Protein AF-A0A2G6M138-F1 (afdb_monomer)

Radius of gyration: 35.24 Å; Cα contacts (8 Å, |Δi|>4): 786; chains: 1; bounding box: 90×74×106 Å

Foldseek 3Di:
DPDLPLVVCLVVLPLVSLLVQLQPPDPLVSLVSSLVSCLVRPDLVSLVSLLVQLLDPPGDLSSNLSSLQSNLSNLQVVVVVVVVVVVPDDDDPPVVVSSLVSNVVSLVSLVVQLVPHDPSSVVSSVVSNVSRDPDDSDPPDPDDDDDDDDDDDDDDDDDDDDDDDDDDDDDDDDDDDDDDDDDDDDDDDDDDDDDDDDQDADPVGDTPDPPVPPPVPPPPPDDDDDDDDDDDDDDDDDDDDDDDDDDDDDDDDDPPPPPDPDDPQLAWDAPFVQKTWQAHFDVFQWGFTKIWHWQDAPPDIAIEIEQCFAPVRLVSSQVNCCVSPVGLQRHAEYEFQAQDRGRQLCVLVSCVVHVNYAYEFAPQRCVRSVVSVRDPVRYDHQVPDVQQKDQDPSRWIKGWFALDCLPHRGGIWIATPVGLEIARESQQAFTPPDREQADDPVRLVRSLVSQQVRRAFLVSLLSSLVSQVPPPDRRQWYRYRTDYIYHDPRSVVSSVVSNVRGHRPSVVVVVLLQVLLQVLLQLLLVLLVVQDPPVLLVQLQVVLVDDPPDPRQFDDDPSGTPGGPDPSLVSVVVSVVSSCVSGDPVCNVVSVVSNVLSCVVSVHDDDPVCVPPPDPPVVNPD

Structure (mmCIF, N/CA/C/O backbone):
data_AF-A0A2G6M138-F1
#
_entry.id   AF-A0A2G6M138-F1
#
loop_
_atom_site.group_PDB
_at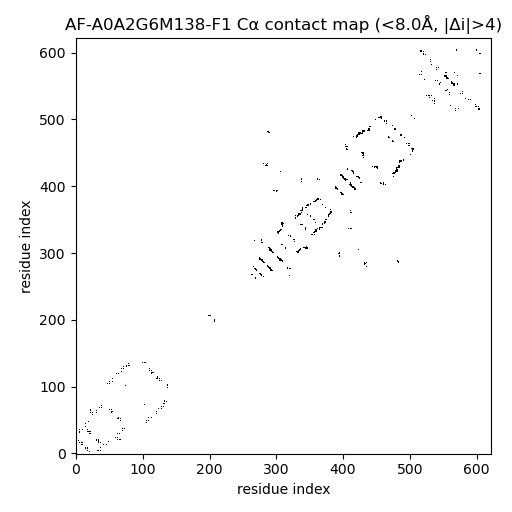om_site.id
_atom_site.type_symbol
_atom_site.label_atom_id
_atom_site.label_alt_id
_atom_site.label_comp_id
_atom_site.label_asym_id
_atom_site.label_entity_id
_atom_site.label_seq_id
_atom_site.pdbx_PDB_ins_code
_atom_site.Cartn_x
_atom_site.Cartn_y
_atom_site.Cartn_z
_atom_site.occupancy
_atom_site.B_iso_or_equiv
_atom_site.auth_seq_id
_atom_site.auth_comp_id
_atom_site.auth_asym_id
_atom_site.auth_atom_id
_atom_site.pdbx_PDB_model_num
ATOM 1 N N . MET A 1 1 ? -23.607 -34.258 -42.020 1.00 46.22 1 MET A N 1
ATOM 2 C CA . MET A 1 1 ? -24.470 -33.844 -40.894 1.00 46.22 1 MET A CA 1
ATOM 3 C C . MET A 1 1 ? -25.542 -32.933 -41.462 1.00 46.22 1 MET A C 1
ATOM 5 O O . MET A 1 1 ? -25.218 -32.177 -42.368 1.00 46.22 1 MET A O 1
ATOM 9 N N . ALA A 1 2 ? -26.799 -33.067 -41.037 1.00 49.06 2 ALA A N 1
ATOM 10 C CA . ALA A 1 2 ? -27.848 -32.142 -41.462 1.00 49.06 2 ALA A CA 1
ATOM 11 C C . ALA A 1 2 ? -27.489 -30.727 -40.980 1.00 49.06 2 ALA A C 1
ATOM 13 O O . ALA A 1 2 ? -27.057 -30.570 -39.841 1.00 49.06 2 ALA A O 1
ATOM 14 N N . GLU A 1 3 ? -27.614 -29.731 -41.853 1.00 61.59 3 GLU A N 1
ATOM 15 C CA . GLU A 1 3 ? -27.318 -28.334 -41.538 1.00 61.59 3 GLU A CA 1
ATOM 16 C C . GLU A 1 3 ? -28.250 -27.874 -40.406 1.00 61.59 3 GLU A C 1
ATOM 18 O O . GLU A 1 3 ? -29.478 -27.884 -40.545 1.00 61.59 3 GLU A O 1
ATOM 23 N N . VAL A 1 4 ? -27.677 -27.569 -39.240 1.00 71.75 4 VAL A N 1
ATOM 24 C CA . VAL A 1 4 ? -28.447 -27.171 -38.060 1.00 71.75 4 VAL A CA 1
ATOM 25 C C . VAL A 1 4 ? -29.080 -25.810 -38.337 1.00 71.75 4 VAL A C 1
ATOM 27 O O . VAL A 1 4 ? -28.392 -24.801 -38.463 1.00 71.75 4 VAL A O 1
ATOM 30 N N . ASN A 1 5 ? -30.410 -25.758 -38.422 1.00 84.69 5 ASN A N 1
ATOM 31 C CA . ASN A 1 5 ? -31.125 -24.502 -38.634 1.00 84.69 5 ASN A CA 1
ATOM 32 C C . ASN A 1 5 ? -31.285 -23.746 -37.303 1.00 84.69 5 ASN A C 1
ATOM 34 O O . ASN A 1 5 ? -32.307 -23.866 -36.624 1.00 84.69 5 ASN A O 1
ATOM 38 N N . ILE A 1 6 ? -30.268 -22.959 -36.943 1.00 83.44 6 ILE A N 1
ATOM 39 C CA . ILE A 1 6 ? -30.202 -22.182 -35.691 1.00 83.44 6 ILE A CA 1
ATOM 40 C C . ILE A 1 6 ? -31.406 -21.238 -35.549 1.00 83.44 6 ILE A C 1
ATOM 42 O O . ILE A 1 6 ? -31.966 -21.119 -34.465 1.00 83.44 6 ILE A O 1
ATOM 46 N N . GLN A 1 7 ? -31.872 -20.622 -36.641 1.00 82.88 7 GLN A N 1
ATOM 47 C CA . GLN A 1 7 ? -33.038 -19.726 -36.622 1.00 82.88 7 GLN A CA 1
ATOM 48 C C . GLN A 1 7 ? -34.335 -20.465 -36.265 1.00 82.88 7 GLN A C 1
ATOM 50 O O . GLN A 1 7 ? -35.182 -19.944 -35.534 1.00 82.88 7 GLN A O 1
ATOM 55 N N . LYS A 1 8 ? -34.491 -21.709 -36.732 1.00 86.88 8 LYS A N 1
ATOM 56 C CA . LYS A 1 8 ? -35.619 -22.566 -36.350 1.00 86.88 8 LYS A CA 1
ATOM 57 C C . LYS A 1 8 ? -35.548 -22.967 -34.873 1.00 86.88 8 LYS A C 1
ATOM 59 O O . LYS A 1 8 ? -36.571 -22.936 -34.199 1.00 86.88 8 LYS A O 1
ATOM 64 N N . LEU A 1 9 ? -34.359 -23.304 -34.370 1.00 86.25 9 LEU A N 1
ATOM 65 C CA . LEU A 1 9 ? -34.164 -23.637 -32.954 1.00 86.25 9 LEU A CA 1
ATOM 66 C C . LEU A 1 9 ? -34.431 -22.427 -32.049 1.00 86.25 9 LEU A C 1
ATOM 68 O O . LEU A 1 9 ? -35.163 -22.540 -31.072 1.00 86.25 9 LEU A O 1
ATOM 72 N N . LEU A 1 10 ? -33.927 -21.250 -32.425 1.00 84.12 10 LEU A N 1
ATOM 73 C CA . LEU A 1 10 ? -34.142 -20.002 -31.697 1.00 84.12 10 LEU A CA 1
ATOM 74 C C . LEU A 1 10 ? -35.623 -19.591 -31.678 1.00 84.12 10 LEU A C 1
ATOM 76 O O . LEU A 1 10 ? -36.163 -19.282 -30.618 1.00 84.12 10 LEU A O 1
ATOM 80 N N . SER A 1 11 ? -36.304 -19.627 -32.829 1.00 81.81 11 SER A N 1
ATOM 81 C CA . SER A 1 11 ? -37.743 -19.312 -32.908 1.00 81.81 11 SER A CA 1
ATOM 82 C C . SER A 1 11 ? -38.615 -20.311 -32.143 1.00 81.81 11 SER A C 1
ATOM 84 O O . SER A 1 11 ? -39.642 -19.920 -31.591 1.00 81.81 11 SER A O 1
ATOM 86 N N . GLY A 1 12 ? -38.189 -21.574 -32.059 1.00 83.56 12 GLY A N 1
ATOM 87 C CA . GLY A 1 12 ? -38.818 -22.603 -31.232 1.00 83.56 12 GLY A CA 1
ATOM 88 C C . GLY A 1 12 ? -38.420 -22.579 -29.753 1.00 83.56 12 GLY A C 1
ATOM 89 O O . GLY A 1 12 ? -38.974 -23.366 -28.992 1.00 83.56 12 GLY A O 1
ATOM 90 N N . ARG A 1 13 ? -37.483 -21.707 -29.345 1.00 85.38 13 ARG A N 1
ATOM 91 C CA . ARG A 1 13 ? -36.841 -21.705 -28.017 1.00 85.38 13 ARG A CA 1
ATOM 92 C C . ARG A 1 13 ? -36.288 -23.078 -27.594 1.00 85.38 13 ARG A C 1
ATOM 94 O O . ARG A 1 13 ? -36.400 -23.478 -26.441 1.00 85.38 13 ARG A O 1
ATOM 101 N N . ASP A 1 14 ? -35.702 -23.814 -28.535 1.00 86.31 14 ASP A N 1
ATOM 102 C CA . ASP A 1 14 ? -35.151 -25.152 -28.299 1.00 86.31 14 ASP A CA 1
ATOM 103 C C . ASP A 1 14 ? -33.711 -25.081 -27.757 1.00 86.31 14 ASP A C 1
ATOM 105 O O . ASP A 1 14 ? -32.731 -25.181 -28.500 1.00 86.31 14 ASP A O 1
ATOM 109 N N . GLU A 1 15 ? -33.584 -24.893 -26.441 1.00 86.31 15 GLU A N 1
ATOM 110 C CA . GLU A 1 15 ? -32.292 -24.840 -25.739 1.00 86.31 15 GLU A CA 1
ATOM 111 C C . GLU A 1 15 ? -31.478 -26.129 -25.912 1.00 86.31 15 GLU A C 1
ATOM 113 O O . GLU A 1 15 ? -30.269 -26.073 -26.130 1.00 86.31 15 GLU A O 1
ATOM 118 N N . LYS A 1 16 ? -32.131 -27.298 -25.879 1.00 84.75 16 LYS A N 1
ATOM 119 C CA . LYS A 1 16 ? -31.455 -28.598 -26.013 1.00 84.75 16 LYS A CA 1
ATOM 120 C C . LYS A 1 16 ? -30.848 -28.765 -27.400 1.00 84.75 16 LYS A C 1
ATOM 122 O O . LYS A 1 16 ? -29.701 -29.195 -27.511 1.00 84.75 16 LYS A O 1
ATOM 127 N N . GLY A 1 17 ? -31.589 -28.387 -28.441 1.00 84.56 17 GLY A N 1
ATOM 128 C CA . GLY A 1 17 ? -31.092 -28.400 -29.813 1.00 84.56 17 GLY A CA 1
ATOM 129 C C . GLY A 1 17 ? -29.901 -27.460 -30.017 1.00 84.56 17 GLY A C 1
ATOM 130 O O . GLY A 1 17 ? -28.949 -27.820 -30.708 1.00 84.56 17 GLY A O 1
ATOM 131 N N . LEU A 1 18 ? -29.910 -26.281 -29.384 1.00 85.56 18 LEU A N 1
ATOM 132 C CA . LEU A 1 18 ? -28.786 -25.339 -29.445 1.00 85.56 18 LEU A CA 1
ATOM 133 C C . LEU A 1 18 ? -27.556 -25.839 -28.678 1.00 85.56 18 LEU A C 1
ATOM 135 O O . LEU A 1 18 ? -26.448 -25.749 -29.197 1.00 85.56 18 LEU A O 1
ATOM 139 N N . ILE A 1 19 ? -27.728 -26.412 -27.485 1.00 85.19 19 ILE A N 1
ATOM 140 C CA . ILE A 1 19 ? -26.626 -27.027 -26.729 1.00 85.19 19 ILE A CA 1
ATOM 141 C C . ILE A 1 19 ? -26.000 -28.166 -27.539 1.00 85.19 19 ILE A C 1
ATOM 143 O O . ILE A 1 19 ? -24.782 -28.236 -27.671 1.00 85.19 19 ILE A O 1
ATOM 147 N N . GLN A 1 20 ? -26.824 -29.029 -28.140 1.00 84.38 20 GLN A N 1
ATOM 148 C CA . GLN A 1 20 ? -26.332 -30.117 -28.980 1.00 84.38 20 GLN A CA 1
ATOM 149 C C . GLN A 1 20 ? -25.543 -29.588 -30.187 1.00 84.38 20 GLN A C 1
ATOM 151 O O . GLN A 1 20 ? -24.526 -30.170 -30.559 1.00 84.38 20 GLN A O 1
ATOM 156 N N . ALA A 1 21 ? -25.980 -28.474 -30.778 1.00 83.44 21 ALA A N 1
ATOM 157 C CA . ALA A 1 21 ? -25.262 -27.811 -31.862 1.00 83.44 21 ALA A CA 1
ATOM 158 C C . ALA A 1 21 ? -23.910 -27.229 -31.415 1.00 83.44 21 ALA A C 1
ATOM 160 O O . ALA A 1 21 ? -22.988 -27.162 -32.224 1.00 83.44 21 ALA A O 1
ATOM 161 N N . LEU A 1 22 ? -23.782 -26.849 -30.139 1.00 82.50 22 LEU A N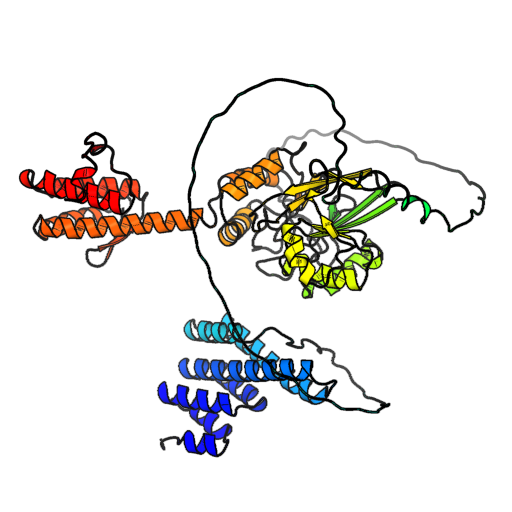 1
ATOM 162 C CA . LEU A 1 22 ? -22.541 -26.346 -29.555 1.00 82.50 22 LEU A CA 1
ATOM 163 C C . LEU A 1 22 ? -21.488 -27.461 -29.404 1.00 82.50 22 LEU A C 1
ATOM 165 O O . LEU A 1 22 ? -20.326 -27.237 -29.718 1.00 82.50 22 LEU A O 1
ATOM 169 N N . SER A 1 23 ? -21.893 -28.670 -29.000 1.00 74.94 23 SER A N 1
ATOM 170 C CA . SER A 1 23 ? -21.001 -29.837 -28.826 1.00 74.94 23 SER A CA 1
ATOM 171 C C . SER A 1 23 ? -20.598 -30.530 -30.137 1.00 74.94 23 SER A C 1
ATOM 173 O O . SER A 1 23 ? -19.677 -31.343 -30.183 1.00 74.94 23 SER A O 1
ATOM 175 N N . CYS A 1 24 ? -21.306 -30.269 -31.237 1.00 72.50 24 CYS A N 1
ATOM 176 C CA . CYS A 1 24 ? -21.105 -30.986 -32.497 1.00 72.50 24 CYS A CA 1
ATOM 177 C C . CYS A 1 24 ? -20.031 -30.324 -33.372 1.00 72.50 24 CYS A C 1
ATOM 179 O O . CYS A 1 24 ? -20.423 -29.641 -34.307 1.00 72.50 24 CYS A O 1
ATOM 181 N N . LYS A 1 25 ? -18.725 -30.542 -33.112 1.00 63.94 25 LYS A N 1
ATOM 182 C CA . LYS A 1 25 ? -17.552 -30.150 -33.956 1.00 63.94 25 LYS A CA 1
ATOM 183 C C . LYS A 1 25 ? -17.840 -29.068 -35.008 1.00 63.94 25 LYS A C 1
ATOM 185 O O . LYS A 1 25 ? -17.695 -29.282 -36.216 1.00 63.94 25 LYS A O 1
ATOM 190 N N . ALA A 1 26 ? -18.339 -27.937 -34.530 1.00 67.81 26 ALA A N 1
ATOM 191 C CA . ALA A 1 26 ? -18.910 -26.897 -35.358 1.00 67.81 26 ALA A CA 1
ATOM 192 C C . ALA A 1 26 ? -17.805 -25.911 -35.727 1.00 67.81 26 ALA A C 1
ATOM 194 O O . ALA A 1 26 ? -16.888 -25.663 -34.945 1.00 67.81 26 ALA A O 1
ATOM 195 N N . ASP A 1 27 ? -17.873 -25.330 -36.920 1.00 79.88 27 ASP A N 1
ATOM 196 C CA . ASP A 1 27 ? -16.958 -24.253 -37.272 1.00 79.88 27 ASP A CA 1
ATOM 197 C C . ASP A 1 27 ? -17.207 -23.014 -36.385 1.00 79.88 27 ASP A C 1
ATOM 199 O O . ASP A 1 27 ? -18.273 -22.840 -35.785 1.00 79.88 27 ASP A O 1
ATOM 203 N N . LYS A 1 28 ? -16.222 -22.111 -36.326 1.00 77.62 28 LYS A N 1
ATOM 204 C CA . LYS A 1 28 ? -16.268 -20.917 -35.465 1.00 77.62 28 LYS A CA 1
ATOM 205 C C . LYS A 1 28 ? -17.488 -20.027 -35.706 1.00 77.62 28 LYS A C 1
ATOM 207 O O . LYS A 1 28 ? -17.958 -19.391 -34.764 1.00 77.62 28 LYS A O 1
ATOM 212 N N . ASN A 1 29 ? -17.997 -19.964 -36.937 1.00 80.25 29 ASN A N 1
ATOM 213 C CA . ASN A 1 29 ? -19.163 -19.148 -37.258 1.00 80.25 29 ASN A CA 1
ATOM 214 C C . ASN A 1 29 ? -20.439 -19.784 -36.694 1.00 80.25 29 ASN A C 1
ATOM 216 O O . ASN A 1 29 ? -21.250 -19.101 -36.072 1.00 80.25 29 ASN A O 1
ATOM 220 N N . THR A 1 30 ? -20.573 -21.103 -36.821 1.00 81.12 30 THR A N 1
ATOM 221 C CA . THR A 1 30 ? -21.674 -21.856 -36.210 1.00 81.12 30 THR A CA 1
ATOM 222 C C . THR A 1 30 ? -21.645 -21.749 -34.679 1.00 81.12 30 THR A C 1
ATOM 224 O O . THR A 1 30 ? -22.672 -21.442 -34.076 1.00 81.12 30 THR A O 1
ATOM 227 N N . LEU A 1 31 ? -20.474 -21.893 -34.042 1.00 83.00 31 LEU A N 1
ATOM 228 C CA . LEU A 1 31 ? -20.323 -21.707 -32.589 1.00 83.00 31 LEU A CA 1
ATOM 229 C C . LEU A 1 31 ? -20.737 -20.301 -32.133 1.00 83.00 31 LEU A C 1
ATOM 231 O O . LEU A 1 31 ? -21.395 -20.150 -31.101 1.00 83.00 31 LEU A O 1
ATOM 235 N N . TYR A 1 32 ? -20.385 -19.269 -32.904 1.00 81.81 32 TYR A N 1
ATOM 236 C CA . TYR A 1 32 ? -20.767 -17.888 -32.616 1.00 81.81 32 TYR A CA 1
ATOM 237 C C . TYR A 1 32 ? -22.286 -17.676 -32.695 1.00 81.81 32 TYR A C 1
ATOM 239 O O . TYR A 1 32 ? -22.877 -17.117 -31.768 1.00 81.81 32 TYR A O 1
ATOM 247 N N . GLU A 1 33 ? -22.929 -18.158 -33.761 1.00 83.56 33 GLU A N 1
ATOM 248 C CA . GLU A 1 33 ? -24.378 -18.019 -33.956 1.00 83.56 33 GLU A CA 1
ATOM 249 C C . GLU A 1 33 ? -25.180 -18.795 -32.901 1.00 83.56 33 GLU A C 1
ATOM 251 O O . GLU A 1 33 ? -26.144 -18.264 -32.343 1.00 83.56 33 GLU A O 1
ATOM 256 N N . VAL A 1 34 ? -24.749 -20.012 -32.545 1.00 85.06 34 VAL A N 1
ATOM 257 C CA . VAL A 1 34 ? -25.353 -20.790 -31.449 1.00 85.06 34 VAL A CA 1
ATOM 258 C C . VAL A 1 34 ? -25.171 -20.074 -30.109 1.00 85.06 34 VAL A C 1
ATOM 260 O O . VAL A 1 34 ? -26.125 -19.964 -29.338 1.00 85.06 34 VAL A O 1
ATOM 263 N N . SER A 1 35 ? -23.982 -19.524 -29.842 1.00 84.69 35 SER A N 1
ATOM 264 C CA . SER A 1 35 ? -23.708 -18.789 -28.599 1.00 84.69 35 SER A CA 1
ATOM 265 C C . SER A 1 35 ? -24.593 -17.552 -28.453 1.00 84.69 35 SER A C 1
ATOM 267 O O . SER A 1 35 ? -25.097 -17.266 -27.369 1.00 84.69 35 SER A O 1
ATOM 269 N N . LYS A 1 36 ? -24.812 -16.822 -29.550 1.00 84.50 36 LYS A N 1
ATOM 270 C CA . LYS A 1 36 ? -25.687 -15.646 -29.585 1.00 84.50 36 LYS A CA 1
ATOM 271 C C . LYS A 1 36 ? -27.162 -16.020 -29.421 1.00 84.50 36 LYS A C 1
ATOM 273 O O . LYS A 1 36 ? -27.909 -15.290 -28.774 1.00 84.50 36 LYS A O 1
ATOM 278 N N . ALA A 1 37 ? -27.582 -17.154 -29.980 1.00 85.38 37 ALA A N 1
ATOM 279 C CA . ALA A 1 37 ? -28.925 -17.679 -29.770 1.00 85.38 37 ALA A CA 1
ATOM 280 C C . ALA A 1 37 ? -29.145 -18.039 -28.290 1.00 85.38 37 ALA A C 1
ATOM 282 O O . ALA A 1 37 ? -30.094 -17.541 -27.684 1.00 85.38 37 ALA A O 1
ATOM 283 N N . LEU A 1 38 ? -28.233 -18.809 -27.685 1.00 84.50 38 LEU A N 1
ATOM 284 C CA . LEU A 1 38 ? -28.301 -19.189 -26.268 1.00 84.50 38 LEU A CA 1
ATOM 285 C C . LEU A 1 38 ? -28.206 -17.991 -25.317 1.00 84.50 38 LEU A C 1
ATOM 287 O O . LEU A 1 38 ? -28.864 -17.993 -24.289 1.00 84.50 38 LEU A O 1
ATOM 291 N N . GLU A 1 39 ? -27.472 -16.935 -25.664 1.00 82.56 39 GLU A N 1
ATOM 292 C CA . GLU A 1 39 ? -27.469 -15.685 -24.887 1.00 82.56 39 GLU A CA 1
ATOM 293 C C . GLU A 1 39 ? -28.868 -15.060 -24.763 1.00 82.56 39 GLU A C 1
ATOM 295 O O . GLU A 1 39 ? -29.173 -14.430 -23.756 1.00 82.56 39 GLU A O 1
ATOM 300 N N . SER A 1 40 ? -29.721 -15.226 -25.777 1.00 80.81 40 SER A N 1
ATOM 301 C CA . SER A 1 40 ? -31.046 -14.597 -25.811 1.00 80.81 40 SER A CA 1
ATOM 302 C C . SER A 1 40 ? -32.165 -15.421 -25.171 1.00 80.81 40 SER A C 1
ATOM 304 O O . SER A 1 40 ? -33.203 -14.854 -24.827 1.00 80.81 40 SER A O 1
ATOM 306 N N . ILE A 1 41 ? -31.985 -16.739 -25.040 1.00 79.56 41 ILE A N 1
ATOM 307 C CA . ILE A 1 41 ? -33.029 -17.649 -24.537 1.00 79.56 41 ILE A CA 1
ATOM 308 C C . ILE A 1 41 ? -32.572 -18.581 -23.411 1.00 79.56 41 ILE A C 1
ATOM 310 O O . ILE A 1 41 ? -33.411 -19.288 -22.869 1.00 79.56 41 ILE A O 1
ATOM 314 N N . GLY A 1 42 ? -31.278 -18.617 -23.087 1.00 80.44 42 GLY A N 1
ATOM 315 C CA . GLY A 1 42 ? -30.706 -19.533 -22.105 1.00 80.44 42 GLY A CA 1
ATOM 316 C C . GLY A 1 42 ? -31.237 -19.287 -20.696 1.00 80.44 42 GLY A C 1
ATOM 317 O O . GLY A 1 42 ? -31.417 -18.147 -20.266 1.00 80.44 42 GLY A O 1
ATOM 318 N N . THR A 1 43 ? -31.474 -20.380 -19.982 1.00 82.94 43 THR A N 1
ATOM 319 C CA . THR A 1 43 ? -32.032 -20.420 -18.631 1.00 82.94 43 THR A CA 1
ATOM 320 C C . THR A 1 43 ? -30.976 -20.849 -17.607 1.00 82.94 43 THR A C 1
ATOM 322 O O . THR A 1 43 ? -29.853 -21.216 -17.956 1.00 82.94 43 THR A O 1
ATOM 325 N N . ILE A 1 44 ? -31.329 -20.817 -16.317 1.00 78.94 44 ILE A N 1
ATOM 326 C CA . ILE A 1 44 ? -30.475 -21.361 -15.246 1.00 78.94 44 ILE A CA 1
ATOM 327 C C . ILE A 1 44 ? -30.195 -22.852 -15.477 1.00 78.94 44 ILE A C 1
ATOM 329 O O . ILE A 1 44 ? -29.056 -23.281 -15.322 1.00 78.94 44 ILE A O 1
ATOM 333 N N . ASP A 1 45 ? -31.183 -23.623 -15.937 1.00 79.88 45 ASP A N 1
ATOM 334 C CA . ASP A 1 45 ? -31.017 -25.053 -16.230 1.00 79.88 45 ASP A CA 1
ATOM 335 C C . ASP A 1 45 ? -29.984 -25.298 -17.345 1.00 79.88 45 ASP A C 1
ATOM 337 O O . ASP A 1 45 ? -29.292 -26.320 -17.358 1.00 79.88 45 ASP A O 1
ATOM 341 N N . THR A 1 46 ? -29.821 -24.338 -18.265 1.00 84.38 46 THR A N 1
ATOM 342 C CA . THR A 1 46 ? -28.770 -24.373 -19.291 1.00 84.38 46 THR A CA 1
ATOM 343 C C . THR A 1 46 ? -27.368 -24.354 -18.663 1.00 84.38 46 THR A C 1
ATOM 345 O O . THR A 1 46 ? -26.453 -24.973 -19.209 1.00 84.38 46 THR A O 1
ATOM 348 N N . LEU A 1 47 ? -27.171 -23.679 -17.519 1.00 85.56 47 LEU A N 1
ATOM 349 C CA . LEU A 1 47 ? -25.853 -23.519 -16.888 1.00 85.56 47 LEU A CA 1
ATOM 350 C C . LEU A 1 47 ? -25.237 -24.859 -16.490 1.00 85.56 47 LEU A C 1
ATOM 352 O O . LEU A 1 47 ? -24.076 -25.096 -16.814 1.00 85.56 47 LEU A O 1
ATOM 356 N N . ALA A 1 48 ? -26.007 -25.761 -15.879 1.00 82.19 48 ALA A N 1
ATOM 357 C CA . ALA A 1 48 ? -25.516 -27.080 -15.465 1.00 82.19 48 ALA A CA 1
ATOM 358 C C . ALA A 1 48 ? -24.938 -27.882 -16.648 1.00 82.19 48 ALA A C 1
ATOM 360 O O . ALA A 1 48 ? -23.897 -28.545 -16.550 1.00 82.19 48 ALA A O 1
ATOM 361 N N . VAL A 1 49 ? -25.592 -27.777 -17.807 1.00 86.19 49 VAL A N 1
ATOM 362 C CA . VAL A 1 49 ? -25.153 -28.450 -19.032 1.00 86.19 49 VAL A CA 1
ATOM 363 C C . VAL A 1 49 ? -23.925 -27.760 -19.628 1.00 86.19 49 VAL A C 1
ATOM 365 O O . VAL A 1 49 ? -22.985 -28.436 -20.040 1.00 86.19 49 VAL A O 1
ATOM 368 N N . LEU A 1 50 ? -23.879 -26.425 -19.618 1.00 89.00 50 LEU A N 1
ATOM 369 C CA . LEU A 1 50 ? -22.715 -25.664 -20.084 1.00 89.00 50 LEU A CA 1
ATOM 370 C C . LEU A 1 50 ? -21.476 -25.923 -19.222 1.00 89.00 50 LEU A C 1
ATOM 372 O O . LEU A 1 50 ? -20.395 -26.100 -19.778 1.00 89.00 50 LEU A O 1
ATOM 376 N N . VAL A 1 51 ? -21.635 -26.011 -17.897 1.00 88.94 51 VAL A N 1
ATOM 377 C CA . VAL A 1 51 ? -20.565 -26.381 -16.957 1.00 88.94 51 VAL A CA 1
ATOM 378 C C . VAL A 1 51 ? -19.988 -27.740 -17.311 1.00 88.94 51 VAL A C 1
ATOM 380 O O . VAL A 1 51 ? -18.767 -27.884 -17.383 1.00 88.94 51 VAL A O 1
ATOM 383 N N . SER A 1 52 ? -20.853 -28.712 -17.594 1.00 87.44 52 SER A N 1
ATOM 384 C CA . SER A 1 52 ? -20.432 -30.048 -18.019 1.00 87.44 52 SER A CA 1
ATOM 385 C C . SER A 1 52 ? -19.647 -29.998 -19.335 1.00 87.44 52 SER A C 1
ATOM 387 O O . SER A 1 52 ? -18.603 -30.635 -19.451 1.00 87.44 52 SER A O 1
ATOM 389 N N . LEU A 1 53 ? -20.095 -29.189 -20.299 1.00 87.38 53 LEU A N 1
ATOM 390 C CA . LEU A 1 53 ? -19.431 -29.042 -21.596 1.00 87.38 53 LEU A CA 1
ATOM 391 C C . LEU A 1 53 ? -18.061 -28.382 -21.492 1.00 87.38 53 LEU A C 1
ATOM 393 O O . LEU A 1 53 ? -17.084 -28.911 -22.014 1.00 87.38 53 LEU A O 1
ATOM 397 N N . PHE A 1 54 ? -17.952 -27.240 -20.811 1.00 89.81 54 PHE A N 1
ATOM 398 C CA . PHE A 1 54 ? -16.666 -26.549 -20.751 1.00 89.81 54 PHE A CA 1
ATOM 399 C C . PHE A 1 54 ? -15.660 -27.201 -19.797 1.00 89.81 54 PHE A C 1
ATOM 401 O O . PHE A 1 54 ? -14.463 -26.917 -19.903 1.00 89.81 54 PHE A O 1
ATOM 408 N N . SER A 1 55 ? -16.135 -28.050 -18.879 1.00 85.00 55 SER A N 1
ATOM 409 C CA . SER A 1 55 ? -15.292 -28.816 -17.954 1.00 85.00 55 SER A CA 1
ATOM 410 C C . SER A 1 55 ? -14.835 -30.158 -18.521 1.00 85.00 55 SER A C 1
ATOM 412 O O . SER A 1 55 ? -13.955 -30.779 -17.933 1.00 85.00 55 SER A O 1
ATOM 414 N N . SER A 1 56 ? -15.404 -30.597 -19.645 1.00 85.81 56 SER A N 1
ATOM 415 C CA . SER A 1 56 ? -15.003 -31.828 -20.318 1.00 85.81 56 SER A CA 1
ATOM 416 C C . SER A 1 56 ? -13.659 -31.650 -21.024 1.00 85.81 56 SER A C 1
ATOM 418 O O . SER A 1 56 ? -13.491 -30.745 -21.843 1.00 85.81 56 SER A O 1
ATOM 420 N N . GLU A 1 57 ? -12.698 -32.526 -20.731 1.00 80.31 57 GLU A N 1
ATOM 421 C CA . GLU A 1 57 ? -11.409 -32.562 -21.436 1.00 80.31 57 GLU A CA 1
ATOM 422 C C . GLU A 1 57 ? -11.527 -33.143 -22.854 1.00 80.31 57 GLU A C 1
ATOM 424 O O . GLU A 1 57 ? -10.659 -32.888 -23.688 1.00 80.31 57 GLU A O 1
ATOM 429 N N . ASP A 1 58 ? -12.620 -33.857 -23.146 1.00 82.94 58 ASP A N 1
ATOM 430 C CA . ASP A 1 58 ? -12.895 -34.455 -24.458 1.00 82.94 58 ASP A CA 1
ATOM 431 C C . ASP A 1 58 ? -13.414 -33.434 -25.491 1.00 82.94 58 ASP A C 1
ATOM 433 O O . ASP A 1 58 ? -13.475 -33.728 -26.688 1.00 82.94 58 ASP A O 1
ATOM 437 N N . GLU A 1 59 ? -13.795 -32.232 -25.046 1.00 85.31 59 GLU A N 1
ATOM 438 C CA . GLU A 1 59 ? -14.324 -31.163 -25.896 1.00 85.31 59 GLU A CA 1
ATOM 439 C C . GLU A 1 59 ? -13.214 -30.265 -26.466 1.00 85.31 59 GLU A C 1
ATOM 441 O O . GLU A 1 59 ? -12.232 -29.922 -25.798 1.00 85.31 59 GLU A O 1
ATOM 446 N N . GLU A 1 60 ? -13.388 -29.820 -27.715 1.00 85.62 60 GLU A N 1
ATOM 447 C CA . GLU A 1 60 ? -12.430 -28.929 -28.381 1.00 85.62 60 GLU A CA 1
ATOM 448 C C . GLU A 1 60 ? -12.350 -27.560 -27.672 1.00 85.62 60 GLU A C 1
ATOM 450 O O . GLU A 1 60 ? -13.339 -27.040 -27.151 1.00 85.62 60 GLU A O 1
ATOM 455 N N . ALA A 1 61 ? -11.163 -26.941 -27.664 1.00 85.19 61 ALA A N 1
ATOM 456 C CA . ALA A 1 61 ? -10.923 -25.689 -26.937 1.00 85.19 61 ALA A CA 1
ATOM 457 C C . ALA A 1 61 ? -11.879 -24.557 -27.360 1.00 85.19 61 ALA A C 1
ATOM 459 O O . ALA A 1 61 ? -12.391 -23.838 -26.503 1.00 85.19 61 ALA A O 1
ATOM 460 N N . ASP A 1 62 ? -12.175 -24.436 -28.658 1.00 85.12 62 ASP A N 1
ATOM 461 C CA . ASP A 1 62 ? -13.124 -23.447 -29.181 1.00 85.12 62 ASP A CA 1
ATOM 462 C C . ASP A 1 62 ? -14.558 -23.694 -28.661 1.00 85.12 62 ASP A C 1
ATOM 464 O O . ASP A 1 62 ? -15.244 -22.742 -28.278 1.00 85.12 62 ASP A O 1
ATOM 468 N N . THR A 1 63 ? -14.992 -24.957 -28.564 1.00 86.75 63 THR A N 1
ATOM 469 C CA . THR A 1 63 ? -16.291 -25.347 -27.987 1.00 86.75 63 THR A CA 1
ATOM 470 C C . THR A 1 63 ? -16.364 -25.001 -26.505 1.00 86.75 63 THR A C 1
ATOM 472 O O . THR A 1 63 ? -17.338 -24.396 -26.049 1.00 86.75 63 THR A O 1
ATOM 475 N N . ARG A 1 64 ? -15.307 -25.316 -25.747 1.00 90.75 64 ARG A N 1
ATOM 476 C CA . ARG A 1 64 ? -15.218 -24.993 -24.316 1.00 90.75 64 ARG A CA 1
ATOM 477 C C . ARG A 1 64 ? -15.260 -23.486 -24.083 1.00 90.75 64 ARG A C 1
ATOM 479 O O . ARG A 1 64 ? -16.015 -23.022 -23.234 1.00 90.75 64 ARG A O 1
ATOM 486 N N . ILE A 1 65 ? -14.517 -22.706 -24.870 1.00 88.75 65 ILE A N 1
ATOM 487 C CA . ILE A 1 65 ? -14.516 -21.237 -24.790 1.00 88.75 65 ILE A CA 1
ATOM 488 C C . ILE A 1 65 ? -15.901 -20.665 -25.132 1.00 88.75 65 ILE A C 1
ATOM 490 O O . ILE A 1 65 ? -16.369 -19.748 -24.449 1.00 88.75 65 ILE A O 1
ATOM 494 N N . ALA A 1 66 ? -16.578 -21.204 -26.150 1.00 87.25 66 ALA A N 1
ATOM 495 C CA . ALA A 1 66 ? -17.941 -20.806 -26.498 1.00 87.25 66 ALA A CA 1
ATOM 496 C C . ALA A 1 66 ? -18.920 -21.093 -25.347 1.00 87.25 66 ALA A C 1
ATOM 498 O O . ALA A 1 66 ? -19.633 -20.186 -24.911 1.00 87.25 66 ALA A O 1
ATOM 499 N N . ALA A 1 67 ? -18.886 -22.304 -24.781 1.00 89.50 67 ALA A N 1
ATOM 500 C CA . ALA A 1 67 ? -19.706 -22.692 -23.633 1.00 89.50 67 ALA A CA 1
ATOM 501 C C . ALA A 1 67 ? -19.462 -21.789 -22.409 1.00 89.50 67 ALA A C 1
ATOM 503 O O . ALA A 1 67 ? -20.422 -21.296 -21.815 1.00 89.50 67 ALA A O 1
ATOM 504 N N . MET A 1 68 ? -18.198 -21.491 -22.075 1.00 92.00 68 MET A N 1
ATOM 505 C CA . MET A 1 68 ? -17.848 -20.547 -21.001 1.00 92.00 68 MET A CA 1
ATOM 506 C C . MET A 1 68 ? -18.417 -19.151 -21.267 1.00 92.00 68 MET A C 1
ATOM 508 O O . MET A 1 68 ? -18.975 -18.521 -20.368 1.00 92.00 68 MET A O 1
ATOM 512 N N . SER A 1 69 ? -18.296 -18.652 -22.503 1.00 88.38 69 SER A N 1
ATOM 513 C CA . SER A 1 69 ? -18.799 -17.323 -22.852 1.00 88.38 69 SER A CA 1
ATOM 514 C C . SER A 1 69 ? -20.316 -17.232 -22.739 1.00 88.38 69 SER A C 1
ATOM 516 O O . SER A 1 69 ? -20.811 -16.180 -22.334 1.00 88.38 69 SER A O 1
ATOM 518 N N . VAL A 1 70 ? -21.048 -18.281 -23.120 1.00 89.25 70 VAL A N 1
ATOM 519 C CA . VAL A 1 70 ? -22.507 -18.331 -22.972 1.00 89.25 70 VAL A CA 1
ATOM 520 C C . VAL A 1 70 ? -22.877 -18.378 -21.493 1.00 89.25 70 VAL A C 1
ATOM 522 O O . VAL A 1 70 ? -23.692 -17.572 -21.050 1.00 89.25 70 VAL A O 1
ATOM 525 N N . ALA A 1 71 ? -22.218 -19.240 -20.714 1.00 89.94 71 ALA A N 1
ATOM 526 C CA . ALA A 1 71 ? -22.478 -19.389 -19.286 1.00 89.94 71 ALA A CA 1
ATOM 527 C C . ALA A 1 71 ? -22.307 -18.060 -18.535 1.00 89.94 71 ALA A C 1
ATOM 529 O O . ALA A 1 71 ? -23.208 -17.623 -17.825 1.00 89.94 71 ALA A O 1
ATOM 530 N N . GLY A 1 72 ? -21.205 -17.341 -18.768 1.00 85.94 72 GLY A N 1
ATOM 531 C CA . GLY A 1 72 ? -20.992 -16.046 -18.121 1.00 85.94 72 GLY A CA 1
ATOM 532 C C . GLY A 1 72 ? -21.999 -14.967 -18.511 1.00 85.94 72 GLY A C 1
ATOM 533 O O . GLY A 1 72 ? -22.325 -14.116 -17.687 1.00 85.94 72 GLY A O 1
ATOM 534 N N . LYS A 1 73 ? -22.514 -14.996 -19.746 1.00 85.12 73 LYS A N 1
ATOM 535 C CA . LYS A 1 73 ? -23.558 -14.066 -20.196 1.00 85.12 73 LYS A CA 1
ATOM 536 C C . LYS A 1 73 ? -24.900 -14.354 -19.529 1.00 85.12 73 LYS A C 1
ATOM 538 O O . LYS A 1 73 ? -25.553 -13.407 -19.102 1.00 85.12 73 LYS A O 1
ATOM 543 N N . ILE A 1 74 ? -25.268 -15.629 -19.386 1.00 85.88 74 ILE A N 1
ATOM 544 C CA . ILE A 1 74 ? -26.463 -16.043 -18.638 1.00 85.88 74 ILE A CA 1
ATOM 545 C C . ILE A 1 74 ? -26.331 -15.609 -17.169 1.00 85.88 74 ILE A C 1
ATOM 547 O O . ILE A 1 74 ? -27.228 -14.942 -16.656 1.00 85.88 74 ILE A O 1
ATOM 551 N N . CYS A 1 75 ? -25.182 -15.866 -16.526 1.00 85.69 75 CYS A N 1
ATOM 552 C CA . CYS A 1 75 ? -24.918 -15.411 -15.154 1.00 85.69 75 CYS A CA 1
ATOM 553 C C . CYS A 1 75 ? -25.033 -13.884 -15.023 1.00 85.69 75 CYS A C 1
ATOM 555 O O . CYS A 1 75 ? -25.723 -13.386 -14.138 1.00 85.69 75 CYS A O 1
ATOM 557 N N . ALA A 1 76 ? -24.395 -13.123 -15.917 1.00 80.88 76 ALA A N 1
ATOM 558 C CA . ALA A 1 76 ? -24.456 -11.663 -15.893 1.00 80.88 76 ALA A CA 1
ATOM 559 C C . ALA A 1 76 ? -25.877 -11.131 -16.143 1.00 80.88 76 ALA A C 1
ATOM 561 O O . ALA A 1 76 ? -26.276 -10.147 -15.522 1.00 80.88 76 ALA A O 1
ATOM 562 N N . GLY A 1 77 ? -26.645 -11.768 -17.033 1.00 80.12 77 GLY A N 1
ATOM 563 C CA . GLY A 1 77 ? -28.052 -11.450 -17.275 1.00 80.12 77 GLY A CA 1
ATOM 564 C C . GLY A 1 77 ? -28.890 -11.615 -16.011 1.00 80.12 77 GLY A C 1
ATOM 565 O O . GLY A 1 77 ? -29.556 -10.669 -15.596 1.00 80.12 77 GLY A O 1
ATOM 566 N N . PHE A 1 78 ? -28.766 -12.765 -15.347 1.00 75.62 78 PHE A N 1
ATOM 567 C CA . PHE A 1 78 ? -29.507 -13.061 -14.123 1.00 75.62 78 PHE A CA 1
ATOM 568 C C . PHE A 1 78 ? -29.111 -12.149 -12.955 1.00 75.62 78 PHE A C 1
ATOM 570 O O . PHE A 1 78 ? -29.985 -11.607 -12.289 1.00 75.62 78 PHE A O 1
ATOM 577 N N . ILE A 1 79 ? -27.813 -11.892 -12.748 1.00 73.94 79 ILE A N 1
ATOM 578 C CA . ILE A 1 79 ? -27.326 -10.955 -11.716 1.00 73.94 79 ILE A CA 1
ATOM 579 C C . ILE A 1 79 ? -27.856 -9.537 -11.977 1.00 73.94 79 ILE A C 1
ATOM 581 O O . ILE A 1 79 ? -28.270 -8.833 -11.057 1.00 73.94 79 ILE A O 1
ATOM 585 N N . ASN A 1 80 ? -27.875 -9.094 -13.236 1.00 69.62 80 ASN A N 1
ATOM 586 C CA . ASN A 1 80 ? -28.402 -7.776 -13.593 1.00 69.62 80 ASN A CA 1
ATOM 587 C C . ASN A 1 80 ? -29.926 -7.685 -13.432 1.00 69.62 80 ASN A C 1
ATOM 589 O O . ASN A 1 80 ? -30.427 -6.624 -13.058 1.00 69.62 80 ASN A O 1
ATOM 593 N N . GLU A 1 81 ? -30.666 -8.759 -13.709 1.00 68.19 81 GLU A N 1
ATOM 594 C CA . GLU A 1 81 ? -32.099 -8.836 -13.416 1.00 68.19 81 GLU A CA 1
ATOM 595 C C . GLU A 1 81 ? -32.357 -8.838 -11.908 1.00 68.19 81 GLU A C 1
ATOM 597 O O . GLU A 1 81 ? -33.151 -8.016 -11.455 1.00 68.19 81 GLU A O 1
ATOM 602 N N . GLN A 1 82 ? -31.617 -9.636 -11.128 1.00 62.81 82 GLN A N 1
ATOM 603 C CA . GLN A 1 82 ? -31.678 -9.644 -9.663 1.00 62.81 82 GLN A CA 1
ATOM 604 C C . GLN A 1 82 ? -31.453 -8.246 -9.083 1.00 62.81 82 GLN A C 1
ATOM 606 O O . GLN A 1 82 ? -32.276 -7.774 -8.300 1.00 62.81 82 GLN A O 1
ATOM 611 N N . ASN A 1 83 ? -30.409 -7.546 -9.533 1.00 58.28 83 ASN A N 1
ATOM 612 C CA . ASN A 1 83 ? -30.104 -6.183 -9.095 1.00 58.28 83 ASN A CA 1
ATOM 613 C C . ASN A 1 83 ? -31.198 -5.164 -9.468 1.00 58.28 83 ASN A C 1
ATOM 615 O O . ASN A 1 83 ? -31.363 -4.170 -8.762 1.00 58.28 83 ASN A O 1
ATOM 619 N N . LYS A 1 84 ? -31.962 -5.393 -10.548 1.00 58.44 84 LYS A N 1
ATOM 620 C CA . LYS A 1 84 ? -33.136 -4.572 -10.898 1.00 58.44 84 LYS A CA 1
ATOM 621 C C . LYS A 1 84 ? -34.348 -4.903 -10.025 1.00 58.44 84 LYS A C 1
ATOM 623 O O . LYS A 1 84 ? -35.029 -3.985 -9.589 1.00 58.44 84 LYS A O 1
ATOM 628 N N . THR A 1 85 ? -34.610 -6.179 -9.738 1.00 51.97 85 THR A N 1
ATOM 629 C CA . THR A 1 85 ? -35.713 -6.597 -8.848 1.00 51.97 85 THR A CA 1
ATOM 630 C C . THR A 1 85 ? -35.482 -6.237 -7.381 1.00 51.97 85 THR A C 1
ATOM 632 O O . THR A 1 85 ? -36.437 -5.873 -6.700 1.00 51.97 85 THR A O 1
ATOM 635 N N . ASP A 1 86 ? -34.234 -6.259 -6.902 1.00 48.50 86 ASP A N 1
ATOM 636 C CA . ASP A 1 86 ? -33.869 -5.864 -5.533 1.00 48.50 86 ASP A CA 1
ATOM 637 C C . ASP A 1 86 ? -34.071 -4.362 -5.271 1.00 48.50 86 ASP A C 1
ATOM 639 O O . ASP A 1 86 ? -34.206 -3.947 -4.119 1.00 48.50 86 ASP A O 1
ATOM 643 N N . ALA A 1 87 ? -34.108 -3.544 -6.329 1.00 47.59 87 ALA A N 1
ATOM 644 C CA . ALA A 1 87 ? -34.471 -2.135 -6.239 1.00 47.59 87 ALA A CA 1
ATOM 645 C C . ALA A 1 87 ? -35.992 -1.915 -6.111 1.00 47.59 87 ALA A C 1
ATOM 647 O O . ALA A 1 87 ? -36.391 -0.861 -5.618 1.00 47.59 87 ALA A O 1
ATOM 648 N N . ASP A 1 88 ? -36.822 -2.896 -6.498 1.00 46.88 88 ASP A N 1
ATOM 649 C CA . ASP A 1 88 ? -38.264 -2.693 -6.678 1.00 46.88 88 ASP A CA 1
ATOM 650 C C . ASP A 1 88 ? -39.198 -3.581 -5.821 1.00 46.88 88 ASP A C 1
ATOM 652 O O . ASP A 1 88 ? -40.332 -3.149 -5.616 1.00 46.88 88 ASP A O 1
ATOM 656 N N . GLN A 1 89 ? -38.823 -4.750 -5.261 1.00 40.84 89 GLN A N 1
ATOM 657 C CA . GLN A 1 89 ? -39.753 -5.545 -4.413 1.00 40.84 89 GLN A CA 1
ATOM 658 C C . GLN A 1 89 ? -39.123 -6.383 -3.275 1.00 40.84 89 GLN A C 1
ATOM 660 O O . GLN A 1 89 ? -38.095 -7.036 -3.428 1.00 40.84 89 GLN A O 1
ATOM 665 N N . LEU A 1 90 ? -39.823 -6.417 -2.128 1.00 44.72 90 LEU A N 1
ATOM 666 C CA . LEU A 1 90 ? -39.604 -7.313 -0.981 1.00 44.72 90 LEU A CA 1
ATOM 667 C C . LEU A 1 90 ? -40.173 -8.726 -1.267 1.00 44.72 90 LEU A C 1
ATOM 669 O O . LEU A 1 90 ? -41.371 -8.960 -1.122 1.00 44.72 90 LEU A O 1
ATOM 673 N N . SER A 1 91 ? -39.264 -9.664 -1.572 1.00 39.78 91 SER A N 1
ATOM 674 C CA . SER A 1 91 ? -39.418 -11.133 -1.741 1.00 39.78 91 SER A CA 1
ATOM 675 C C . SER A 1 91 ? -40.156 -11.617 -3.008 1.00 39.78 91 SER A C 1
ATOM 677 O O . SER A 1 91 ? -41.116 -10.984 -3.441 1.00 39.78 91 SER A O 1
ATOM 679 N N . PRO A 1 92 ? -39.687 -12.719 -3.640 1.00 45.44 92 PRO A N 1
ATOM 680 C CA . PRO A 1 92 ? -39.752 -14.076 -3.075 1.00 45.44 92 PRO A CA 1
ATOM 681 C C . PRO A 1 92 ? -38.374 -14.749 -2.916 1.00 45.44 92 PRO A C 1
ATOM 683 O O . PRO A 1 92 ? -37.613 -14.880 -3.874 1.00 45.44 92 PRO A O 1
ATOM 686 N N . LYS A 1 93 ? -38.083 -15.240 -1.702 1.00 47.56 93 LYS A N 1
ATOM 687 C CA . LYS A 1 93 ? -36.794 -15.849 -1.310 1.00 47.56 93 LYS A CA 1
ATOM 688 C C . LYS A 1 93 ? -36.499 -17.216 -1.948 1.00 47.56 93 LYS A C 1
ATOM 690 O O . LYS A 1 93 ? -35.343 -17.615 -1.985 1.00 47.56 93 LYS A O 1
ATOM 695 N N . GLU A 1 94 ? -37.500 -17.925 -2.465 1.00 45.53 94 GLU A N 1
ATOM 696 C CA . GLU A 1 94 ? -37.331 -19.336 -2.855 1.00 45.53 94 GLU A CA 1
ATOM 697 C C . GLU A 1 94 ? -36.805 -19.512 -4.292 1.00 45.53 94 GLU A C 1
ATOM 699 O O . GLU A 1 94 ? -35.913 -20.321 -4.513 1.00 45.53 94 GLU A O 1
ATOM 704 N N . LYS A 1 95 ? -37.232 -18.682 -5.262 1.00 44.00 95 LYS A N 1
ATOM 705 C CA . LYS A 1 95 ? -36.664 -18.695 -6.633 1.00 44.00 95 LYS A CA 1
ATOM 706 C C . LYS A 1 95 ? -35.311 -17.983 -6.751 1.00 44.00 95 LYS A C 1
ATOM 708 O O . LYS A 1 95 ? -34.554 -18.261 -7.676 1.00 44.00 95 LYS A O 1
ATOM 713 N N . GLN A 1 96 ? -35.003 -17.063 -5.832 1.00 51.78 96 GLN A N 1
ATOM 714 C CA . GLN A 1 96 ? -33.693 -16.401 -5.773 1.00 51.78 96 GLN A CA 1
ATOM 715 C C . GLN A 1 96 ? -32.578 -17.366 -5.335 1.00 51.78 96 GLN A C 1
ATOM 717 O O . GLN A 1 96 ? -31.445 -17.201 -5.782 1.00 51.78 96 GLN A O 1
ATOM 722 N N . LEU A 1 97 ? -32.895 -18.378 -4.514 1.00 49.72 97 LEU A N 1
ATOM 723 C CA . LEU A 1 97 ? -31.911 -19.318 -3.970 1.00 49.72 97 LEU A CA 1
ATOM 724 C C . LEU A 1 97 ? -31.398 -20.327 -5.015 1.00 49.72 97 LEU A C 1
ATOM 726 O O . LEU A 1 97 ? -30.192 -20.543 -5.102 1.00 49.72 97 LEU A O 1
ATOM 730 N N . GLU A 1 98 ? -32.286 -20.905 -5.836 1.00 52.53 98 GLU A N 1
ATOM 731 C CA . GLU A 1 98 ? -31.899 -21.909 -6.847 1.00 52.53 98 GLU A CA 1
ATOM 732 C C . GLU A 1 98 ? -31.025 -21.312 -7.960 1.00 52.53 98 GLU A C 1
ATOM 734 O O . GLU A 1 98 ? -30.009 -21.898 -8.335 1.00 52.53 98 GLU A O 1
ATOM 739 N N . GLY A 1 99 ? -31.365 -20.112 -8.446 1.00 61.34 99 GLY A N 1
ATOM 740 C CA . GLY A 1 99 ? -30.575 -19.428 -9.472 1.00 61.34 99 GLY A CA 1
ATOM 741 C C . GLY A 1 99 ? -29.196 -18.982 -8.991 1.00 61.34 99 GLY A C 1
ATOM 742 O O . GLY A 1 99 ? -28.223 -19.085 -9.733 1.00 61.34 99 GLY A O 1
ATOM 743 N N . SER A 1 100 ? -29.102 -18.532 -7.737 1.00 66.62 100 SER A N 1
ATOM 744 C CA . SER A 1 100 ? -27.835 -18.105 -7.135 1.00 66.62 100 SER A CA 1
ATOM 745 C C . SER A 1 100 ? -26.863 -19.279 -6.968 1.00 66.62 100 SER A C 1
ATOM 747 O O . SER A 1 100 ? -25.703 -19.188 -7.363 1.00 66.62 100 SER A O 1
ATOM 749 N N . ALA A 1 101 ? -27.350 -20.431 -6.495 1.00 74.19 101 ALA A N 1
ATOM 750 C CA . ALA A 1 101 ? -26.513 -21.614 -6.296 1.00 74.19 101 ALA A CA 1
ATOM 751 C C . ALA A 1 101 ? -25.888 -22.138 -7.603 1.00 74.19 101 ALA A C 1
ATOM 753 O O . ALA A 1 101 ? -24.722 -22.537 -7.620 1.00 74.19 101 ALA A O 1
ATOM 754 N N . GLU A 1 102 ? -26.633 -22.135 -8.711 1.00 77.44 102 GLU A N 1
ATOM 755 C CA . GLU A 1 102 ? -26.117 -22.623 -9.997 1.00 77.44 102 GLU A CA 1
ATOM 756 C C . GLU A 1 102 ? -25.131 -21.633 -10.644 1.00 77.44 102 GLU A C 1
ATOM 758 O O . GLU A 1 102 ? -24.153 -22.038 -11.284 1.00 77.44 102 GLU A O 1
ATOM 763 N N . ILE A 1 103 ? -25.322 -20.329 -10.410 1.00 81.44 103 ILE A N 1
ATOM 764 C CA . ILE A 1 103 ? -24.350 -19.289 -10.774 1.00 81.44 103 ILE A CA 1
ATOM 765 C C . ILE A 1 103 ? -23.052 -19.482 -9.990 1.00 81.44 103 ILE A C 1
ATOM 767 O O . ILE A 1 103 ? -21.974 -19.453 -10.586 1.00 81.44 103 ILE A O 1
ATOM 771 N N . ASP A 1 104 ? -23.142 -19.758 -8.692 1.00 80.38 104 ASP A N 1
ATOM 772 C CA . ASP A 1 104 ? -21.978 -19.968 -7.830 1.00 80.38 104 ASP A CA 1
ATOM 773 C C . ASP A 1 104 ? -21.184 -21.209 -8.244 1.00 80.38 104 ASP A C 1
ATOM 775 O O . ASP A 1 104 ? -19.956 -21.149 -8.374 1.00 80.38 104 ASP A O 1
ATOM 779 N N . LYS A 1 105 ? -21.874 -22.313 -8.563 1.00 84.12 105 LYS A N 1
ATOM 780 C CA . LYS A 1 105 ? -21.244 -23.507 -9.154 1.00 84.12 105 LYS A CA 1
ATOM 781 C C . LYS A 1 105 ? -20.549 -23.183 -10.472 1.00 84.12 105 LYS A C 1
ATOM 783 O O . LYS A 1 105 ? -19.423 -23.628 -10.698 1.00 84.12 105 LYS A O 1
ATOM 788 N N . THR A 1 106 ? -21.187 -22.384 -11.326 1.00 85.69 106 THR A N 1
ATOM 789 C CA . THR A 1 106 ? -20.613 -21.971 -12.612 1.00 85.69 106 THR A CA 1
ATOM 790 C C . THR A 1 106 ? -19.355 -21.124 -12.411 1.00 85.69 106 THR A C 1
ATOM 792 O O . THR A 1 106 ? -18.339 -21.365 -13.062 1.00 85.69 106 THR A O 1
ATOM 795 N N . ILE A 1 107 ? -19.374 -20.171 -11.474 1.00 84.69 107 ILE A N 1
ATOM 796 C CA . ILE A 1 107 ? -18.217 -19.335 -11.122 1.00 84.69 107 ILE A CA 1
ATOM 797 C C . ILE A 1 107 ? -17.075 -20.194 -10.572 1.00 84.69 107 ILE A C 1
ATOM 799 O O . ILE A 1 107 ? -15.921 -20.008 -10.966 1.00 84.69 107 ILE A O 1
ATOM 803 N N . LEU A 1 108 ? -17.379 -21.148 -9.690 1.00 83.88 108 LEU A N 1
ATOM 804 C CA . LEU A 1 108 ? -16.385 -22.061 -9.133 1.00 83.88 108 LEU A CA 1
ATOM 805 C C . LEU A 1 108 ? -15.745 -22.925 -10.227 1.00 83.88 108 LEU A C 1
ATOM 807 O O . LEU A 1 108 ? -14.520 -23.048 -10.279 1.00 83.88 108 LEU A O 1
ATOM 811 N N . ALA A 1 109 ? -16.555 -23.453 -11.146 1.00 85.50 109 ALA A N 1
ATOM 812 C CA . ALA A 1 109 ? -16.068 -24.221 -12.284 1.00 85.50 109 ALA A CA 1
ATOM 813 C C . ALA A 1 109 ? -15.182 -23.367 -13.208 1.00 85.50 109 ALA A C 1
ATOM 815 O O . ALA A 1 109 ? -14.108 -23.812 -13.605 1.0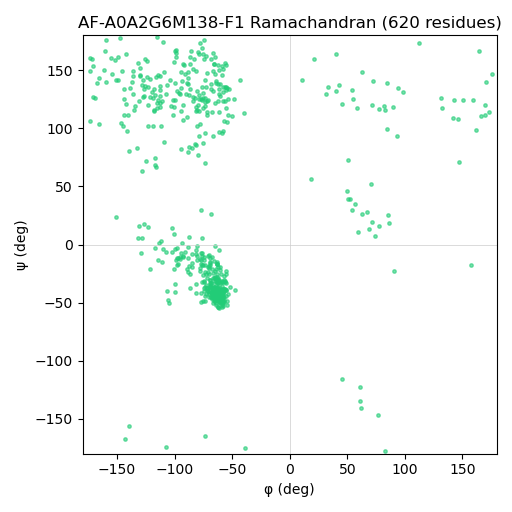0 85.50 109 ALA A O 1
ATOM 816 N N . LEU A 1 110 ? -15.554 -22.112 -13.490 1.00 86.81 110 LEU A N 1
ATOM 817 C CA . LEU A 1 110 ? -14.723 -21.187 -14.273 1.00 86.81 110 LEU A CA 1
ATOM 818 C C . LEU A 1 110 ? -13.373 -20.900 -13.596 1.00 86.81 110 LEU A C 1
ATOM 820 O O . LEU A 1 110 ? -12.344 -20.887 -14.270 1.00 86.81 110 LEU A O 1
ATOM 824 N N . LYS A 1 111 ? -13.346 -20.718 -12.268 1.00 84.06 111 LYS A N 1
ATOM 825 C CA . LYS A 1 111 ? -12.093 -20.550 -11.507 1.00 84.06 111 LYS A CA 1
ATOM 826 C C . LYS A 1 111 ? -11.205 -21.790 -11.605 1.00 84.06 111 LYS A C 1
ATOM 828 O O . LYS A 1 111 ? -10.007 -21.667 -11.843 1.00 84.06 111 LYS A O 1
ATOM 833 N N . HIS A 1 112 ? -11.792 -22.981 -11.488 1.00 86.12 112 HIS A N 1
ATOM 834 C CA . HIS A 1 112 ? -11.063 -24.234 -11.671 1.00 86.12 112 HIS A CA 1
ATOM 835 C C . HIS A 1 112 ? -10.466 -24.340 -13.083 1.00 86.12 112 HIS A C 1
ATOM 837 O O . HIS A 1 112 ? -9.296 -24.685 -13.243 1.00 86.12 112 HIS A O 1
ATOM 843 N N . GLN A 1 113 ? -11.239 -23.985 -14.113 1.00 86.00 113 GLN A N 1
ATOM 844 C CA . GLN A 1 113 ? -10.769 -23.973 -15.500 1.00 86.00 113 GLN A CA 1
ATOM 845 C C . GLN A 1 113 ? -9.617 -22.984 -15.713 1.00 86.00 113 GLN A C 1
ATOM 847 O O . GLN A 1 113 ? -8.650 -23.315 -16.394 1.00 86.00 113 GLN A O 1
ATOM 852 N N . MET A 1 114 ? -9.675 -21.807 -15.088 1.00 83.44 114 MET A N 1
ATOM 853 C CA . MET A 1 114 ? -8.608 -20.806 -15.147 1.00 83.44 114 MET A CA 1
ATOM 854 C C . MET A 1 114 ? -7.286 -21.321 -14.557 1.00 83.44 114 MET A C 1
ATOM 856 O O . MET A 1 114 ? -6.230 -21.058 -15.131 1.00 83.44 114 MET A O 1
ATOM 860 N N . ASN A 1 115 ? -7.346 -22.084 -13.463 1.00 79.31 115 ASN A N 1
ATOM 861 C CA . ASN A 1 115 ? -6.161 -22.581 -12.759 1.00 79.31 115 ASN A CA 1
ATOM 862 C C . ASN A 1 115 ? -5.552 -23.841 -13.395 1.00 79.31 115 ASN A C 1
ATOM 864 O O . ASN A 1 115 ? -4.337 -24.008 -13.361 1.00 79.31 115 ASN A O 1
ATOM 868 N N . ASN A 1 116 ? -6.387 -24.717 -13.968 1.00 78.56 116 ASN A N 1
ATOM 869 C CA . ASN A 1 116 ? -5.981 -26.086 -14.311 1.00 78.56 116 ASN A CA 1
ATOM 870 C C . ASN A 1 116 ? -6.032 -26.413 -15.816 1.00 78.56 116 ASN A C 1
ATOM 872 O O . ASN A 1 116 ? -5.665 -27.518 -16.203 1.00 78.56 116 ASN A O 1
ATOM 876 N N . SER A 1 117 ? -6.481 -25.494 -16.682 1.00 80.19 117 SER A N 1
ATOM 877 C CA . SER A 1 117 ? -6.566 -25.738 -18.136 1.00 80.19 117 SER A CA 1
ATOM 878 C C . SER A 1 117 ? -5.394 -25.166 -18.937 1.00 80.19 117 SER A C 1
ATOM 880 O O . SER A 1 117 ? -4.630 -24.329 -18.466 1.00 80.19 117 SER A O 1
ATOM 882 N N . SER A 1 118 ? -5.287 -25.587 -20.202 1.00 76.38 118 SER A N 1
ATOM 883 C CA . SER A 1 118 ? -4.352 -25.029 -21.186 1.00 76.38 118 SER A CA 1
ATOM 884 C C . SER A 1 118 ? -4.521 -23.510 -21.373 1.00 76.38 118 SER A C 1
ATOM 886 O O . SER A 1 118 ? -5.590 -22.949 -21.125 1.00 76.38 118 SER A O 1
ATOM 888 N N . GLY A 1 119 ? -3.465 -22.830 -21.843 1.00 74.44 119 GLY A N 1
ATOM 889 C CA . GLY A 1 119 ? -3.388 -21.362 -21.864 1.00 74.44 119 GLY A CA 1
ATOM 890 C C . GLY A 1 119 ? -4.560 -20.648 -22.553 1.00 74.44 119 GLY A C 1
ATOM 891 O O . GLY A 1 119 ? -5.076 -19.673 -22.013 1.00 74.44 119 GLY A O 1
ATOM 892 N N . GLU A 1 120 ? -5.039 -21.135 -23.702 1.00 80.31 120 GLU A N 1
ATOM 893 C CA . GLU A 1 120 ? -6.168 -20.498 -24.406 1.00 80.31 120 GLU A CA 1
ATOM 894 C C . GLU A 1 120 ? -7.487 -20.613 -23.634 1.00 80.31 120 GLU A C 1
ATOM 896 O O . GLU A 1 120 ? -8.247 -19.644 -23.557 1.00 80.31 120 GLU A O 1
ATOM 901 N N . VAL A 1 121 ? -7.741 -21.766 -23.012 1.00 83.81 121 VAL A N 1
ATOM 902 C CA . VAL A 1 121 ? -8.962 -21.988 -22.235 1.00 83.81 121 VAL A CA 1
ATOM 903 C C . VAL A 1 121 ? -8.906 -21.245 -20.900 1.00 83.81 121 VAL A C 1
ATOM 905 O O . VAL A 1 121 ? -9.902 -20.647 -20.496 1.00 83.81 121 VAL A O 1
ATOM 908 N N . SER A 1 122 ? -7.729 -21.183 -20.270 1.00 80.50 122 SER A N 1
ATOM 909 C CA . SER A 1 122 ? -7.496 -20.370 -19.072 1.00 80.50 122 SER A CA 1
ATOM 910 C C . SER A 1 122 ? -7.773 -18.880 -19.335 1.00 80.50 122 SER A C 1
ATOM 912 O O . SER A 1 122 ? -8.527 -18.245 -18.594 1.00 80.50 122 SER A O 1
ATOM 914 N N . ILE A 1 123 ? -7.285 -18.334 -20.459 1.00 78.62 123 ILE A N 1
ATOM 915 C CA . ILE A 1 123 ? -7.593 -16.956 -20.891 1.00 78.62 123 ILE A CA 1
ATOM 916 C C . ILE A 1 123 ? -9.096 -16.780 -21.164 1.00 78.62 123 ILE A C 1
ATOM 918 O O . ILE A 1 123 ? -9.666 -15.734 -20.836 1.00 78.62 123 ILE A O 1
ATOM 922 N N . GLY A 1 124 ? -9.744 -17.783 -21.764 1.00 81.00 124 GLY A N 1
ATOM 923 C CA . GLY A 1 124 ? -11.191 -17.813 -21.980 1.00 81.00 124 GLY A CA 1
ATOM 924 C C . GLY A 1 124 ? -11.974 -17.686 -20.673 1.00 81.00 124 GLY A C 1
ATOM 925 O O . GLY A 1 124 ? -12.790 -16.773 -20.537 1.00 81.00 124 GLY A O 1
ATOM 926 N N . ALA A 1 125 ? -11.663 -18.530 -19.688 1.00 84.56 125 ALA A N 1
ATOM 927 C CA . ALA A 1 125 ? -12.282 -18.516 -18.365 1.00 84.56 125 ALA A CA 1
ATOM 928 C C . ALA A 1 125 ? -12.050 -17.185 -17.626 1.00 84.56 125 ALA A C 1
ATOM 930 O O . ALA A 1 125 ? -12.999 -16.594 -17.105 1.00 84.56 125 ALA A O 1
ATOM 931 N N . ALA A 1 126 ? -10.823 -16.651 -17.661 1.00 77.56 126 ALA A N 1
ATOM 932 C CA . ALA A 1 126 ? -10.479 -15.369 -17.042 1.00 77.56 126 ALA A CA 1
ATOM 933 C C . ALA A 1 126 ? -11.292 -14.199 -17.625 1.00 77.56 126 ALA A C 1
ATOM 935 O O . ALA A 1 126 ? -11.833 -13.368 -16.893 1.00 77.56 126 ALA A O 1
ATOM 936 N N . ARG A 1 127 ? -11.434 -14.144 -18.958 1.00 81.81 127 ARG A N 1
ATOM 937 C CA . ARG A 1 127 ? -12.237 -13.112 -19.640 1.00 81.81 127 ARG A CA 1
ATOM 938 C C . ARG A 1 127 ? -13.711 -13.172 -19.277 1.00 81.81 127 ARG A C 1
ATOM 940 O O . ARG A 1 127 ? -14.372 -12.135 -19.300 1.00 81.81 127 ARG A O 1
ATOM 947 N N . VAL A 1 128 ? -14.230 -14.366 -19.015 1.00 83.81 128 VAL A N 1
ATOM 948 C CA . VAL A 1 128 ? -15.617 -14.554 -18.601 1.00 83.81 128 VAL A CA 1
ATOM 949 C C . VAL A 1 128 ? -15.806 -14.089 -17.161 1.00 83.81 128 VAL A C 1
ATOM 951 O O . VAL A 1 128 ? -16.687 -13.269 -16.918 1.00 83.81 128 VAL A O 1
ATOM 954 N N . LEU A 1 129 ? -14.940 -14.517 -16.238 1.00 82.50 129 LEU A N 1
ATOM 955 C CA . LEU A 1 129 ? -14.985 -14.106 -14.830 1.00 82.50 129 LEU A CA 1
ATOM 956 C C . LEU A 1 129 ? -14.941 -12.582 -14.666 1.00 82.50 129 LEU A C 1
ATOM 958 O O . LEU A 1 129 ? -15.759 -12.026 -13.942 1.00 82.50 129 LEU A O 1
ATOM 962 N N . MET A 1 130 ? -14.065 -11.893 -15.405 1.00 76.81 130 MET A N 1
ATOM 963 C CA . MET A 1 130 ? -13.965 -10.425 -15.362 1.00 76.81 130 MET A CA 1
ATOM 964 C C . MET A 1 130 ? -15.231 -9.687 -15.836 1.00 76.81 130 MET A C 1
ATOM 966 O O . MET A 1 130 ? -15.363 -8.490 -15.595 1.00 76.81 130 MET A O 1
ATOM 970 N N . LYS A 1 131 ? -16.151 -10.363 -16.539 1.00 74.12 131 LYS A N 1
ATOM 971 C CA . LYS A 1 131 ? -17.407 -9.779 -17.041 1.00 74.12 131 LYS A CA 1
ATOM 972 C C . LYS A 1 131 ? -18.610 -10.044 -16.135 1.00 74.12 131 LYS A C 1
ATOM 974 O O . LYS A 1 131 ? -19.656 -9.439 -16.365 1.00 74.12 131 LYS A O 1
ATOM 979 N N . ILE A 1 132 ? -18.490 -10.935 -15.151 1.00 76.69 132 ILE A N 1
ATOM 980 C CA . ILE A 1 132 ? -19.568 -11.236 -14.205 1.00 76.69 132 ILE A CA 1
ATOM 981 C C . ILE A 1 132 ? -19.558 -10.147 -13.114 1.00 76.69 132 ILE A C 1
ATOM 983 O O . ILE A 1 132 ? -18.546 -9.997 -12.428 1.00 76.69 132 ILE A O 1
ATOM 987 N N . PRO A 1 133 ? -20.637 -9.357 -12.946 1.00 63.03 133 PRO A N 1
ATOM 988 C CA . PRO A 1 133 ? -20.689 -8.310 -11.928 1.00 63.03 133 PRO A CA 1
ATOM 989 C C . PRO A 1 133 ? -20.635 -8.929 -10.527 1.00 63.03 133 PRO A C 1
ATOM 991 O O . PRO A 1 133 ? -21.497 -9.723 -10.163 1.00 63.03 133 PRO A O 1
ATOM 994 N N . MET A 1 134 ? -19.639 -8.556 -9.724 1.00 55.03 134 MET A N 1
ATOM 995 C CA . MET A 1 134 ? -19.493 -9.030 -8.344 1.00 55.03 134 MET A CA 1
ATOM 996 C C . MET A 1 134 ? -20.443 -8.251 -7.424 1.00 55.03 134 MET A C 1
ATOM 998 O O . MET A 1 134 ? -20.046 -7.322 -6.727 1.00 55.03 134 MET A O 1
ATOM 1002 N N . GLY A 1 135 ? -21.727 -8.601 -7.467 1.00 49.50 135 GLY A N 1
ATOM 1003 C CA . GLY A 1 135 ? -22.761 -8.061 -6.591 1.00 49.50 135 GLY A CA 1
ATOM 1004 C C . GLY A 1 135 ? -23.774 -9.151 -6.265 1.00 49.50 135 GLY A C 1
ATOM 1005 O O . GLY A 1 135 ? -24.618 -9.448 -7.099 1.00 49.50 135 GLY A O 1
ATOM 1006 N N . LYS A 1 136 ? -23.669 -9.722 -5.055 1.00 43.38 136 LYS A N 1
ATOM 1007 C CA . LYS A 1 136 ? -24.536 -10.770 -4.472 1.00 43.38 136 LYS A CA 1
ATOM 1008 C C . LYS A 1 136 ? -24.436 -12.188 -5.066 1.00 43.38 136 LYS A C 1
ATOM 1010 O O . LYS A 1 136 ? -25.444 -12.826 -5.329 1.00 43.38 136 LYS A O 1
ATOM 1015 N N . VAL A 1 137 ? -23.223 -12.728 -5.148 1.00 37.34 137 VAL A N 1
ATOM 1016 C CA . VAL A 1 137 ? -23.017 -14.186 -5.054 1.00 37.34 137 VAL A CA 1
ATOM 1017 C C . VAL A 1 137 ? -23.265 -14.583 -3.597 1.00 37.34 137 VAL A C 1
ATOM 1019 O O . VAL A 1 137 ? -22.544 -14.142 -2.697 1.00 37.34 137 VAL A O 1
ATOM 1022 N N . SER A 1 138 ? -24.346 -15.316 -3.340 1.00 36.31 138 SER A N 1
ATOM 1023 C CA . SER A 1 138 ? -24.746 -15.713 -1.991 1.00 36.31 138 SER A CA 1
ATOM 1024 C C . SER A 1 138 ? -23.963 -16.943 -1.541 1.00 36.31 138 SER A C 1
ATOM 1026 O O . SER A 1 138 ? -24.463 -18.063 -1.592 1.00 36.31 138 SER A O 1
ATOM 1028 N N . VAL A 1 139 ? -22.776 -16.738 -0.977 1.00 32.41 139 VAL A N 1
ATOM 1029 C CA . VAL A 1 139 ? -22.167 -17.744 -0.095 1.00 32.41 139 VAL A CA 1
ATOM 1030 C C . VAL A 1 139 ? -22.921 -17.724 1.244 1.00 32.41 139 VAL A C 1
ATOM 1032 O O . VAL A 1 139 ? -22.430 -17.225 2.248 1.00 32.41 139 VAL A O 1
ATOM 1035 N N . PHE A 1 140 ? -24.166 -18.201 1.246 1.00 29.66 140 PHE A N 1
ATOM 1036 C CA . PHE A 1 140 ? -24.966 -18.446 2.448 1.00 29.66 140 PHE A CA 1
ATOM 1037 C C . PHE A 1 140 ? -25.742 -19.752 2.273 1.00 29.66 140 PHE A C 1
ATOM 1039 O O . PHE A 1 140 ? -26.900 -19.746 1.869 1.00 29.66 140 PHE A O 1
ATOM 1046 N N . ASN A 1 141 ? -25.049 -20.867 2.511 1.00 27.58 141 ASN A N 1
ATOM 1047 C CA . ASN A 1 141 ? -25.504 -22.035 3.277 1.00 27.58 141 ASN A CA 1
ATOM 1048 C C . ASN A 1 141 ? -24.623 -23.241 2.933 1.00 27.58 141 ASN A C 1
ATOM 1050 O O . ASN A 1 141 ? -24.853 -23.949 1.957 1.00 27.58 141 ASN A O 1
ATOM 1054 N N . MET A 1 142 ? -23.645 -23.508 3.791 1.00 25.98 142 MET A N 1
ATOM 1055 C CA . MET A 1 142 ? -23.269 -24.881 4.109 1.00 25.98 142 MET A CA 1
ATOM 1056 C C . MET A 1 142 ? -23.541 -25.081 5.595 1.00 25.98 142 MET A C 1
ATOM 1058 O O . MET A 1 142 ? -22.618 -25.103 6.393 1.00 25.98 142 MET A O 1
ATOM 1062 N N . ASP A 1 143 ? -24.818 -25.207 5.941 1.00 26.92 143 ASP A N 1
ATOM 1063 C CA . ASP A 1 143 ? -25.232 -25.892 7.158 1.00 26.92 143 ASP A CA 1
ATOM 1064 C C . ASP A 1 143 ? -26.183 -27.006 6.721 1.00 26.92 143 ASP A C 1
ATOM 1066 O O . ASP A 1 143 ? -27.333 -26.778 6.347 1.00 26.92 143 ASP A O 1
ATOM 1070 N N . GLY A 1 144 ? -25.665 -28.231 6.694 1.00 26.03 144 GLY A N 1
ATOM 1071 C CA . GLY A 1 144 ? -26.510 -29.412 6.728 1.00 26.03 144 GLY A CA 1
ATOM 1072 C C . GLY A 1 144 ? -26.914 -29.662 8.176 1.00 26.03 144 GLY A C 1
ATOM 1073 O O . GLY A 1 144 ? -26.034 -29.897 8.991 1.00 26.03 144 GLY A O 1
ATOM 1074 N N . PHE A 1 145 ? -28.210 -29.571 8.485 1.00 23.52 145 PHE A N 1
ATOM 1075 C CA . PHE A 1 145 ? -29.010 -30.558 9.230 1.00 23.52 145 PHE A CA 1
ATOM 1076 C C . PHE A 1 145 ? -30.420 -29.992 9.522 1.00 23.52 145 PHE A C 1
ATOM 1078 O O . PHE A 1 145 ? -30.580 -29.017 10.242 1.00 23.52 145 PHE A O 1
ATOM 1085 N N . GLU A 1 146 ? -31.404 -30.638 8.890 1.00 25.97 146 GLU A N 1
ATOM 1086 C CA . GLU A 1 146 ? -32.824 -30.872 9.219 1.00 25.97 146 GLU A CA 1
ATOM 1087 C C . GLU A 1 146 ? -33.724 -29.868 9.995 1.00 25.97 146 GLU A C 1
ATOM 1089 O O . GLU A 1 146 ? -33.467 -29.472 11.128 1.00 25.97 146 GLU A O 1
ATOM 1094 N N . SER A 1 147 ? -34.935 -29.735 9.416 1.00 25.30 147 SER A N 1
ATOM 1095 C CA . SER A 1 147 ? -36.288 -29.536 9.997 1.00 25.30 147 SER A CA 1
ATOM 1096 C C . SER A 1 147 ? -36.874 -28.113 10.181 1.00 25.30 147 SER A C 1
ATOM 1098 O O . SER A 1 147 ? -36.641 -27.437 11.173 1.00 25.30 147 SER A O 1
ATOM 1100 N N . GLU A 1 148 ? -37.641 -27.686 9.159 1.00 24.02 148 GLU A N 1
ATOM 1101 C CA . GLU A 1 148 ? -39.083 -27.297 9.140 1.00 24.02 148 GLU A CA 1
ATOM 1102 C C . GLU A 1 148 ? -39.837 -26.873 10.444 1.00 24.02 148 GLU A C 1
ATOM 1104 O O . GLU A 1 148 ? -39.548 -27.405 11.511 1.00 24.02 148 GLU A O 1
ATOM 1109 N N . PRO A 1 149 ? -40.988 -26.148 10.360 1.00 43.09 149 PRO A N 1
ATOM 1110 C CA . PRO A 1 149 ? -41.238 -24.811 9.787 1.00 43.09 149 PRO A CA 1
ATOM 1111 C C . PRO A 1 149 ? -42.219 -23.980 10.688 1.00 43.09 149 PRO A C 1
ATOM 1113 O O . PRO A 1 149 ? -42.386 -24.289 11.862 1.00 43.09 149 PRO A O 1
ATOM 1116 N N . GLU A 1 150 ? -42.915 -22.982 10.108 1.00 25.84 150 GLU A N 1
ATOM 1117 C CA . GLU A 1 150 ? -44.086 -22.209 10.619 1.00 25.84 150 GLU A CA 1
ATOM 1118 C C . GLU A 1 150 ? -43.778 -20.873 11.342 1.00 25.84 150 GLU A C 1
ATOM 1120 O O . GLU A 1 150 ? -42.893 -20.791 12.183 1.00 25.84 150 GLU A O 1
ATOM 1125 N N . SER A 1 151 ? -44.454 -19.739 11.103 1.00 24.28 151 SER A N 1
ATOM 1126 C CA . SER A 1 151 ? -45.601 -19.384 10.250 1.00 24.28 151 SER A CA 1
ATOM 1127 C C . SER A 1 151 ? -45.725 -17.847 10.119 1.00 24.28 151 SER A C 1
ATOM 1129 O O . SER A 1 151 ? -45.513 -17.115 11.084 1.00 24.28 151 SER A O 1
ATOM 1131 N N . ASP A 1 152 ? -46.125 -17.423 8.920 1.00 23.62 152 ASP A N 1
ATOM 1132 C CA . ASP A 1 152 ? -46.747 -16.174 8.415 1.00 23.62 152 ASP A CA 1
ATOM 1133 C C . ASP A 1 152 ? -47.837 -15.502 9.323 1.00 23.62 152 ASP A C 1
ATOM 1135 O O . ASP A 1 152 ? -48.237 -16.112 10.317 1.00 23.62 152 ASP A O 1
ATOM 1139 N N . PRO A 1 153 ? -48.553 -14.405 8.934 1.00 46.47 153 PRO A N 1
ATOM 1140 C CA . PRO A 1 153 ? -48.218 -13.161 8.195 1.00 46.47 153 PRO A CA 1
ATOM 1141 C C . PRO A 1 153 ? -48.970 -11.878 8.702 1.00 46.47 153 PRO A C 1
ATOM 1143 O O . PRO A 1 153 ? -49.701 -11.893 9.689 1.00 46.47 153 PRO A O 1
ATOM 1146 N N . ALA A 1 154 ? -48.894 -10.809 7.882 1.00 23.47 154 ALA A N 1
ATOM 1147 C CA . ALA A 1 154 ? -49.849 -9.692 7.672 1.00 23.47 154 ALA A CA 1
ATOM 1148 C C . ALA A 1 154 ? -49.535 -8.377 8.425 1.00 23.47 154 ALA A C 1
ATOM 1150 O O . ALA A 1 154 ? -49.257 -8.369 9.615 1.00 23.47 154 ALA A O 1
ATOM 1151 N N . ILE A 1 155 ? -49.549 -7.201 7.777 1.00 24.08 155 ILE A N 1
ATOM 1152 C CA . ILE A 1 155 ? -50.752 -6.515 7.266 1.00 24.08 155 ILE A CA 1
ATOM 1153 C C . ILE A 1 155 ? -50.442 -5.564 6.080 1.00 24.08 155 ILE A C 1
ATOM 1155 O O . ILE A 1 155 ? -49.400 -4.920 5.999 1.00 24.08 155 ILE A O 1
ATOM 1159 N N . ILE A 1 156 ? -51.436 -5.500 5.191 1.00 24.14 156 ILE A N 1
ATOM 1160 C CA . ILE A 1 156 ? -51.634 -4.767 3.927 1.00 24.14 156 ILE A CA 1
ATOM 1161 C C . ILE A 1 156 ? -52.126 -3.313 4.197 1.00 24.14 156 ILE A C 1
ATOM 1163 O O . ILE A 1 156 ? -52.743 -3.095 5.235 1.00 24.14 156 ILE A O 1
ATOM 1167 N N . VAL A 1 157 ? -51.979 -2.371 3.234 1.00 24.98 157 VAL A N 1
ATOM 1168 C CA . VAL A 1 157 ? -53.054 -1.474 2.678 1.00 24.98 157 VAL A CA 1
ATOM 1169 C C . VAL A 1 157 ? -52.646 -0.006 2.347 1.00 24.98 157 VAL A C 1
ATOM 1171 O O . VAL A 1 157 ? -52.530 0.842 3.220 1.00 24.98 157 VAL A O 1
ATOM 1174 N N . GLN A 1 158 ? -52.590 0.249 1.022 1.00 26.23 158 GLN A N 1
ATOM 1175 C CA . GLN A 1 158 ? -53.188 1.326 0.178 1.00 26.23 158 GLN A CA 1
ATOM 1176 C C . GLN A 1 158 ? -52.655 2.780 0.063 1.00 26.23 158 GLN A C 1
ATOM 1178 O O . GLN A 1 158 ? -52.803 3.610 0.950 1.00 26.23 158 GLN A O 1
ATOM 1183 N N . ASN A 1 159 ? -52.233 3.086 -1.182 1.00 26.03 159 ASN A N 1
ATOM 1184 C CA . ASN A 1 159 ? -52.744 4.062 -2.179 1.00 26.03 159 ASN A CA 1
ATOM 1185 C C . ASN A 1 159 ? -53.240 5.468 -1.770 1.00 26.03 159 ASN A C 1
ATOM 1187 O O . ASN A 1 159 ? -54.239 5.587 -1.064 1.00 26.03 159 ASN A O 1
ATOM 1191 N N . LYS A 1 160 ? -52.757 6.500 -2.496 1.00 26.77 160 LYS A N 1
ATOM 1192 C CA . LYS A 1 160 ? -53.579 7.294 -3.451 1.00 26.77 160 LYS A CA 1
ATOM 1193 C C . LYS A 1 160 ? -52.784 8.281 -4.331 1.00 26.77 160 LYS A C 1
ATOM 1195 O O . LYS A 1 160 ? -51.709 8.742 -3.974 1.00 26.77 160 LYS A O 1
ATOM 1200 N N . GLU A 1 161 ? -53.380 8.545 -5.492 1.00 28.09 161 GLU A N 1
ATOM 1201 C CA . GLU A 1 161 ? -52.913 9.217 -6.713 1.00 28.09 161 GLU A CA 1
ATOM 1202 C C . GLU A 1 161 ? -52.906 10.764 -6.684 1.00 28.09 161 GLU A C 1
ATOM 1204 O O . GLU A 1 161 ? -53.660 11.377 -5.930 1.00 28.09 161 GLU A O 1
ATOM 1209 N N . GLY A 1 162 ? -52.210 11.369 -7.666 1.00 25.09 162 GLY A N 1
ATOM 1210 C CA . GLY A 1 162 ? -52.813 12.400 -8.533 1.00 25.09 162 GLY A CA 1
ATOM 1211 C C . GLY A 1 162 ? -52.041 13.716 -8.753 1.00 25.09 162 GLY A C 1
ATOM 1212 O O . GLY A 1 162 ? -51.802 14.456 -7.807 1.00 25.09 162 GLY A O 1
ATOM 1213 N N . GLY A 1 163 ? -51.804 14.083 -10.027 1.00 24.81 163 GLY A N 1
ATOM 1214 C CA . GLY A 1 163 ? -51.847 15.493 -10.472 1.00 24.81 163 GLY A CA 1
ATOM 1215 C C . GLY A 1 163 ? -50.690 16.023 -11.335 1.00 24.81 163 GLY A C 1
ATOM 1216 O O . GLY A 1 163 ? -49.560 16.128 -10.888 1.00 24.81 163 GLY A O 1
ATOM 1217 N N . GLU A 1 164 ? -51.009 16.427 -12.565 1.00 27.33 164 GLU A N 1
ATOM 1218 C CA . GLU A 1 164 ? -50.138 16.785 -13.698 1.00 27.33 164 GLU A CA 1
ATOM 1219 C C . GLU A 1 164 ? -49.897 18.314 -13.893 1.00 27.33 164 GLU A C 1
ATOM 1221 O O . GLU A 1 164 ? -50.728 19.128 -13.501 1.00 27.33 164 GLU A O 1
ATOM 1226 N N . LYS A 1 165 ? -48.863 18.637 -14.704 1.00 28.94 165 LYS A N 1
ATOM 1227 C CA . LYS A 1 165 ? -48.677 19.793 -15.641 1.00 28.94 165 LYS A CA 1
ATOM 1228 C C . LYS A 1 165 ? -48.212 21.182 -15.138 1.00 28.94 165 LYS A C 1
ATOM 1230 O O . LYS A 1 165 ? -48.986 21.936 -14.565 1.00 28.94 165 LYS A O 1
ATOM 1235 N N . ASN A 1 166 ? -47.046 21.644 -15.638 1.00 25.53 166 ASN A N 1
ATOM 1236 C CA . ASN A 1 166 ? -46.968 22.605 -16.769 1.00 25.53 166 ASN A CA 1
ATOM 1237 C C . ASN A 1 166 ? -45.535 22.889 -17.305 1.00 25.53 166 ASN A C 1
ATOM 1239 O O . ASN A 1 166 ? -44.556 22.862 -16.570 1.00 25.53 166 ASN A O 1
ATOM 1243 N N . LYS A 1 167 ? -45.451 23.180 -18.617 1.00 27.98 167 LYS A N 1
ATOM 1244 C CA . LYS A 1 167 ? -44.263 23.453 -19.470 1.00 27.98 167 LYS A CA 1
ATOM 1245 C C . LYS A 1 167 ? -43.890 24.952 -19.571 1.00 27.98 167 LYS A C 1
ATOM 1247 O O . LYS A 1 167 ? -44.800 25.776 -19.567 1.00 27.98 167 LYS A O 1
ATOM 1252 N N . LYS A 1 168 ? -42.602 25.257 -19.852 1.00 24.41 168 LYS A N 1
ATOM 1253 C CA . LYS A 1 168 ? -42.013 26.300 -20.770 1.00 24.41 168 LYS A CA 1
ATOM 1254 C C . LYS A 1 168 ? -40.486 26.392 -20.503 1.00 24.41 168 LYS A C 1
ATOM 1256 O O . LYS A 1 168 ? -40.118 26.605 -19.361 1.00 24.41 168 LYS A O 1
ATOM 1261 N N . SER A 1 169 ? -39.536 26.004 -21.370 1.00 23.56 169 SER A N 1
ATOM 1262 C CA . SER A 1 169 ? -39.064 26.476 -22.700 1.00 23.56 169 SER A CA 1
ATOM 1263 C C . SER A 1 169 ? -38.065 27.662 -22.699 1.00 23.56 169 SER A C 1
ATOM 1265 O O . SER A 1 169 ? -38.490 28.776 -22.414 1.00 23.56 169 SER A O 1
ATOM 1267 N N . LEU A 1 170 ? -36.831 27.390 -23.188 1.00 23.72 170 LEU A N 1
ATOM 1268 C CA . LEU A 1 170 ? -35.822 28.257 -23.869 1.00 23.72 170 LEU A CA 1
ATOM 1269 C C . LEU A 1 170 ? -35.219 29.460 -23.089 1.00 23.72 170 LEU A C 1
ATOM 1271 O O . LEU A 1 170 ? -35.906 30.084 -22.302 1.00 23.72 170 LEU A O 1
ATOM 1275 N N . SER A 1 171 ? -33.970 29.929 -23.256 1.00 23.58 171 SER A N 1
ATOM 1276 C CA . SER A 1 171 ? -32.831 29.660 -24.161 1.00 23.58 171 SER A CA 1
ATOM 1277 C C . SER A 1 171 ? -31.577 30.425 -23.678 1.00 23.58 171 SER A C 1
ATOM 1279 O O . SER A 1 171 ? -31.697 31.443 -23.000 1.00 23.58 171 SER A O 1
ATOM 1281 N N . LEU A 1 172 ? -30.396 29.975 -24.123 1.00 25.05 172 LEU A N 1
ATOM 1282 C CA . LEU A 1 172 ? -29.056 30.548 -23.922 1.00 25.05 172 LEU A CA 1
ATOM 1283 C C . LEU A 1 172 ? -28.848 31.994 -24.431 1.00 25.05 172 LEU A C 1
ATOM 1285 O O . LEU A 1 172 ? -29.370 32.370 -25.479 1.00 25.05 172 LEU A O 1
ATOM 1289 N N . LYS A 1 173 ? -27.895 32.708 -23.804 1.00 23.66 173 LYS A N 1
ATOM 1290 C CA . LYS A 1 173 ? -27.011 33.700 -24.454 1.00 23.66 173 LYS A CA 1
ATOM 1291 C C . LYS A 1 173 ? -25.567 33.588 -23.934 1.00 23.66 173 LYS A C 1
ATOM 1293 O O . LYS A 1 173 ? -25.342 33.485 -22.735 1.00 23.66 173 LYS A O 1
ATOM 1298 N N . LYS A 1 174 ? -24.614 33.618 -24.875 1.00 27.91 174 LYS A N 1
ATOM 1299 C CA . LYS A 1 174 ? -23.151 33.726 -24.702 1.00 27.91 174 LYS A CA 1
ATOM 1300 C C . LYS A 1 174 ? -22.716 35.197 -24.601 1.00 27.91 174 LYS A C 1
ATOM 1302 O O . LYS A 1 174 ? -23.325 36.030 -25.269 1.00 27.91 174 LYS A O 1
ATOM 1307 N N . SER A 1 175 ? -21.570 35.464 -23.967 1.00 24.36 175 SER A N 1
ATOM 1308 C CA . SER A 1 175 ? -20.622 36.506 -24.410 1.00 24.36 175 SER A CA 1
ATOM 1309 C C . SER A 1 175 ? -19.203 36.288 -23.856 1.00 24.36 175 SER A C 1
ATOM 1311 O O . SER A 1 175 ? -19.030 35.886 -22.711 1.00 24.36 175 SER A O 1
ATOM 1313 N N . ASN A 1 176 ? -18.230 36.549 -24.733 1.00 24.73 176 ASN A N 1
ATOM 1314 C CA . ASN A 1 176 ? -16.770 36.394 -24.654 1.00 24.73 176 ASN A CA 1
ATOM 1315 C C . ASN A 1 176 ? -16.047 37.481 -23.813 1.00 24.73 176 ASN A C 1
ATOM 1317 O O . ASN A 1 176 ? -16.628 38.542 -23.597 1.00 24.73 176 ASN A O 1
ATOM 1321 N N . ILE A 1 177 ? -14.745 37.271 -23.516 1.00 26.42 177 ILE A N 1
ATOM 1322 C CA . ILE A 1 177 ? -13.551 38.065 -23.962 1.00 26.42 177 ILE A CA 1
ATOM 1323 C C . ILE A 1 177 ? -12.378 38.040 -22.933 1.00 26.42 177 ILE A C 1
ATOM 1325 O O . ILE A 1 177 ? -12.574 38.455 -21.799 1.00 26.42 177 ILE A O 1
ATOM 1329 N N . ASN A 1 178 ? -11.188 37.609 -23.422 1.00 25.59 178 ASN A N 1
ATOM 1330 C CA . ASN A 1 178 ? -9.754 37.979 -23.191 1.00 25.59 178 ASN A CA 1
ATOM 1331 C C . ASN A 1 178 ? -9.193 38.311 -21.786 1.00 25.59 178 ASN A C 1
ATOM 1333 O O . ASN A 1 178 ? -9.907 38.772 -20.915 1.00 25.59 178 ASN A O 1
ATOM 1337 N N . ALA A 1 179 ? -7.880 38.342 -21.511 1.00 25.33 179 ALA A N 1
ATOM 1338 C CA . ALA A 1 179 ? -6.611 37.738 -21.962 1.00 25.33 179 ALA A CA 1
ATOM 1339 C C . ALA A 1 179 ? -5.500 38.449 -21.134 1.00 25.33 179 ALA A C 1
ATOM 1341 O O . ALA A 1 179 ? -5.633 39.636 -20.853 1.00 25.33 179 ALA A O 1
ATOM 1342 N N . GLU A 1 180 ? -4.422 37.730 -20.799 1.00 25.78 180 GLU A N 1
ATOM 1343 C CA . GLU A 1 180 ? -3.058 38.199 -20.448 1.00 25.78 180 GLU A CA 1
ATOM 1344 C C . GLU A 1 180 ? -2.802 39.225 -19.313 1.00 25.78 180 GLU A C 1
ATOM 1346 O O . GLU A 1 180 ? -3.179 40.392 -19.387 1.00 25.78 180 GLU A O 1
ATOM 1351 N N . LYS A 1 181 ? -1.924 38.842 -18.362 1.00 24.78 181 LYS A N 1
ATOM 1352 C CA . LYS A 1 181 ? -0.631 39.531 -18.124 1.00 24.78 181 LYS A CA 1
ATOM 1353 C C . LYS A 1 181 ? 0.289 38.787 -17.143 1.00 24.78 181 LYS A C 1
ATOM 1355 O O . LYS A 1 181 ? -0.066 38.494 -16.008 1.00 24.78 181 LYS A O 1
ATOM 1360 N N . THR A 1 182 ? 1.512 38.561 -17.606 1.00 25.42 182 THR A N 1
ATOM 1361 C CA . THR A 1 182 ? 2.729 38.127 -16.903 1.00 25.42 182 THR A CA 1
ATOM 1362 C C . THR A 1 182 ? 3.443 39.288 -16.189 1.00 25.42 182 THR A C 1
ATOM 1364 O O . THR A 1 182 ? 3.439 40.407 -16.701 1.00 25.42 182 THR A O 1
ATOM 1367 N N . LYS A 1 183 ? 4.122 38.998 -15.059 1.00 24.38 183 LYS A N 1
ATOM 1368 C CA . LYS A 1 183 ? 5.431 39.530 -14.559 1.00 24.38 183 LYS A CA 1
ATOM 1369 C C . LYS A 1 183 ? 5.582 39.135 -13.074 1.00 24.38 183 LYS A C 1
ATOM 1371 O O . LYS A 1 183 ? 4.732 39.475 -12.270 1.00 24.38 183 LYS A O 1
ATOM 1376 N N . SER A 1 184 ? 6.488 38.224 -12.704 1.00 23.55 184 SER A N 1
ATOM 1377 C CA . SER A 1 184 ? 7.925 38.420 -12.411 1.00 23.55 184 SER A CA 1
ATOM 1378 C C . SER A 1 184 ? 8.206 39.423 -11.281 1.00 23.55 184 SER A C 1
ATOM 1380 O O . SER A 1 184 ? 7.902 40.599 -11.448 1.00 23.55 184 SER A O 1
ATOM 1382 N N . ILE A 1 185 ? 8.831 38.969 -10.177 1.00 22.66 185 ILE A N 1
ATOM 1383 C CA . ILE A 1 185 ? 10.134 39.438 -9.635 1.00 22.66 185 ILE A CA 1
ATOM 1384 C C . ILE A 1 185 ? 10.405 38.870 -8.215 1.00 22.66 185 ILE A C 1
ATOM 1386 O O . ILE A 1 185 ? 9.676 39.120 -7.267 1.00 22.66 185 ILE A O 1
ATOM 1390 N N . ARG A 1 186 ? 11.517 38.121 -8.147 1.00 23.67 186 ARG A N 1
ATOM 1391 C CA . ARG A 1 186 ? 12.619 38.004 -7.156 1.00 23.67 186 ARG A CA 1
ATOM 1392 C C . ARG A 1 186 ? 12.406 37.971 -5.626 1.00 23.67 186 ARG A C 1
ATOM 1394 O O . ARG A 1 186 ? 11.791 38.822 -5.004 1.00 23.67 186 ARG A O 1
ATOM 1401 N N . LYS A 1 187 ? 13.182 37.030 -5.063 1.00 24.84 187 LYS A N 1
ATOM 1402 C CA . LYS A 1 187 ? 13.667 36.845 -3.685 1.00 24.84 187 LYS A CA 1
ATOM 1403 C C . LYS A 1 187 ? 14.159 38.130 -2.993 1.00 24.84 187 LYS A C 1
ATOM 1405 O O . LYS A 1 187 ? 14.954 38.867 -3.572 1.00 24.84 187 LYS A O 1
ATOM 1410 N N . ALA A 1 188 ? 13.863 38.238 -1.697 1.00 22.30 188 ALA A N 1
ATOM 1411 C CA . ALA A 1 188 ? 14.704 38.890 -0.691 1.00 22.30 188 ALA A CA 1
ATOM 1412 C C . ALA A 1 188 ? 14.762 38.014 0.577 1.00 22.30 188 ALA A C 1
ATOM 1414 O O . ALA A 1 188 ? 13.851 37.236 0.851 1.00 22.30 188 ALA A O 1
ATOM 1415 N N . LYS A 1 189 ? 15.889 38.090 1.286 1.00 21.53 189 LYS A N 1
ATOM 1416 C CA . LYS A 1 189 ? 16.378 37.178 2.329 1.00 21.53 189 LYS A CA 1
ATOM 1417 C C . LYS A 1 189 ? 16.440 37.947 3.670 1.00 21.53 189 LYS A C 1
ATOM 1419 O O . LYS A 1 189 ? 16.889 39.085 3.649 1.00 21.53 189 LYS A O 1
ATOM 1424 N N . VAL A 1 190 ? 16.124 37.257 4.778 1.00 23.27 190 VAL A N 1
ATOM 1425 C CA . VAL A 1 190 ? 16.525 37.483 6.200 1.00 23.27 190 VAL A CA 1
ATOM 1426 C C . VAL A 1 190 ? 15.923 38.683 6.973 1.00 23.27 190 VAL A C 1
ATOM 1428 O O . VAL A 1 190 ? 16.185 39.821 6.619 1.00 23.27 190 VAL A O 1
ATOM 1431 N N . SER A 1 191 ? 15.201 38.428 8.083 1.00 23.39 191 SER A N 1
ATOM 1432 C CA . SER A 1 191 ? 15.672 38.608 9.487 1.00 23.39 191 SER A CA 1
ATOM 1433 C C . SER A 1 191 ? 14.533 38.742 10.525 1.00 23.39 191 SER A C 1
ATOM 1435 O O . SER A 1 191 ? 13.694 39.627 10.413 1.00 23.39 191 SER A O 1
ATOM 1437 N N . ASP A 1 192 ? 14.587 37.859 11.526 1.00 24.72 192 ASP A N 1
ATOM 1438 C CA . ASP A 1 192 ? 14.170 37.898 12.945 1.00 24.72 192 ASP A CA 1
ATOM 1439 C C . ASP A 1 192 ? 12.970 38.719 13.502 1.00 24.72 192 ASP A C 1
ATOM 1441 O O . ASP A 1 192 ? 12.889 39.937 13.392 1.00 24.72 192 ASP A O 1
ATOM 1445 N N . LYS A 1 193 ? 12.148 37.966 14.262 1.00 27.91 193 LYS A N 1
ATOM 1446 C CA . LYS A 1 193 ? 11.388 38.239 15.510 1.00 27.91 193 LYS A CA 1
ATOM 1447 C C . LYS A 1 193 ? 10.582 39.535 15.696 1.00 27.91 193 LYS A C 1
ATOM 1449 O O . LYS A 1 193 ? 11.128 40.613 15.894 1.00 27.91 193 LYS A O 1
ATOM 1454 N N . THR A 1 194 ? 9.272 39.361 15.922 1.00 26.84 194 THR A N 1
ATOM 1455 C CA . THR A 1 194 ? 8.561 39.859 17.126 1.00 26.84 194 THR A CA 1
ATOM 1456 C C . THR A 1 194 ? 7.154 39.253 17.250 1.00 26.84 194 THR A C 1
ATOM 1458 O O . THR A 1 194 ? 6.439 39.091 16.263 1.00 26.84 194 THR A O 1
ATOM 1461 N N . ASP A 1 195 ? 6.784 38.906 18.486 1.00 31.48 195 ASP A N 1
ATOM 1462 C CA . ASP A 1 195 ? 5.482 38.395 18.925 1.00 31.48 195 ASP A CA 1
ATOM 1463 C C . ASP A 1 195 ? 4.311 39.319 18.563 1.00 31.48 195 ASP A C 1
ATOM 1465 O O . ASP A 1 195 ? 4.242 40.451 19.042 1.00 31.48 195 ASP A O 1
ATOM 1469 N N . GLN A 1 196 ? 3.320 38.798 17.833 1.00 27.25 196 GLN A N 1
ATOM 1470 C CA . GLN A 1 196 ? 1.945 39.304 17.877 1.00 27.25 196 GLN A CA 1
ATOM 1471 C C . GLN A 1 196 ? 0.942 38.145 17.786 1.00 27.25 196 GLN A C 1
ATOM 1473 O O . GLN A 1 196 ? 0.914 37.393 16.811 1.00 27.25 196 GLN A O 1
ATOM 1478 N N . LYS A 1 197 ? 0.089 38.025 18.815 1.00 27.73 197 LYS A N 1
ATOM 1479 C CA . LYS A 1 197 ? -1.100 37.158 18.840 1.00 27.73 197 LYS A CA 1
ATOM 1480 C C . LYS A 1 197 ? -1.978 37.459 17.619 1.00 27.73 197 LYS A C 1
ATOM 1482 O O . LYS A 1 197 ? -2.593 38.521 17.556 1.00 27.73 197 LYS A O 1
ATOM 1487 N N . LYS A 1 198 ? -2.074 36.522 16.673 1.00 27.55 198 LYS A N 1
ATOM 1488 C CA . LYS A 1 198 ? -3.063 36.586 15.588 1.00 27.55 198 LYS A CA 1
ATOM 1489 C C . LYS A 1 198 ? -4.413 36.086 16.096 1.00 27.55 198 LYS A C 1
ATOM 1491 O O . LYS A 1 198 ? -4.554 34.920 16.448 1.00 27.55 198 LYS A O 1
ATOM 1496 N N . VAL A 1 199 ? -5.389 36.987 16.131 1.00 30.70 199 VAL A N 1
ATOM 1497 C CA . VAL A 1 199 ? -6.816 36.663 16.235 1.00 30.70 199 VAL A CA 1
ATOM 1498 C C . VAL A 1 199 ? -7.296 36.326 14.824 1.00 30.70 199 VAL A C 1
ATOM 1500 O O . VAL A 1 199 ? -7.077 37.121 13.909 1.00 30.70 199 VAL A O 1
ATOM 1503 N N . TYR A 1 200 ? -7.907 35.158 14.635 1.00 30.77 200 TYR A N 1
ATOM 1504 C CA . TYR A 1 200 ? -8.477 34.757 13.348 1.00 30.77 200 TYR A CA 1
ATOM 1505 C C . TYR A 1 200 ? -9.988 34.994 13.341 1.00 30.77 200 TYR A C 1
ATOM 1507 O O . TYR A 1 200 ? -10.675 34.725 14.329 1.00 30.77 200 TYR A O 1
ATOM 1515 N N . TYR A 1 201 ? -10.472 35.502 12.211 1.00 31.47 201 TYR A N 1
ATOM 1516 C CA . TYR A 1 201 ? -11.885 35.700 11.909 1.00 31.47 201 TYR A CA 1
ATOM 1517 C C . TYR A 1 201 ? -12.283 34.744 10.785 1.00 31.47 201 TYR A C 1
ATOM 1519 O O . TYR A 1 201 ? -11.472 34.472 9.895 1.00 31.47 201 TYR A O 1
ATOM 1527 N N . ASP A 1 202 ? -13.510 34.233 10.824 1.00 42.47 202 ASP A N 1
ATOM 1528 C CA . ASP A 1 202 ? -14.060 33.433 9.728 1.00 42.47 202 ASP A CA 1
ATOM 1529 C C . ASP A 1 202 ? -14.445 34.298 8.509 1.00 42.47 202 ASP A C 1
ATOM 1531 O O . ASP A 1 202 ? -14.366 35.529 8.528 1.00 42.47 202 ASP A O 1
ATOM 1535 N N . SER A 1 203 ? -14.880 33.650 7.425 1.00 31.92 203 SER A N 1
ATOM 1536 C CA . SER A 1 203 ? -15.315 34.295 6.176 1.00 31.92 203 SER A CA 1
ATOM 1537 C C . SER A 1 203 ? -16.573 35.171 6.314 1.00 31.92 203 SER A C 1
ATOM 1539 O O . SER A 1 203 ? -16.973 35.806 5.338 1.00 31.92 203 SER A O 1
ATOM 1541 N N . ALA A 1 204 ? -17.166 35.245 7.511 1.00 39.94 204 ALA A N 1
ATOM 1542 C CA . ALA A 1 204 ? -18.273 36.126 7.870 1.00 39.94 204 ALA A CA 1
ATOM 1543 C C . ALA A 1 204 ? -17.886 37.200 8.915 1.00 39.94 204 ALA A C 1
ATOM 1545 O O . ALA A 1 204 ? -18.732 38.015 9.282 1.00 39.94 204 ALA A O 1
ATOM 1546 N N . GLY A 1 205 ? -16.623 37.253 9.362 1.00 31.25 205 GLY A N 1
ATOM 1547 C CA . GLY A 1 205 ? -16.096 38.297 10.245 1.00 31.25 205 GLY A CA 1
ATOM 1548 C C . GLY A 1 205 ? -16.291 38.069 11.749 1.00 31.25 205 GLY A C 1
ATOM 1549 O O . GLY A 1 205 ? -16.160 39.027 12.512 1.00 31.25 205 GLY A O 1
ATOM 1550 N N . HIS A 1 206 ? -16.569 36.845 12.213 1.00 36.97 206 HIS A N 1
ATOM 1551 C CA . HIS A 1 206 ? -16.742 36.563 13.647 1.00 36.97 206 HIS A CA 1
ATOM 1552 C C . HIS A 1 206 ? -15.447 36.092 14.328 1.00 36.97 206 HIS A C 1
ATOM 1554 O O . HIS A 1 206 ? -14.663 35.334 13.761 1.00 36.97 206 HIS A O 1
ATOM 1560 N N . SER A 1 207 ? -15.226 36.555 15.565 1.00 31.52 207 SER A N 1
ATOM 1561 C CA . SER A 1 207 ? -14.087 36.167 16.410 1.00 31.52 207 SER A CA 1
ATOM 1562 C C . SER A 1 207 ? -14.291 34.761 16.980 1.00 31.52 207 SER A C 1
ATOM 1564 O O . SER A 1 207 ? -15.222 34.522 17.753 1.00 31.52 207 SER A O 1
ATOM 1566 N N . VAL A 1 208 ? -13.406 33.829 16.624 1.00 42.84 208 VAL A N 1
ATOM 1567 C CA . VAL A 1 208 ? -13.479 32.423 17.044 1.00 42.84 208 VAL A CA 1
ATOM 1568 C C . VAL A 1 208 ? -12.759 32.257 18.383 1.00 42.84 208 VAL A C 1
ATOM 1570 O O . VAL A 1 208 ? -11.574 31.945 18.427 1.00 42.84 208 VAL A O 1
ATOM 1573 N N . ASN A 1 209 ? -13.444 32.527 19.497 1.00 36.28 209 ASN A N 1
ATOM 1574 C CA . ASN A 1 209 ? -12.900 32.204 20.826 1.00 36.28 209 ASN A CA 1
ATOM 1575 C C . ASN A 1 209 ? -13.952 31.898 21.909 1.00 36.28 209 ASN A C 1
ATOM 1577 O O . ASN A 1 209 ? -13.671 32.046 23.092 1.00 36.28 209 ASN A O 1
ATOM 1581 N N . THR A 1 210 ? -15.170 31.473 21.547 1.00 32.41 210 THR A N 1
ATOM 1582 C CA . THR A 1 210 ? -16.252 31.253 22.538 1.00 32.41 210 THR A CA 1
ATOM 1583 C C . THR A 1 210 ? -17.020 29.929 22.435 1.00 32.41 210 THR A C 1
ATOM 1585 O O . THR A 1 210 ? -17.927 29.702 23.232 1.00 32.41 210 THR A O 1
ATOM 1588 N N . GLU A 1 211 ? -16.641 28.991 21.560 1.00 31.83 211 GLU A N 1
ATOM 1589 C CA . GLU A 1 211 ? -17.327 27.682 21.483 1.00 31.83 211 GLU A CA 1
ATOM 1590 C C . GLU A 1 211 ? -16.664 26.552 22.289 1.00 31.83 211 GLU A C 1
ATOM 1592 O O . GLU A 1 211 ? -17.308 25.541 22.573 1.00 31.83 211 GLU A O 1
ATOM 1597 N N . LEU A 1 212 ? -15.426 26.737 22.765 1.00 32.09 212 LEU A N 1
ATOM 1598 C CA . LEU A 1 212 ? -14.698 25.708 23.523 1.00 32.09 212 LEU A CA 1
ATOM 1599 C C . LEU A 1 212 ? -15.189 25.547 24.981 1.00 32.09 212 LEU A C 1
ATOM 1601 O O . LEU A 1 212 ? -14.966 24.509 25.597 1.00 32.09 212 LEU A O 1
ATOM 1605 N N . GLU A 1 213 ? -15.912 26.528 25.533 1.00 30.17 213 GLU A N 1
ATOM 1606 C CA . GLU A 1 213 ? -16.382 26.501 26.932 1.00 30.17 213 GLU A CA 1
ATOM 1607 C C . GLU A 1 213 ? -17.789 25.906 27.128 1.00 30.17 213 GLU A C 1
ATOM 1609 O O . GLU A 1 213 ? -18.193 25.637 28.261 1.00 30.17 213 GLU A O 1
ATOM 1614 N N . ARG A 1 214 ? -18.560 25.666 26.056 1.00 30.30 214 ARG A N 1
ATOM 1615 C CA . ARG A 1 214 ? -19.923 25.108 26.186 1.00 30.30 214 ARG A CA 1
ATOM 1616 C C . ARG A 1 214 ? -19.971 23.582 26.237 1.00 30.30 214 ARG A C 1
ATOM 1618 O O . ARG A 1 214 ? -20.892 23.041 26.843 1.00 30.30 214 ARG A O 1
ATOM 1625 N N . PHE A 1 215 ? -18.983 22.883 25.681 1.00 32.28 215 PHE A N 1
ATOM 1626 C CA . PHE A 1 215 ? -19.003 21.415 25.623 1.00 32.28 215 PHE A CA 1
ATOM 1627 C C . PHE A 1 215 ? -18.468 20.722 26.885 1.00 32.28 215 PHE A C 1
ATOM 1629 O O . PHE A 1 215 ? -18.835 19.582 27.156 1.00 32.28 215 PHE A O 1
ATOM 1636 N N . THR A 1 216 ? -17.695 21.415 27.725 1.00 30.55 216 THR A N 1
ATOM 1637 C CA . THR A 1 216 ? -17.155 20.855 28.979 1.00 30.55 216 THR A CA 1
ATOM 1638 C C . THR A 1 216 ? -18.179 20.778 30.117 1.00 30.55 216 THR A C 1
ATOM 1640 O O . THR A 1 216 ? -17.949 20.066 31.090 1.00 30.55 216 THR A O 1
ATOM 1643 N N . LYS A 1 217 ? -19.341 21.440 30.005 1.00 29.84 217 LYS A N 1
ATOM 1644 C CA . LYS A 1 217 ? -20.367 21.458 31.068 1.00 29.84 217 LYS A CA 1
ATOM 1645 C C . LYS A 1 217 ? -21.482 20.416 30.930 1.00 29.84 217 LYS A C 1
ATOM 1647 O O . LYS A 1 217 ? -22.216 20.221 31.891 1.00 29.84 217 LYS A O 1
ATOM 1652 N N . SER A 1 218 ? -21.603 19.716 29.798 1.00 30.03 218 SER A N 1
ATOM 1653 C CA . SER A 1 218 ? -22.687 18.734 29.601 1.00 30.03 218 SER A CA 1
ATOM 1654 C C . SER A 1 218 ? -22.321 17.293 29.987 1.00 30.03 218 SER A C 1
ATOM 1656 O O . SER A 1 218 ? -23.213 16.455 30.053 1.00 30.03 218 SER A O 1
ATOM 1658 N N . ALA A 1 219 ? -21.045 16.998 30.258 1.00 29.77 219 ALA A N 1
ATOM 1659 C CA . ALA A 1 219 ? -20.576 15.653 30.619 1.00 29.77 219 ALA A CA 1
ATOM 1660 C C . ALA A 1 219 ? -20.381 15.439 32.136 1.00 29.77 219 ALA A C 1
ATOM 1662 O O . ALA A 1 219 ? -20.074 14.333 32.560 1.00 29.77 219 ALA A O 1
ATOM 1663 N N . ALA A 1 220 ? -20.565 16.478 32.960 1.00 29.81 220 ALA A N 1
ATOM 1664 C CA . ALA A 1 220 ? -20.279 16.449 34.400 1.00 29.81 220 ALA A CA 1
ATOM 1665 C C . ALA A 1 220 ? -21.530 16.307 35.293 1.00 29.81 220 ALA A C 1
ATOM 1667 O O . ALA A 1 220 ? -21.462 16.545 36.496 1.00 29.81 220 ALA A O 1
ATOM 1668 N N . ALA A 1 221 ? -22.682 15.948 34.727 1.00 29.78 221 ALA A N 1
ATOM 1669 C CA . ALA A 1 221 ? -23.925 15.803 35.477 1.00 29.78 221 ALA A CA 1
ATOM 1670 C C . ALA A 1 221 ? -24.522 14.413 35.265 1.00 29.78 221 ALA A C 1
ATOM 1672 O O . ALA A 1 221 ? -25.521 14.284 34.572 1.00 29.78 221 ALA A O 1
ATOM 1673 N N . LEU A 1 222 ? -23.889 13.394 35.847 1.00 31.09 222 LEU A N 1
ATOM 1674 C CA . LEU A 1 222 ? -24.501 12.129 36.265 1.00 31.09 222 LEU A CA 1
ATOM 1675 C C . LEU A 1 222 ? -23.444 11.326 37.034 1.00 31.09 222 LEU A C 1
ATOM 1677 O O . LEU A 1 222 ? -22.502 10.826 36.438 1.00 31.09 222 LEU A O 1
ATOM 1681 N N . GLU A 1 223 ? -23.624 11.280 38.357 1.00 31.88 223 GLU A N 1
ATOM 1682 C CA . GLU A 1 223 ? -23.372 10.162 39.289 1.00 31.88 223 GLU A CA 1
ATOM 1683 C C . GLU A 1 223 ? -22.809 10.639 40.639 1.00 31.88 223 GLU A C 1
ATOM 1685 O O . GLU A 1 223 ? -21.845 11.395 40.734 1.00 31.88 223 GLU A O 1
ATOM 1690 N N . LYS A 1 224 ? -23.517 10.249 41.707 1.00 30.31 224 LYS A N 1
ATOM 1691 C CA . LYS A 1 224 ? -23.220 10.558 43.113 1.00 30.31 224 LYS A CA 1
ATOM 1692 C C . LYS A 1 224 ? -22.280 9.488 43.695 1.00 30.31 224 LYS A C 1
ATOM 1694 O O . LYS A 1 224 ? -22.419 8.329 43.314 1.00 30.31 224 LYS A O 1
ATOM 1699 N N . PRO A 1 225 ? -21.403 9.832 44.654 1.00 29.05 225 PRO A N 1
ATOM 1700 C CA . PRO A 1 225 ? -20.443 8.895 45.231 1.00 29.05 225 PRO A CA 1
ATOM 1701 C C . PRO A 1 225 ? -21.043 8.047 46.367 1.00 29.05 225 PRO A C 1
ATOM 1703 O O . PRO A 1 225 ? -21.920 8.508 47.101 1.00 29.05 225 PRO A O 1
ATOM 1706 N N . VAL A 1 226 ? -20.513 6.832 46.536 1.00 29.72 226 VAL A N 1
ATOM 1707 C CA . VAL A 1 226 ? -20.668 5.979 47.727 1.00 29.72 226 VAL A CA 1
ATOM 1708 C C . VAL A 1 226 ? -19.274 5.765 48.334 1.00 29.72 226 VAL A C 1
ATOM 1710 O O . VAL A 1 226 ? -18.313 5.530 47.605 1.00 29.72 226 VAL A O 1
ATOM 1713 N N . GLU A 1 227 ? -19.173 5.920 49.655 1.00 29.64 227 GLU A N 1
ATOM 1714 C CA . GLU A 1 227 ? -17.949 5.881 50.475 1.00 29.64 227 GLU A CA 1
ATOM 1715 C C . GLU A 1 227 ? -17.373 4.461 50.716 1.00 29.64 227 GLU A C 1
ATOM 1717 O O . GLU A 1 227 ? -18.083 3.473 50.511 1.00 29.64 227 GLU A O 1
ATOM 1722 N N . PRO A 1 228 ? -16.095 4.341 51.156 1.00 32.78 228 PRO A N 1
ATOM 1723 C CA . PRO A 1 228 ? -15.321 3.096 51.138 1.00 32.78 228 PRO A CA 1
ATOM 1724 C C . PRO A 1 228 ? -15.286 2.356 52.488 1.00 32.78 228 PRO A C 1
ATOM 1726 O O . PRO A 1 228 ? -15.463 2.958 53.546 1.00 32.78 228 PRO A O 1
ATOM 1729 N N . VAL A 1 229 ? -14.948 1.057 52.462 1.00 28.30 229 VAL A N 1
ATOM 1730 C CA . VAL A 1 229 ? -14.585 0.283 53.664 1.00 28.30 229 VAL A CA 1
ATOM 1731 C C . VAL A 1 229 ? -13.334 -0.580 53.430 1.00 28.30 229 VAL A C 1
ATOM 1733 O O . VAL A 1 229 ? -13.354 -1.501 52.622 1.00 28.30 229 VAL A O 1
ATOM 1736 N N . ALA A 1 230 ? -12.302 -0.222 54.203 1.00 28.16 230 ALA A N 1
ATOM 1737 C CA . ALA A 1 230 ? -11.261 -0.984 54.912 1.00 28.16 230 ALA A CA 1
ATOM 1738 C C . ALA A 1 230 ? -10.333 -2.018 54.227 1.00 28.16 230 ALA A C 1
ATOM 1740 O O . ALA A 1 230 ? -10.738 -2.958 53.551 1.00 28.16 230 ALA A O 1
ATOM 1741 N N . GLU A 1 231 ? -9.058 -1.826 54.579 1.00 27.25 231 GLU A N 1
ATOM 1742 C CA . GLU A 1 231 ? -7.827 -2.594 54.368 1.00 27.25 231 GLU A CA 1
ATOM 1743 C C . GLU A 1 231 ? -7.822 -3.992 55.009 1.00 27.25 231 GLU A C 1
ATOM 1745 O O . GLU A 1 231 ? -8.411 -4.180 56.072 1.00 27.25 231 GLU A O 1
ATOM 1750 N N . VAL A 1 232 ? -7.014 -4.909 54.448 1.00 26.86 232 VAL A N 1
ATOM 1751 C CA . VAL A 1 232 ? -6.214 -5.885 55.219 1.00 26.86 232 VAL A CA 1
ATOM 1752 C C . VAL A 1 232 ? -4.862 -6.114 54.520 1.00 26.86 232 VAL A C 1
ATOM 1754 O O . VAL A 1 232 ? -4.793 -6.276 53.303 1.00 26.86 232 VAL A O 1
ATOM 1757 N N . GLU A 1 233 ? -3.804 -6.091 55.331 1.00 26.61 233 GLU A N 1
ATOM 1758 C CA . GLU A 1 233 ? -2.371 -6.170 55.029 1.00 26.61 233 GLU A CA 1
ATOM 1759 C C . GLU A 1 233 ? -1.818 -7.578 54.704 1.00 26.61 233 GLU A C 1
ATOM 1761 O O . GLU A 1 233 ? -2.429 -8.604 55.005 1.00 26.61 233 GLU A O 1
ATOM 1766 N N . SER A 1 234 ? -0.534 -7.561 54.299 1.00 27.27 234 SER A N 1
ATOM 1767 C CA . SER A 1 234 ? 0.522 -8.585 54.465 1.00 27.27 234 SER A CA 1
ATOM 1768 C C . SER A 1 234 ? 0.556 -9.711 53.421 1.00 27.27 234 SER A C 1
ATOM 1770 O O . SER A 1 234 ? -0.471 -10.226 53.014 1.00 27.27 234 SER A O 1
ATOM 1772 N N . GLY A 1 235 ? 1.697 -10.179 52.913 1.00 23.67 235 GLY A N 1
ATOM 1773 C CA . GLY A 1 235 ? 3.109 -9.954 53.210 1.00 23.67 235 GLY A CA 1
ATOM 1774 C C . GLY A 1 235 ? 3.935 -11.078 52.550 1.00 23.67 235 GLY A C 1
ATOM 1775 O O . GLY A 1 235 ? 3.382 -12.107 52.172 1.00 23.67 235 GLY A O 1
ATOM 1776 N N . ASN A 1 236 ? 5.254 -10.877 52.485 1.00 28.27 236 ASN A N 1
ATOM 1777 C CA . ASN A 1 236 ? 6.338 -11.825 52.161 1.00 28.27 236 ASN A CA 1
ATOM 1778 C C . ASN A 1 236 ? 6.722 -12.103 50.693 1.00 28.27 236 ASN A C 1
ATOM 1780 O O . ASN A 1 236 ? 6.222 -13.013 50.038 1.00 28.27 236 ASN A O 1
ATOM 1784 N N . SER A 1 237 ? 7.800 -11.426 50.286 1.00 28.70 237 SER A N 1
ATOM 1785 C CA . SER A 1 237 ? 8.954 -12.031 49.593 1.00 28.70 237 SER A CA 1
ATOM 1786 C C . SER A 1 237 ? 9.786 -12.873 50.588 1.00 28.70 237 SER A C 1
ATOM 1788 O O . SER A 1 237 ? 9.674 -12.646 51.797 1.00 28.70 237 SER A O 1
ATOM 1790 N N . PRO A 1 238 ? 10.656 -13.796 50.127 1.00 34.72 238 PRO A N 1
ATOM 1791 C CA . PRO A 1 238 ? 12.077 -13.424 50.071 1.00 34.72 238 PRO A CA 1
ATOM 1792 C C . PRO A 1 238 ? 12.901 -14.022 48.906 1.00 34.72 238 PRO A C 1
ATOM 1794 O O . PRO A 1 238 ? 12.652 -15.116 48.414 1.00 34.72 238 PRO A O 1
ATOM 1797 N N . GLU A 1 239 ? 13.890 -13.215 48.514 1.00 27.23 239 GLU A N 1
ATOM 1798 C CA . GLU A 1 239 ? 15.270 -13.475 48.060 1.00 27.23 239 GLU A CA 1
ATOM 1799 C C . GLU A 1 239 ? 15.762 -14.906 47.738 1.00 27.23 239 GLU A C 1
ATOM 1801 O O . GLU A 1 239 ? 15.622 -15.825 48.538 1.00 27.23 239 GLU A O 1
ATOM 1806 N N . GLY A 1 240 ? 16.591 -15.008 46.681 1.00 24.28 240 GLY A N 1
ATOM 1807 C CA . GLY A 1 240 ? 17.933 -15.579 46.876 1.00 24.28 240 GLY A CA 1
ATOM 1808 C C . GLY A 1 240 ? 18.586 -16.407 45.753 1.00 24.28 240 GLY A C 1
ATOM 1809 O O . GLY A 1 240 ? 18.318 -17.593 45.627 1.00 24.28 240 GLY A O 1
ATOM 1810 N N . ILE A 1 241 ? 19.605 -15.799 45.125 1.00 27.61 241 ILE A N 1
ATOM 1811 C CA . ILE A 1 241 ? 20.962 -16.359 44.895 1.00 27.61 241 ILE A CA 1
ATOM 1812 C C . ILE A 1 241 ? 21.254 -17.168 43.602 1.00 27.61 241 ILE A C 1
ATOM 1814 O O . ILE A 1 241 ? 20.757 -18.261 43.355 1.00 27.61 241 ILE A O 1
ATOM 1818 N N . LEU A 1 242 ? 22.197 -16.596 42.836 1.00 28.55 242 LEU A N 1
ATOM 1819 C CA . LEU A 1 242 ? 23.017 -17.165 41.753 1.00 28.55 242 LEU A CA 1
ATOM 1820 C C . LEU A 1 242 ? 24.010 -18.232 42.260 1.00 28.55 242 LEU A C 1
ATOM 1822 O O . LEU A 1 242 ? 24.441 -18.165 43.411 1.00 28.55 242 LEU A O 1
ATOM 1826 N N . PRO A 1 243 ? 24.577 -19.043 41.350 1.00 30.27 243 PRO A N 1
ATOM 1827 C CA . PRO A 1 243 ? 26.032 -19.160 41.349 1.00 30.27 243 PRO A CA 1
ATOM 1828 C C . PRO A 1 243 ? 26.667 -18.963 39.969 1.00 30.27 243 PRO A C 1
ATOM 1830 O O . PRO A 1 243 ? 26.137 -19.348 38.928 1.00 30.27 243 PRO A O 1
ATOM 1833 N N . VAL A 1 244 ? 27.849 -18.356 40.026 1.00 28.34 244 VAL A N 1
ATOM 1834 C CA . VAL A 1 244 ? 28.852 -18.208 38.973 1.00 28.34 244 VAL A CA 1
ATOM 1835 C C . VAL A 1 244 ? 29.864 -19.340 39.161 1.00 28.34 244 VAL A C 1
ATOM 1837 O O . VAL A 1 244 ? 30.317 -19.529 40.286 1.00 28.34 244 VAL A O 1
ATOM 1840 N N . ASP A 1 245 ? 30.183 -20.092 38.104 1.00 27.62 245 ASP A N 1
ATOM 1841 C CA . ASP A 1 245 ? 31.559 -20.441 37.697 1.00 27.62 245 ASP A CA 1
ATOM 1842 C C . ASP A 1 245 ? 31.574 -21.503 36.588 1.00 27.62 245 ASP A C 1
ATOM 1844 O O . ASP A 1 245 ? 30.827 -22.480 36.625 1.00 27.62 245 ASP A O 1
ATOM 1848 N N . GLY A 1 246 ? 32.484 -21.330 35.622 1.00 25.25 246 GLY A N 1
ATOM 1849 C CA . GLY A 1 246 ? 32.859 -22.386 34.679 1.00 25.25 246 GLY A CA 1
ATOM 1850 C C . GLY A 1 246 ? 33.225 -21.910 33.277 1.00 25.25 246 GLY A C 1
ATOM 1851 O O . GLY A 1 246 ? 32.500 -22.174 32.325 1.00 25.25 246 GLY A O 1
ATOM 1852 N N . MET A 1 247 ? 34.375 -21.245 33.134 1.00 26.12 247 MET A N 1
ATOM 1853 C CA . MET A 1 247 ? 35.054 -21.091 31.844 1.00 26.12 247 MET A CA 1
ATOM 1854 C C . MET A 1 247 ? 35.310 -22.464 31.206 1.00 26.12 247 MET A C 1
ATOM 1856 O O . MET A 1 247 ? 36.125 -23.229 31.713 1.00 26.12 247 MET A O 1
ATOM 1860 N N . HIS A 1 248 ? 34.726 -22.718 30.037 1.00 28.67 248 HIS A N 1
ATOM 1861 C CA . HIS A 1 248 ? 35.359 -23.548 29.018 1.00 28.67 248 HIS A CA 1
ATOM 1862 C C . HIS A 1 248 ? 35.095 -22.954 27.636 1.00 28.67 248 HIS A C 1
ATOM 1864 O O . HIS A 1 248 ? 33.974 -22.922 27.138 1.00 28.67 248 HIS A O 1
ATOM 1870 N N . GLN A 1 249 ? 36.174 -22.453 27.037 1.00 30.17 249 GLN A N 1
ATOM 1871 C CA . GLN A 1 249 ? 36.247 -22.139 25.622 1.00 30.17 249 GLN A CA 1
ATOM 1872 C C . GLN A 1 249 ? 36.046 -23.432 24.829 1.00 30.17 249 GLN A C 1
ATOM 1874 O O . GLN A 1 249 ? 36.819 -24.372 24.994 1.00 30.17 249 GLN A O 1
ATOM 1879 N N . ASN A 1 250 ? 35.054 -23.452 23.946 1.00 28.39 250 ASN A N 1
ATOM 1880 C CA . ASN A 1 250 ? 35.147 -24.214 22.712 1.00 28.39 250 ASN A CA 1
ATOM 1881 C C . ASN A 1 250 ? 34.435 -23.449 21.600 1.00 28.39 250 ASN A C 1
ATOM 1883 O O . ASN A 1 250 ? 33.227 -23.235 21.603 1.00 28.39 250 ASN A O 1
ATOM 1887 N N . SER A 1 251 ? 35.263 -22.989 20.674 1.00 31.52 251 SER A N 1
ATOM 1888 C CA . SER A 1 251 ? 34.919 -22.382 19.406 1.00 31.52 251 SER A CA 1
ATOM 1889 C C . SER A 1 251 ? 34.391 -23.444 18.446 1.00 31.52 251 SER A C 1
ATOM 1891 O O . SER A 1 251 ? 35.165 -24.292 18.009 1.00 31.52 251 SER A O 1
ATOM 1893 N N . GLN A 1 252 ? 33.116 -23.353 18.086 1.00 29.94 252 GLN A N 1
ATOM 1894 C CA . GLN A 1 252 ? 32.586 -23.700 16.766 1.00 29.94 252 GLN A CA 1
ATOM 1895 C C . GLN A 1 252 ? 31.181 -23.101 16.686 1.00 29.94 252 GLN A C 1
ATOM 1897 O O . GLN A 1 252 ? 30.255 -23.548 17.352 1.00 29.94 252 GLN A O 1
ATOM 1902 N N . GLY A 1 253 ? 31.075 -21.993 15.951 1.00 29.80 253 GLY A N 1
ATOM 1903 C CA . GLY A 1 253 ? 29.813 -21.320 15.692 1.00 29.80 253 GLY A CA 1
ATOM 1904 C C . GLY A 1 253 ? 29.003 -22.132 14.696 1.00 29.80 253 GLY A C 1
ATOM 1905 O O . GLY A 1 253 ? 29.194 -21.995 13.492 1.00 29.80 253 GLY A O 1
ATOM 1906 N N . GLU A 1 254 ? 28.101 -22.955 15.210 1.00 28.06 254 GLU A N 1
ATOM 1907 C CA . GLU A 1 254 ? 26.864 -23.267 14.515 1.00 28.06 254 GLU A CA 1
ATOM 1908 C C . GLU A 1 254 ? 25.858 -22.211 14.966 1.00 28.06 254 GLU A C 1
ATOM 1910 O O . GLU A 1 254 ? 25.471 -22.134 16.130 1.00 28.06 254 GLU A O 1
ATOM 1915 N N . SER A 1 255 ? 25.514 -21.314 14.048 1.00 28.72 255 SER A N 1
ATOM 1916 C CA . SER A 1 255 ? 24.385 -20.411 14.194 1.00 28.72 255 SER A CA 1
ATOM 1917 C C . SER A 1 255 ? 23.128 -21.256 14.389 1.00 28.72 255 SER A C 1
ATOM 1919 O O . SER A 1 255 ? 22.562 -21.754 13.415 1.00 28.72 255 SER A O 1
ATOM 1921 N N . GLU A 1 256 ? 22.709 -21.445 15.641 1.00 26.20 256 GLU A N 1
ATOM 1922 C CA . GLU A 1 256 ? 21.364 -21.907 15.957 1.00 26.20 256 GLU A CA 1
ATOM 1923 C C . GLU A 1 256 ? 20.386 -20.951 15.271 1.00 26.20 256 GLU A C 1
ATOM 1925 O O . GLU A 1 256 ? 20.193 -19.807 15.692 1.00 26.20 256 GLU A O 1
ATOM 1930 N N . VAL A 1 257 ? 19.772 -21.418 14.184 1.00 29.31 257 VAL A N 1
ATOM 1931 C CA . VAL A 1 257 ? 18.549 -20.821 13.662 1.00 29.31 257 VAL A CA 1
ATOM 1932 C C . VAL A 1 257 ? 17.531 -20.977 14.783 1.00 29.31 257 VAL A C 1
ATOM 1934 O O . VAL A 1 257 ? 16.952 -22.047 14.970 1.00 29.31 257 VAL A O 1
ATOM 1937 N N . ARG A 1 258 ? 17.360 -19.925 15.591 1.00 29.08 258 ARG A N 1
ATOM 1938 C CA . ARG A 1 258 ? 16.243 -19.810 16.526 1.00 29.08 258 ARG A CA 1
ATOM 1939 C C . ARG A 1 258 ? 14.975 -19.886 15.686 1.00 29.08 258 ARG A C 1
ATOM 1941 O O . ARG A 1 258 ? 14.544 -18.890 15.115 1.00 29.08 258 ARG A O 1
ATOM 1948 N N . MET A 1 259 ? 14.403 -21.081 15.595 1.00 29.94 259 MET A N 1
ATOM 1949 C CA . MET A 1 259 ? 13.055 -21.280 15.089 1.00 29.94 259 MET A CA 1
ATOM 1950 C C . MET A 1 259 ? 12.142 -20.420 15.961 1.00 29.94 259 MET A C 1
ATOM 1952 O O . MET A 1 259 ? 11.951 -20.714 17.145 1.00 29.94 259 MET A O 1
ATOM 1956 N N . MET A 1 260 ? 11.649 -19.309 15.410 1.00 41.50 260 MET A N 1
ATOM 1957 C CA . MET A 1 260 ? 10.608 -18.530 16.068 1.00 41.50 260 MET A CA 1
ATOM 1958 C C . MET A 1 260 ? 9.423 -19.471 16.326 1.00 41.50 260 MET A C 1
ATOM 1960 O O . MET A 1 260 ? 9.092 -20.278 15.453 1.00 41.50 260 MET A O 1
ATOM 1964 N N . PRO A 1 261 ? 8.811 -19.439 17.522 1.00 45.62 261 PRO A N 1
ATOM 1965 C CA . PRO A 1 261 ? 7.656 -20.278 17.801 1.00 45.62 261 PRO A CA 1
ATOM 1966 C C . PRO A 1 261 ? 6.576 -20.012 16.748 1.00 45.62 261 PRO A C 1
ATOM 1968 O O . PRO A 1 261 ? 6.317 -18.858 16.411 1.00 45.62 261 PRO A O 1
ATOM 1971 N N . LEU A 1 262 ? 5.970 -21.085 16.230 1.00 61.03 262 LEU A N 1
ATOM 1972 C CA . LEU A 1 262 ? 4.852 -21.016 15.287 1.00 61.03 262 LEU A CA 1
ATOM 1973 C C . LEU A 1 262 ? 3.781 -20.070 15.843 1.00 61.03 262 LEU A C 1
ATOM 1975 O O . LEU A 1 262 ? 3.145 -20.356 16.860 1.00 61.03 262 LEU A O 1
ATOM 1979 N N . VAL A 1 263 ? 3.621 -18.918 15.194 1.00 80.75 263 VAL A N 1
ATOM 1980 C CA . VAL A 1 263 ? 2.641 -17.907 15.584 1.00 80.75 263 VAL A CA 1
ATOM 1981 C C . VAL A 1 263 ? 1.254 -18.431 15.230 1.00 80.75 263 VAL A C 1
ATOM 1983 O O . VAL A 1 263 ? 0.980 -18.753 14.077 1.00 80.75 263 VAL A O 1
ATOM 1986 N N . ASN A 1 264 ? 0.359 -18.511 16.216 1.00 85.00 264 ASN A N 1
ATOM 1987 C CA . ASN A 1 264 ? -1.029 -18.880 15.960 1.00 85.00 264 ASN A CA 1
ATOM 1988 C C . ASN A 1 264 ? -1.807 -17.675 15.409 1.00 85.00 264 ASN A C 1
ATOM 1990 O O . ASN A 1 264 ? -2.352 -16.875 16.169 1.00 85.00 264 ASN A O 1
ATOM 1994 N N . VAL A 1 265 ? -1.867 -17.578 14.083 1.00 85.00 265 VAL A N 1
ATOM 1995 C CA . VAL A 1 265 ? -2.525 -16.490 13.342 1.00 85.00 265 VAL A CA 1
ATOM 1996 C C . VAL A 1 265 ? -4.064 -16.515 13.414 1.00 85.00 265 VAL A C 1
ATOM 1998 O O . VAL A 1 265 ? -4.719 -15.525 13.079 1.00 85.00 265 VAL A O 1
ATOM 2001 N N . GLU A 1 266 ? -4.663 -17.587 13.941 1.00 87.44 266 GLU A N 1
ATOM 2002 C CA . GLU A 1 266 ? -6.107 -17.641 14.224 1.00 87.44 266 GLU A CA 1
ATOM 2003 C C . GLU A 1 266 ? -6.489 -16.794 15.445 1.00 87.44 266 GLU A C 1
ATOM 2005 O O . GLU A 1 266 ? -7.621 -16.325 15.562 1.00 87.44 266 GLU A O 1
ATOM 2010 N N . LYS A 1 267 ? -5.537 -16.545 16.350 1.00 93.31 267 LYS A N 1
ATOM 2011 C CA . LYS A 1 267 ? -5.738 -15.721 17.547 1.00 93.31 267 LYS A CA 1
ATOM 2012 C C . LYS A 1 267 ? -5.205 -14.300 17.353 1.00 93.31 267 LYS A C 1
ATOM 2014 O O . LYS A 1 267 ? -4.502 -14.025 16.376 1.00 93.31 267 LYS A O 1
ATOM 2019 N N . PRO A 1 268 ? -5.560 -13.356 18.240 1.00 96.75 268 PRO A N 1
ATOM 2020 C CA . PRO A 1 268 ? -4.819 -12.111 18.332 1.00 96.75 268 PRO A CA 1
ATOM 2021 C C . PRO A 1 268 ? -3.355 -12.381 18.700 1.00 96.75 268 PRO A C 1
ATOM 2023 O O . PRO A 1 268 ? -3.076 -13.203 19.573 1.00 96.75 268 PRO A O 1
ATOM 2026 N N . VAL A 1 269 ? -2.428 -11.674 18.056 1.00 97.38 269 VAL A N 1
ATOM 2027 C CA . VAL A 1 269 ? -0.987 -11.802 18.314 1.00 97.38 269 VAL A CA 1
ATOM 2028 C C . VAL A 1 269 ? -0.474 -10.484 18.868 1.00 97.38 269 VAL A C 1
ATOM 2030 O O . VAL A 1 269 ? -0.538 -9.467 18.183 1.00 97.38 269 VAL A O 1
ATOM 2033 N N . GLU A 1 270 ? 0.026 -10.478 20.101 1.00 97.62 270 GLU A N 1
ATOM 2034 C CA . GLU A 1 270 ? 0.646 -9.285 20.681 1.00 97.62 270 GLU A CA 1
ATOM 2035 C C . GLU A 1 270 ? 2.022 -9.059 20.039 1.00 97.62 270 GLU A C 1
ATOM 2037 O O . GLU A 1 270 ? 2.898 -9.921 20.111 1.00 97.62 270 GLU A O 1
ATOM 2042 N N . ILE A 1 271 ? 2.198 -7.914 19.378 1.00 97.56 271 ILE A N 1
ATOM 2043 C CA . ILE A 1 271 ? 3.440 -7.544 18.673 1.00 97.56 271 ILE A CA 1
ATOM 2044 C C . ILE A 1 271 ? 4.295 -6.565 19.493 1.00 97.56 271 ILE A C 1
ATOM 2046 O O . ILE A 1 271 ? 5.499 -6.451 19.283 1.00 97.56 271 ILE A O 1
ATOM 2050 N N . ALA A 1 272 ? 3.670 -5.872 20.446 1.00 97.62 272 ALA A N 1
ATOM 2051 C CA . ALA A 1 272 ? 4.279 -5.032 21.476 1.00 97.62 272 ALA A CA 1
ATOM 2052 C C . ALA A 1 272 ? 3.262 -4.839 22.616 1.00 97.62 272 ALA A C 1
ATOM 2054 O O . ALA A 1 272 ? 2.082 -5.114 22.393 1.00 97.62 272 ALA A O 1
ATOM 2055 N N . PRO A 1 273 ? 3.660 -4.340 23.804 1.00 97.25 273 PRO A N 1
ATOM 2056 C CA . PRO A 1 273 ? 2.737 -4.161 24.924 1.00 97.25 273 PRO A CA 1
ATOM 2057 C C . PRO A 1 273 ? 1.442 -3.442 24.526 1.00 97.25 273 PRO A C 1
ATOM 2059 O O . PRO A 1 273 ? 1.477 -2.355 23.936 1.00 97.25 273 PRO A O 1
ATOM 2062 N N . ASP A 1 274 ? 0.302 -4.072 24.820 1.00 98.12 274 ASP A N 1
ATOM 2063 C CA . ASP A 1 274 ? -1.037 -3.568 24.495 1.00 98.12 274 ASP A CA 1
ATOM 2064 C C . ASP A 1 274 ? -1.212 -3.229 22.990 1.00 98.12 274 ASP A C 1
ATOM 2066 O O . ASP A 1 274 ? -1.968 -2.323 22.607 1.00 98.12 274 ASP A O 1
ATOM 2070 N N . THR A 1 275 ? -0.490 -3.930 22.113 1.00 98.69 275 THR A N 1
ATOM 2071 C CA . THR A 1 275 ? -0.516 -3.739 20.658 1.00 98.69 275 THR A CA 1
ATOM 2072 C C . THR A 1 275 ? -0.604 -5.079 19.957 1.00 98.69 275 THR A C 1
ATOM 2074 O O . THR A 1 275 ? 0.281 -5.923 20.078 1.00 98.69 275 THR A O 1
ATOM 2077 N N . TRP A 1 276 ? -1.670 -5.266 19.192 1.00 98.69 276 TRP A N 1
ATOM 2078 C CA . TRP A 1 276 ? -2.075 -6.569 18.696 1.00 98.69 276 TRP A CA 1
ATOM 2079 C C . TRP A 1 276 ? -2.239 -6.550 17.187 1.00 98.69 276 TRP A C 1
ATOM 2081 O O . TRP A 1 276 ? -2.915 -5.679 16.642 1.00 98.69 276 TRP A O 1
ATOM 2091 N N . TRP A 1 277 ? -1.690 -7.554 16.518 1.00 98.38 277 TRP A N 1
ATOM 2092 C CA . TRP A 1 277 ? -2.149 -7.952 15.200 1.00 98.38 277 TRP A CA 1
ATOM 2093 C C . TRP A 1 277 ? -3.452 -8.750 15.354 1.00 98.38 277 TRP A C 1
ATOM 2095 O O . TRP A 1 277 ? -3.530 -9.728 16.102 1.00 98.38 277 TRP A O 1
ATOM 2105 N N . VAL A 1 278 ? -4.494 -8.296 14.663 1.00 97.75 278 VAL A N 1
ATOM 2106 C CA . VAL A 1 278 ? -5.855 -8.858 14.675 1.00 97.75 278 VAL A CA 1
ATOM 2107 C C . VAL A 1 278 ? -6.362 -9.161 13.261 1.00 97.75 278 VAL A C 1
ATOM 2109 O O . VAL A 1 278 ? -7.561 -9.334 13.061 1.00 97.75 278 VAL A O 1
ATOM 2112 N N . GLY A 1 279 ? -5.449 -9.230 12.287 1.00 93.19 279 GLY A N 1
ATOM 2113 C CA . GLY A 1 279 ? -5.747 -9.615 10.909 1.00 93.19 279 GLY A CA 1
ATOM 2114 C C . GLY A 1 279 ? -6.016 -11.111 10.752 1.00 93.19 279 GLY A C 1
ATOM 2115 O O . GLY A 1 279 ? -6.226 -11.840 11.726 1.00 93.19 279 GLY A O 1
ATOM 2116 N N . ARG A 1 280 ? -5.986 -11.577 9.506 1.00 88.50 280 ARG A N 1
ATOM 2117 C CA . ARG A 1 280 ? -6.139 -12.985 9.135 1.00 88.50 280 ARG A CA 1
ATOM 2118 C C . ARG A 1 280 ? -5.036 -13.372 8.147 1.00 88.50 280 ARG A C 1
ATOM 2120 O O . ARG A 1 280 ? -4.461 -12.500 7.499 1.00 88.50 280 ARG A O 1
ATOM 2127 N N . ARG A 1 281 ? -4.715 -14.666 8.083 1.00 85.38 281 ARG A N 1
ATOM 2128 C CA . ARG A 1 281 ? -3.900 -15.254 7.015 1.00 85.38 281 ARG A CA 1
ATOM 2129 C C . ARG A 1 281 ? -4.760 -16.196 6.182 1.00 85.38 281 ARG A C 1
ATOM 2131 O O . ARG A 1 281 ? -5.562 -16.931 6.756 1.00 85.38 281 ARG A O 1
ATOM 2138 N N . GLU A 1 282 ? -4.642 -16.136 4.859 1.00 71.75 282 GLU A N 1
ATOM 2139 C CA .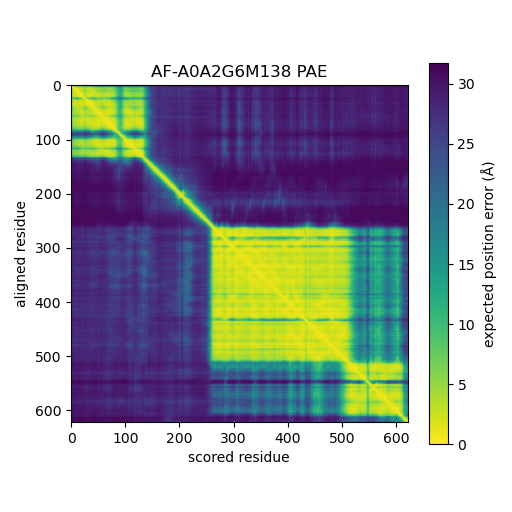 GLU A 1 282 ? -5.479 -16.918 3.929 1.00 71.75 282 GLU A CA 1
ATOM 2140 C C . GLU A 1 282 ? -4.661 -17.661 2.856 1.00 71.75 282 GLU A C 1
ATOM 2142 O O . GLU A 1 282 ? -5.221 -18.109 1.856 1.00 71.75 282 GLU A O 1
ATOM 2147 N N . ASP A 1 283 ? -3.348 -17.795 3.058 1.00 68.19 283 ASP A N 1
ATOM 2148 C CA . ASP A 1 283 ? -2.391 -18.347 2.091 1.00 68.19 283 ASP A CA 1
ATOM 2149 C C . ASP A 1 283 ? -2.494 -17.660 0.717 1.00 68.19 283 ASP A C 1
ATOM 2151 O O . ASP A 1 283 ? -2.396 -18.276 -0.349 1.00 68.19 283 ASP A O 1
ATOM 2155 N N . THR A 1 284 ? -2.706 -16.344 0.743 1.00 69.06 284 THR A N 1
ATOM 2156 C CA . THR A 1 284 ? -2.749 -15.501 -0.451 1.00 69.06 284 THR A CA 1
ATOM 2157 C C . THR A 1 284 ? -1.427 -14.767 -0.631 1.00 69.06 284 THR A C 1
ATOM 2159 O O . THR A 1 284 ? -0.683 -14.525 0.314 1.00 69.06 284 THR A O 1
ATOM 2162 N N . LEU A 1 285 ? -1.134 -14.345 -1.864 1.00 68.00 285 LEU A N 1
ATOM 2163 C CA . LEU A 1 285 ? 0.051 -13.519 -2.114 1.00 68.00 285 LEU A CA 1
ATOM 2164 C C . LEU A 1 285 ? -0.047 -12.136 -1.463 1.00 68.00 285 LEU A C 1
ATOM 2166 O O . LEU A 1 285 ? 0.984 -11.515 -1.226 1.00 68.00 285 LEU A O 1
ATOM 2170 N N . LEU A 1 286 ? -1.257 -11.638 -1.207 1.00 75.44 286 LEU A N 1
ATOM 2171 C CA . LEU A 1 286 ? -1.497 -10.304 -0.667 1.00 75.44 286 LEU A CA 1
ATOM 2172 C C . LEU A 1 286 ? -2.154 -10.411 0.709 1.00 75.44 286 LEU A C 1
ATOM 2174 O O . LEU A 1 286 ? -3.314 -10.055 0.902 1.00 75.44 286 LEU A O 1
ATOM 2178 N N . GLU A 1 287 ? -1.386 -10.933 1.660 1.00 85.56 287 GLU A N 1
ATOM 2179 C CA . GLU A 1 287 ? -1.824 -11.030 3.045 1.00 85.56 287 GLU A CA 1
ATOM 2180 C C . GLU A 1 287 ? -2.079 -9.649 3.640 1.00 85.56 287 GLU A C 1
ATOM 2182 O O . GLU A 1 287 ? -1.289 -8.727 3.435 1.00 85.56 287 GLU A O 1
ATOM 2187 N N . ARG A 1 288 ? -3.169 -9.511 4.398 1.00 90.31 288 ARG A N 1
ATOM 2188 C CA . ARG A 1 288 ? -3.611 -8.241 4.987 1.00 90.31 288 ARG A CA 1
ATOM 2189 C C . ARG A 1 288 ? -3.412 -8.240 6.495 1.00 90.31 288 ARG A C 1
ATOM 2191 O O . ARG A 1 288 ? -3.532 -9.260 7.173 1.00 90.31 288 ARG A O 1
ATOM 2198 N N . ASN A 1 289 ? -3.141 -7.071 7.040 1.00 96.06 289 ASN A N 1
ATOM 2199 C CA . ASN A 1 289 ? -2.902 -6.842 8.448 1.00 96.06 289 ASN A CA 1
ATOM 2200 C C . ASN A 1 289 ? -3.880 -5.800 8.968 1.00 96.06 289 ASN A C 1
ATOM 2202 O O . ASN A 1 289 ? -4.077 -4.750 8.367 1.00 96.06 289 ASN A O 1
ATOM 2206 N N . ILE A 1 290 ? -4.440 -6.099 10.135 1.00 98.44 290 ILE A N 1
ATOM 2207 C CA . ILE A 1 290 ? -5.289 -5.198 10.905 1.00 98.44 290 ILE A CA 1
ATOM 2208 C C . ILE A 1 290 ? -4.666 -5.130 12.292 1.00 98.44 290 ILE A C 1
ATOM 2210 O O . ILE A 1 290 ? -4.278 -6.170 12.838 1.00 98.44 290 ILE A O 1
ATOM 2214 N N . TYR A 1 291 ? -4.569 -3.937 12.874 1.00 98.88 291 TYR A N 1
ATOM 2215 C CA . TYR A 1 291 ? -3.916 -3.757 14.172 1.00 98.88 291 TYR A CA 1
ATOM 2216 C C . TYR A 1 291 ? -4.835 -3.098 15.191 1.00 98.88 291 TYR A C 1
ATOM 2218 O O . TYR A 1 291 ? -5.606 -2.198 14.867 1.00 98.88 291 TYR A O 1
ATOM 2226 N N . LEU A 1 292 ? -4.717 -3.512 16.450 1.00 98.88 292 LEU A N 1
ATOM 2227 C CA . LEU A 1 292 ? -5.374 -2.887 17.589 1.00 98.88 292 LEU A CA 1
ATOM 2228 C C . LEU A 1 292 ? -4.321 -2.364 18.565 1.00 98.88 292 LEU A C 1
ATOM 2230 O O . LEU A 1 292 ? -3.494 -3.124 19.061 1.00 98.88 292 LEU A O 1
ATOM 2234 N N . ARG A 1 293 ? -4.406 -1.080 18.905 1.00 98.69 293 ARG A N 1
ATOM 2235 C CA . ARG A 1 293 ? -3.583 -0.436 19.930 1.00 98.69 293 ARG A CA 1
ATOM 2236 C C . ARG A 1 293 ? -4.451 0.012 21.106 1.00 98.69 293 ARG A C 1
ATOM 2238 O O . ARG A 1 293 ? -5.410 0.763 20.922 1.00 98.69 293 ARG A O 1
ATOM 2245 N N . VAL A 1 294 ? -4.108 -0.436 22.314 1.00 98.69 294 VAL A N 1
ATOM 2246 C CA . VAL A 1 294 ? -4.843 -0.141 23.554 1.00 98.69 294 VAL A CA 1
ATOM 2247 C C . VAL A 1 294 ? -4.017 0.757 24.479 1.00 98.69 294 VAL A C 1
ATOM 2249 O O . VAL A 1 294 ? -3.118 0.322 25.187 1.00 98.69 294 VAL A O 1
ATOM 2252 N N . PHE A 1 295 ? -4.329 2.044 24.520 1.00 98.44 295 PHE A N 1
ATOM 2253 C CA . PHE A 1 295 ? -3.638 2.993 25.390 1.00 98.44 295 PHE A CA 1
ATOM 2254 C C . PHE A 1 295 ? -4.238 2.965 26.799 1.00 98.44 295 PHE A C 1
ATOM 2256 O O . PHE A 1 295 ? -5.434 3.219 26.952 1.00 98.44 295 PHE A O 1
ATOM 2263 N N . ARG A 1 296 ? -3.423 2.706 27.832 1.00 97.12 296 ARG A N 1
ATOM 2264 C CA . ARG A 1 296 ? -3.873 2.602 29.235 1.00 97.12 296 ARG A CA 1
ATOM 2265 C C . ARG A 1 296 ? -3.089 3.518 30.162 1.00 97.12 296 ARG A C 1
ATOM 2267 O O . ARG A 1 296 ? -1.868 3.469 30.188 1.00 97.12 296 ARG A O 1
ATOM 2274 N N . ASN A 1 297 ? -3.779 4.335 30.951 1.00 96.06 297 ASN A N 1
ATOM 2275 C CA . ASN A 1 297 ? -3.152 5.114 32.019 1.00 96.06 297 ASN A CA 1
ATOM 2276 C C . ASN A 1 297 ? -4.120 5.261 33.197 1.00 96.06 297 ASN A C 1
ATOM 2278 O O . ASN A 1 297 ? -5.087 6.023 33.116 1.00 96.06 297 ASN A O 1
ATOM 2282 N N . GLY A 1 298 ? -3.869 4.504 34.268 1.00 93.81 298 GLY A N 1
ATOM 2283 C CA . GLY A 1 298 ? -4.786 4.392 35.399 1.00 93.81 298 GLY A CA 1
AT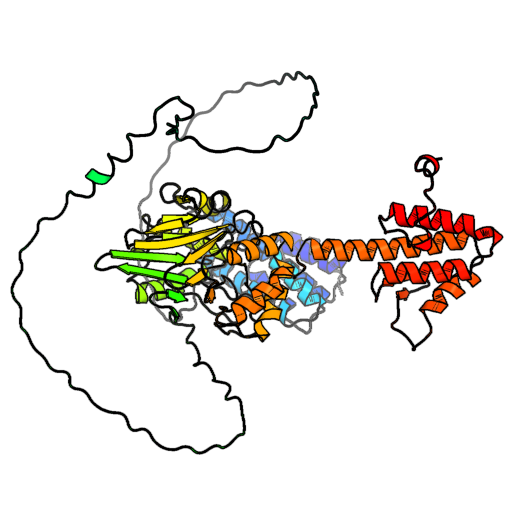OM 2284 C C . GLY A 1 298 ? -6.138 3.820 34.969 1.00 93.81 298 GLY A C 1
ATOM 2285 O O . GLY A 1 298 ? -6.211 2.739 34.392 1.00 93.81 298 GLY A O 1
ATOM 2286 N N . ASP A 1 299 ? -7.207 4.569 35.228 1.00 93.88 299 ASP A N 1
ATOM 2287 C CA . ASP A 1 299 ? -8.586 4.246 34.849 1.00 93.88 299 ASP A CA 1
ATOM 2288 C C . ASP A 1 299 ? -8.917 4.583 33.382 1.00 93.88 299 ASP A C 1
ATOM 2290 O O . ASP A 1 299 ? -9.927 4.127 32.839 1.00 93.88 299 ASP A O 1
ATOM 2294 N N . LYS A 1 300 ? -8.068 5.362 32.703 1.00 96.62 300 LYS A N 1
ATOM 2295 C CA . LYS A 1 300 ? -8.302 5.792 31.322 1.00 96.62 300 LYS A CA 1
ATOM 2296 C C . LYS A 1 300 ? -7.830 4.732 30.340 1.00 96.62 300 LYS A C 1
ATOM 2298 O O . LYS A 1 300 ? -6.667 4.331 30.354 1.00 96.62 300 LYS A O 1
ATOM 2303 N N . THR A 1 301 ? -8.721 4.344 29.432 1.00 97.62 301 THR A N 1
ATOM 2304 C CA . THR A 1 301 ? -8.420 3.441 28.314 1.00 97.62 301 THR A CA 1
ATOM 2305 C C . THR A 1 301 ? -8.888 4.060 26.999 1.00 97.62 301 THR A C 1
ATOM 2307 O O . THR A 1 301 ? -9.995 4.600 26.938 1.00 97.62 301 THR A O 1
ATOM 2310 N N . LEU A 1 302 ? -8.064 3.964 25.954 1.00 98.50 302 LEU A N 1
ATOM 2311 C CA . LEU A 1 302 ? -8.425 4.319 24.582 1.00 98.50 302 LEU A CA 1
ATOM 2312 C C . LEU A 1 302 ? -8.038 3.186 23.629 1.00 98.50 302 LEU A C 1
ATOM 2314 O O . LEU A 1 302 ? -6.873 2.808 23.558 1.00 98.50 302 LEU A O 1
ATOM 2318 N N . ASN A 1 303 ? -9.014 2.684 22.875 1.00 98.75 303 ASN A N 1
ATOM 2319 C CA . ASN A 1 303 ? -8.830 1.624 21.888 1.00 98.75 303 ASN A CA 1
ATOM 2320 C C . ASN A 1 303 ? -8.816 2.215 20.472 1.00 98.75 303 ASN A C 1
ATOM 2322 O O . ASN A 1 303 ? -9.806 2.820 20.038 1.00 98.75 303 ASN A O 1
ATOM 2326 N N . LEU A 1 304 ? -7.701 2.020 19.771 1.00 98.88 304 LEU A N 1
ATOM 2327 C CA . LEU A 1 304 ? -7.458 2.457 18.401 1.00 98.88 304 LEU A CA 1
ATOM 2328 C C . LEU A 1 304 ? -7.341 1.236 17.484 1.00 98.88 304 LEU A C 1
ATOM 2330 O O . LEU A 1 304 ? -6.428 0.432 17.646 1.00 98.88 304 LEU A O 1
ATOM 2334 N N . LEU A 1 305 ? -8.243 1.122 16.514 1.00 98.88 305 LEU A N 1
ATOM 2335 C CA . LEU A 1 305 ? -8.148 0.147 15.429 1.00 98.88 305 LEU A CA 1
ATOM 2336 C C . LEU A 1 305 ? -7.483 0.808 14.217 1.00 98.88 305 LEU A C 1
ATOM 2338 O O . LEU A 1 305 ? -7.846 1.927 13.862 1.00 98.88 305 LEU A O 1
ATOM 2342 N N . ILE A 1 306 ? -6.532 0.132 13.589 1.00 98.88 306 ILE A N 1
ATOM 2343 C CA . ILE A 1 306 ? -5.819 0.600 12.400 1.00 98.88 306 ILE A CA 1
ATOM 2344 C C . ILE A 1 306 ? -6.203 -0.290 11.221 1.00 98.88 306 ILE A C 1
ATOM 2346 O O . ILE A 1 306 ? -6.104 -1.511 11.340 1.00 98.88 306 ILE A O 1
ATOM 2350 N N . ASP A 1 307 ? -6.623 0.348 10.125 1.00 98.50 307 ASP A N 1
ATOM 2351 C CA . ASP A 1 307 ? -6.924 -0.262 8.824 1.00 98.50 307 ASP A CA 1
ATOM 2352 C C . ASP A 1 307 ? -7.883 -1.471 8.933 1.00 98.50 307 ASP A C 1
ATOM 2354 O O . ASP A 1 307 ? -7.466 -2.616 8.801 1.00 98.50 307 ASP A O 1
ATOM 2358 N N . PRO A 1 308 ? -9.188 -1.240 9.212 1.00 97.81 308 PRO A N 1
ATOM 2359 C CA . PRO A 1 308 ? -10.171 -2.274 9.573 1.00 97.81 308 PRO A CA 1
ATOM 2360 C C . PRO A 1 308 ? -10.456 -3.375 8.538 1.00 97.81 308 PRO A C 1
ATOM 2362 O O . PRO A 1 308 ? -11.254 -4.276 8.819 1.00 97.81 308 PRO A O 1
ATOM 2365 N N . GLY A 1 309 ? -9.876 -3.291 7.348 1.00 95.69 309 GLY A N 1
ATOM 2366 C CA . GLY A 1 309 ? -9.948 -4.329 6.332 1.00 95.69 309 GLY A CA 1
ATOM 2367 C C . GLY A 1 309 ? -11.220 -4.312 5.467 1.00 95.69 309 GLY A C 1
ATOM 2368 O O . GLY A 1 309 ? -12.100 -3.451 5.629 1.00 95.69 309 GLY A O 1
ATOM 2369 N N . PRO A 1 310 ? -11.340 -5.292 4.555 1.00 94.75 310 PRO A N 1
ATOM 2370 C CA . PRO A 1 310 ? -12.503 -5.511 3.702 1.00 94.75 310 PRO A CA 1
ATOM 2371 C C . PRO A 1 310 ? -13.587 -6.370 4.381 1.00 94.75 310 PRO A C 1
ATOM 2373 O O . PRO A 1 310 ? -13.324 -7.013 5.401 1.00 94.75 310 PRO A O 1
ATOM 2376 N N . PRO A 1 311 ? -14.814 -6.421 3.822 1.00 93.31 311 PRO A N 1
ATOM 2377 C CA . PRO A 1 311 ? -15.964 -7.113 4.416 1.00 93.31 311 PRO A CA 1
ATOM 2378 C C . PRO A 1 311 ? -15.716 -8.537 4.924 1.00 93.31 311 PRO A C 1
ATOM 2380 O O . PRO A 1 311 ? -16.246 -8.907 5.971 1.00 93.31 311 PRO A O 1
ATOM 2383 N N . GLU A 1 312 ? -14.920 -9.334 4.212 1.00 92.00 312 GLU A N 1
ATOM 2384 C CA . GLU A 1 312 ? -14.606 -10.719 4.576 1.00 92.00 312 GLU A CA 1
ATOM 2385 C C . GLU A 1 312 ? -13.857 -10.854 5.913 1.00 92.00 312 GLU A C 1
ATOM 2387 O O . GLU A 1 312 ? -14.013 -11.863 6.603 1.00 92.00 312 GLU A O 1
ATOM 2392 N N . ASP A 1 313 ? -13.124 -9.820 6.332 1.00 93.62 313 ASP A N 1
ATOM 2393 C CA . ASP A 1 313 ? -12.372 -9.821 7.589 1.00 93.62 313 ASP A CA 1
ATOM 2394 C C . ASP A 1 313 ? -13.240 -9.404 8.792 1.00 93.62 313 ASP A C 1
ATOM 2396 O O . ASP A 1 313 ? -12.816 -9.537 9.941 1.00 93.62 313 ASP A O 1
ATOM 2400 N N . LEU A 1 314 ? -14.477 -8.935 8.574 1.00 95.69 314 LEU A N 1
ATOM 2401 C CA . LEU A 1 314 ? -15.302 -8.351 9.637 1.00 95.69 314 LEU A CA 1
ATOM 2402 C C . LEU A 1 314 ? -15.615 -9.347 10.762 1.00 95.69 314 LEU A C 1
ATOM 2404 O O . LEU A 1 314 ? -15.450 -9.023 11.937 1.00 95.69 314 LEU A O 1
ATOM 2408 N N . THR A 1 315 ? -16.078 -10.551 10.429 1.00 94.69 315 THR A N 1
ATOM 2409 C CA . THR A 1 315 ? -16.449 -11.572 11.424 1.00 94.69 315 THR A CA 1
ATOM 2410 C C . THR A 1 315 ? -15.263 -12.008 12.294 1.00 94.69 315 THR A C 1
ATOM 2412 O O . THR A 1 315 ? -15.384 -11.913 13.522 1.00 94.69 315 THR A O 1
ATOM 2415 N N . PRO A 1 316 ? -14.113 -12.443 11.732 1.00 94.38 316 PRO A N 1
ATOM 2416 C CA . PRO A 1 316 ? -12.958 -12.803 12.554 1.00 94.38 316 PRO A CA 1
ATOM 2417 C C . PRO A 1 316 ? -12.430 -11.608 13.360 1.00 94.38 316 PRO A C 1
ATOM 2419 O O . PRO A 1 316 ? -12.116 -11.766 14.542 1.00 94.38 316 PRO A O 1
ATOM 2422 N N . LEU A 1 317 ? -12.422 -10.400 12.781 1.00 96.56 317 LEU A N 1
ATOM 2423 C CA . LEU A 1 317 ? -12.035 -9.180 13.490 1.00 96.56 317 LEU A CA 1
ATOM 2424 C C . LEU A 1 317 ? -12.924 -8.927 14.716 1.00 96.56 317 LEU A C 1
ATOM 2426 O O . LEU A 1 317 ? -12.415 -8.678 15.807 1.00 96.56 317 LEU A O 1
ATOM 2430 N N . VAL A 1 318 ? -14.250 -9.024 14.579 1.00 97.00 318 VAL A N 1
ATOM 2431 C CA . VAL A 1 318 ? -15.190 -8.850 15.701 1.00 97.00 318 VAL A CA 1
ATOM 2432 C C . VAL A 1 318 ? -14.931 -9.871 16.811 1.00 97.00 318 VAL A C 1
ATOM 2434 O O . VAL A 1 318 ? -14.985 -9.504 17.988 1.00 97.00 318 VAL A O 1
ATOM 2437 N N . GLY A 1 319 ? -14.618 -11.122 16.460 1.00 96.69 319 GLY A N 1
ATOM 2438 C CA . GLY A 1 319 ? -14.227 -12.156 17.421 1.00 96.69 319 GLY A CA 1
ATOM 2439 C C . GLY A 1 319 ? -12.988 -11.752 18.225 1.00 96.69 319 GLY A C 1
ATOM 2440 O O . GLY A 1 319 ? -13.048 -11.673 19.454 1.00 96.69 319 GLY A O 1
ATOM 2441 N N . LYS A 1 320 ? -11.907 -11.379 17.530 1.00 98.06 320 LYS A N 1
ATOM 2442 C CA . LYS A 1 320 ? -10.641 -10.932 18.140 1.00 98.06 320 LYS A CA 1
ATOM 2443 C C . LYS A 1 320 ? -10.812 -9.670 18.999 1.00 98.06 320 LYS A C 1
ATOM 2445 O O . LYS A 1 320 ? -10.279 -9.585 20.102 1.00 98.06 320 LYS A O 1
ATOM 2450 N N . LEU A 1 321 ? -11.620 -8.704 18.555 1.00 98.31 321 LEU A N 1
ATOM 2451 C CA . LEU A 1 321 ? -11.951 -7.507 19.343 1.00 98.31 321 LEU A CA 1
ATOM 2452 C C . LEU A 1 321 ? -12.794 -7.829 20.585 1.00 98.31 321 LEU A C 1
ATOM 2454 O O . LEU A 1 321 ? -12.677 -7.156 21.611 1.00 98.31 321 LEU A O 1
ATOM 2458 N N . THR A 1 322 ? -13.664 -8.834 20.509 1.00 97.62 322 THR A N 1
ATOM 2459 C CA . THR A 1 322 ? -14.459 -9.279 21.661 1.00 97.62 322 THR A CA 1
ATOM 2460 C C . THR A 1 322 ? -13.569 -9.892 22.732 1.00 97.62 322 THR A C 1
ATOM 2462 O O . THR A 1 322 ? -13.712 -9.532 23.898 1.00 97.62 322 THR A O 1
ATOM 2465 N N . GLU A 1 323 ? -12.608 -10.725 22.330 1.00 97.44 323 GLU A N 1
ATOM 2466 C CA . GLU A 1 323 ? -11.603 -11.311 23.223 1.00 97.44 323 GLU A CA 1
ATOM 2467 C C . GLU A 1 323 ? -10.732 -10.241 23.901 1.00 97.44 323 GLU A C 1
ATOM 2469 O O . GLU A 1 323 ? -10.567 -10.267 25.118 1.00 97.44 323 GLU A O 1
ATOM 2474 N N . LEU A 1 324 ? -10.218 -9.269 23.138 1.00 98.12 324 LEU A N 1
ATOM 2475 C CA . LEU A 1 324 ? -9.240 -8.300 23.650 1.00 98.12 324 LEU A CA 1
ATOM 2476 C C . LEU A 1 324 ? -9.845 -7.134 24.440 1.00 98.12 324 LEU A C 1
ATOM 2478 O O . LEU A 1 324 ? -9.278 -6.697 25.442 1.00 98.12 324 LEU A O 1
ATOM 2482 N N . ILE A 1 325 ? -10.960 -6.571 23.966 1.00 98.06 325 ILE A N 1
ATOM 2483 C CA . ILE A 1 325 ? -11.514 -5.319 24.512 1.00 98.06 325 ILE A CA 1
ATOM 2484 C C . ILE A 1 325 ? -12.992 -5.419 24.889 1.00 98.06 325 ILE A C 1
ATOM 2486 O O . ILE A 1 325 ? -13.587 -4.410 25.263 1.00 98.06 325 ILE A O 1
ATOM 2490 N N . GLY A 1 326 ? -13.608 -6.601 24.805 1.00 96.69 326 GLY A N 1
ATOM 2491 C CA . GLY A 1 326 ? -15.033 -6.787 25.094 1.00 96.69 326 GLY A CA 1
ATOM 2492 C C . GLY A 1 326 ? -15.966 -6.318 23.970 1.00 96.69 326 GLY A C 1
ATOM 2493 O O . GLY A 1 326 ? -17.161 -6.131 24.200 1.00 96.69 326 GLY A O 1
ATOM 2494 N N . GLY A 1 327 ? -15.434 -6.118 22.759 1.00 96.12 327 GLY A N 1
ATOM 2495 C CA . GLY A 1 327 ? -16.208 -5.960 21.527 1.00 96.12 327 GLY A CA 1
ATOM 2496 C C . GLY A 1 327 ? -16.154 -4.569 20.891 1.00 96.12 327 GLY A C 1
ATOM 2497 O O . GLY A 1 327 ? -15.649 -3.596 21.449 1.00 96.12 327 GLY A O 1
ATOM 2498 N N . VAL A 1 328 ? -16.738 -4.463 19.695 1.00 97.50 328 VAL A N 1
ATOM 2499 C CA . VAL A 1 328 ? -16.661 -3.285 18.803 1.00 97.50 328 VAL A CA 1
ATOM 2500 C C . VAL A 1 328 ? -17.135 -1.979 19.454 1.00 97.50 328 VAL A C 1
ATOM 2502 O O . VAL A 1 328 ? -16.616 -0.904 19.155 1.00 97.50 328 VAL A O 1
ATOM 2505 N N . ARG A 1 329 ? -18.097 -2.044 20.387 1.00 97.38 329 ARG A N 1
ATOM 2506 C CA . ARG A 1 329 ? -18.607 -0.862 21.112 1.00 97.38 329 ARG A CA 1
ATOM 2507 C C . ARG A 1 329 ? -17.572 -0.203 22.026 1.00 97.38 329 ARG A C 1
ATOM 2509 O O . ARG A 1 329 ? -17.804 0.910 22.485 1.00 97.38 329 ARG A O 1
ATOM 2516 N N . LYS A 1 330 ? -16.457 -0.879 22.308 1.00 98.06 330 LYS A N 1
ATOM 2517 C CA . LYS A 1 330 ? -15.349 -0.342 23.103 1.00 98.06 330 LYS A CA 1
ATOM 2518 C C . LYS A 1 330 ? -14.287 0.347 22.245 1.00 98.06 330 LYS A C 1
ATOM 2520 O O . LYS A 1 330 ? -13.401 0.974 22.815 1.00 98.06 330 LYS A O 1
ATOM 2525 N N . LEU A 1 331 ? -14.377 0.289 20.913 1.00 98.44 331 LEU A N 1
ATOM 2526 C CA . LEU A 1 331 ? -13.508 1.072 20.033 1.00 98.44 331 LEU A CA 1
ATOM 2527 C C . LEU A 1 331 ? -13.793 2.566 20.179 1.00 98.44 331 LEU A C 1
ATOM 2529 O O . LEU A 1 331 ? -14.945 3.002 20.114 1.00 98.44 331 LEU A O 1
ATOM 2533 N N . ASN A 1 332 ? -12.734 3.356 20.329 1.00 98.69 332 ASN A N 1
ATOM 2534 C CA . ASN A 1 332 ? -12.835 4.809 20.409 1.00 98.69 332 ASN A CA 1
ATOM 2535 C C . ASN A 1 332 ? -12.499 5.456 19.067 1.00 98.69 332 ASN A C 1
ATOM 2537 O O . ASN A 1 332 ? -13.171 6.407 18.668 1.00 98.69 332 ASN A O 1
ATOM 2541 N N . ILE A 1 333 ? -11.473 4.939 18.386 1.00 98.75 333 ILE A N 1
ATOM 2542 C CA . ILE A 1 333 ? -10.942 5.509 17.150 1.00 98.75 333 ILE A CA 1
ATOM 2543 C C . ILE A 1 333 ? -10.662 4.389 16.142 1.00 98.75 333 ILE A C 1
ATOM 2545 O O . ILE A 1 333 ? -10.147 3.334 16.509 1.00 98.75 333 ILE A O 1
ATOM 2549 N N . MET A 1 334 ? -10.971 4.644 14.874 1.00 98.81 334 MET A N 1
ATOM 2550 C CA . MET A 1 334 ? -10.431 3.929 13.721 1.00 98.81 334 MET A CA 1
ATOM 2551 C C . MET A 1 334 ? -9.509 4.871 12.952 1.00 98.81 334 MET A C 1
ATOM 2553 O O . MET A 1 334 ? -9.940 5.955 12.558 1.00 98.81 334 MET A O 1
ATOM 2557 N N . PHE A 1 335 ? -8.258 4.472 12.751 1.00 98.88 335 PHE A N 1
ATOM 2558 C CA . PHE A 1 335 ? -7.325 5.152 11.862 1.00 98.88 335 PHE A CA 1
ATOM 2559 C C . PHE A 1 335 ? -7.323 4.464 10.500 1.00 98.88 335 PHE A C 1
ATOM 2561 O O . PHE A 1 335 ? -7.212 3.241 10.443 1.00 98.88 335 PHE A O 1
ATOM 2568 N N . LEU A 1 336 ? -7.471 5.253 9.436 1.00 98.81 336 LEU A N 1
ATOM 2569 C CA . LEU A 1 336 ? -7.463 4.774 8.056 1.00 98.81 336 LEU A CA 1
ATOM 2570 C C . LEU A 1 336 ? -6.282 5.409 7.323 1.00 98.81 336 LEU A C 1
ATOM 2572 O O . LEU A 1 336 ? -6.261 6.633 7.148 1.00 98.81 336 LEU A O 1
ATOM 2576 N N . ASN A 1 337 ? -5.323 4.593 6.889 1.00 98.19 337 ASN A N 1
ATOM 2577 C CA . ASN A 1 337 ? -4.140 5.072 6.178 1.00 98.19 337 ASN A CA 1
ATOM 2578 C C . ASN A 1 337 ? -4.514 5.715 4.829 1.00 98.19 337 ASN A C 1
ATOM 2580 O O . ASN A 1 337 ? -4.165 6.868 4.556 1.00 98.19 337 ASN A O 1
ATOM 2584 N N . HIS A 1 338 ? -5.283 4.989 4.013 1.00 97.75 338 HIS A N 1
ATOM 2585 C CA . HIS A 1 338 ? -5.833 5.452 2.739 1.00 97.75 338 HIS A CA 1
ATOM 2586 C C . HIS A 1 338 ? -7.197 4.824 2.450 1.00 97.75 338 HIS A C 1
ATOM 2588 O O . HIS A 1 338 ? -7.731 4.029 3.222 1.00 97.75 338 HIS A O 1
ATOM 2594 N N . GLN A 1 339 ? -7.796 5.232 1.336 1.00 97.19 339 GLN A N 1
ATOM 2595 C CA . GLN A 1 339 ? -9.196 4.962 1.058 1.00 97.19 339 GLN A CA 1
ATOM 2596 C C . GLN A 1 339 ? -9.533 3.570 0.520 1.00 97.19 339 GLN A C 1
ATOM 2598 O O . GLN A 1 339 ? -10.707 3.362 0.226 1.00 97.19 339 GLN A O 1
ATOM 2603 N N . ASP A 1 340 ? -8.572 2.672 0.292 1.00 95.81 340 ASP A N 1
ATOM 2604 C CA . ASP A 1 340 ? -8.899 1.470 -0.480 1.00 95.81 340 ASP A CA 1
ATOM 2605 C C . ASP A 1 340 ? -9.883 0.552 0.253 1.00 95.81 340 ASP A C 1
ATOM 2607 O O . ASP A 1 340 ? -9.913 0.520 1.491 1.00 95.81 340 ASP A O 1
ATOM 2611 N N . PRO A 1 341 ? -10.730 -0.189 -0.490 1.00 92.69 341 PRO A N 1
ATOM 2612 C CA . PRO A 1 341 ? -11.735 -1.055 0.116 1.00 92.69 341 PRO A CA 1
ATOM 2613 C C . PRO A 1 341 ? -11.152 -2.168 0.995 1.00 92.69 341 PRO A C 1
ATOM 2615 O O . PRO A 1 341 ? -11.783 -2.566 1.969 1.00 92.69 341 PRO A O 1
ATOM 2618 N N . ASP A 1 342 ? -9.958 -2.660 0.686 1.00 89.94 342 ASP A N 1
ATOM 2619 C CA . ASP A 1 342 ? -9.243 -3.660 1.483 1.00 89.94 342 ASP A CA 1
ATOM 2620 C C . ASP A 1 342 ? -8.589 -3.089 2.748 1.00 89.94 342 ASP A C 1
ATOM 2622 O O . ASP A 1 342 ? -8.149 -3.847 3.605 1.00 89.94 342 ASP A O 1
ATOM 2626 N N . VAL A 1 343 ? -8.594 -1.767 2.913 1.00 94.44 343 VAL A N 1
ATOM 2627 C CA . VAL A 1 343 ? -8.106 -1.065 4.108 1.00 94.44 343 VAL A CA 1
ATOM 2628 C C . VAL A 1 343 ? -9.262 -0.546 4.953 1.00 94.44 343 VAL A C 1
ATOM 2630 O O . VAL A 1 343 ? -9.290 -0.713 6.171 1.00 94.44 343 VAL A O 1
ATOM 2633 N N . SER A 1 344 ? -10.224 0.116 4.311 1.00 96.38 344 SER A N 1
ATOM 2634 C CA . SER A 1 344 ? -11.128 1.054 4.981 1.00 96.38 344 SER A CA 1
ATOM 2635 C C . SER A 1 344 ? -12.593 0.632 5.008 1.00 96.38 344 SER A C 1
ATOM 2637 O O . SER A 1 344 ? -13.383 1.237 5.737 1.00 96.38 344 SER A O 1
ATOM 2639 N N . TYR A 1 345 ? -13.006 -0.366 4.225 1.00 97.06 345 TYR A N 1
ATOM 2640 C CA . TYR A 1 345 ? -14.431 -0.616 3.992 1.00 97.06 345 TYR A CA 1
ATOM 2641 C C . TYR A 1 345 ? -15.182 -1.012 5.272 1.00 97.06 345 TYR A C 1
ATOM 2643 O O . TYR A 1 345 ? -16.277 -0.504 5.546 1.00 97.06 345 TYR A O 1
ATOM 2651 N N . ASN A 1 346 ? -14.570 -1.842 6.122 1.00 98.12 346 ASN A N 1
ATOM 2652 C CA . ASN A 1 346 ? -15.164 -2.241 7.399 1.00 98.12 346 ASN A CA 1
ATOM 2653 C C . ASN A 1 346 ? -15.373 -1.088 8.378 1.00 98.12 346 ASN A C 1
ATOM 2655 O O . ASN A 1 346 ? -16.193 -1.231 9.287 1.00 98.12 346 ASN A O 1
ATOM 2659 N N . ALA A 1 347 ? -14.733 0.070 8.191 1.00 98.31 347 ALA A N 1
ATOM 2660 C CA . ALA A 1 347 ? -15.003 1.241 9.020 1.00 98.31 347 ALA A CA 1
ATOM 2661 C C . ALA A 1 347 ? -16.493 1.628 8.973 1.00 98.31 347 ALA A C 1
ATOM 2663 O O . ALA A 1 347 ? -17.084 1.963 10.002 1.00 98.31 347 ALA A O 1
ATOM 2664 N N . GLY A 1 348 ? -17.135 1.505 7.803 1.00 97.50 348 GLY A N 1
ATOM 2665 C CA . GLY A 1 348 ? -18.571 1.744 7.642 1.00 97.50 348 GLY A CA 1
ATOM 2666 C C . GLY A 1 348 ? -19.431 0.751 8.426 1.00 97.50 348 GLY A C 1
ATOM 2667 O O . GLY A 1 348 ? -20.408 1.134 9.072 1.00 97.50 348 GLY A O 1
ATOM 2668 N N . HIS A 1 349 ? -19.063 -0.532 8.418 1.00 97.31 349 HIS A N 1
ATOM 2669 C CA . HIS A 1 349 ? -19.762 -1.571 9.180 1.00 97.31 349 HIS A CA 1
ATOM 2670 C C . HIS A 1 349 ? -19.573 -1.403 10.689 1.00 97.31 349 HIS A C 1
ATOM 2672 O O . HIS A 1 349 ? -20.547 -1.429 11.444 1.00 97.31 349 HIS A O 1
ATOM 2678 N N . ILE A 1 350 ? -18.342 -1.144 11.123 1.00 97.94 350 ILE A N 1
ATOM 2679 C CA . ILE A 1 350 ? -18.004 -0.907 12.524 1.00 97.94 350 ILE A CA 1
ATOM 2680 C C . ILE A 1 350 ? -18.731 0.327 13.055 1.00 97.94 350 ILE A C 1
ATOM 2682 O O . ILE A 1 350 ? -19.321 0.257 14.133 1.00 97.94 350 ILE A O 1
ATOM 2686 N N . GLN A 1 351 ? -18.775 1.432 12.307 1.00 97.19 351 GLN A N 1
ATOM 2687 C CA . GLN A 1 351 ? -19.446 2.646 12.772 1.00 97.19 351 GLN A CA 1
ATOM 2688 C C . GLN A 1 351 ? -20.976 2.499 12.826 1.00 97.19 351 GLN A C 1
ATOM 2690 O O . GLN A 1 351 ? -21.621 3.129 13.662 1.00 97.19 351 GLN A O 1
ATOM 2695 N N . LYS A 1 352 ? -21.582 1.612 12.025 1.00 95.81 352 LYS A N 1
ATOM 2696 C CA . LYS A 1 352 ? -23.002 1.242 12.199 1.00 95.81 352 LYS A CA 1
ATOM 2697 C C . LYS A 1 352 ? -23.244 0.530 13.535 1.00 95.81 352 LYS A C 1
ATOM 2699 O O . LYS A 1 352 ? -24.241 0.802 14.201 1.00 95.81 352 LYS A O 1
ATOM 2704 N N . LEU A 1 353 ? -22.330 -0.351 13.948 1.00 96.00 353 LEU A N 1
ATOM 2705 C CA . LEU A 1 353 ? -22.402 -1.060 15.234 1.00 96.00 353 LEU A CA 1
ATOM 2706 C C . LEU A 1 353 ? -22.018 -0.158 16.422 1.00 96.00 353 LEU A C 1
ATOM 2708 O O . LEU A 1 353 ? -22.570 -0.297 17.517 1.00 96.00 353 LEU A O 1
ATOM 2712 N N . ASN A 1 354 ? -21.104 0.788 16.203 1.00 97.81 354 ASN A N 1
ATOM 2713 C CA . ASN A 1 354 ? -20.616 1.761 17.174 1.00 97.81 354 ASN A CA 1
ATOM 2714 C C . ASN A 1 354 ? -20.611 3.191 16.583 1.00 97.81 354 ASN A C 1
ATOM 2716 O O . ASN A 1 354 ? -19.562 3.682 16.156 1.00 97.81 354 ASN A O 1
ATOM 2720 N N . PRO A 1 355 ? -21.759 3.899 16.605 1.00 97.12 355 PRO A N 1
ATOM 2721 C CA . PRO A 1 355 ? -21.877 5.246 16.032 1.00 97.12 355 PRO A CA 1
ATOM 2722 C C . PRO A 1 355 ? -21.001 6.315 16.694 1.00 97.12 355 PRO A C 1
ATOM 2724 O O . PRO A 1 355 ? -20.844 7.395 16.132 1.00 97.12 355 PRO A O 1
ATOM 2727 N N . GLY A 1 356 ? -20.460 6.038 17.887 1.00 95.94 356 GLY A N 1
ATOM 2728 C CA . GLY A 1 356 ? -19.557 6.928 18.617 1.00 95.94 356 GLY A CA 1
ATOM 2729 C C . GLY A 1 356 ? -18.076 6.740 18.274 1.00 95.94 356 GLY A C 1
ATOM 2730 O O . GLY A 1 356 ? -17.246 7.469 18.812 1.00 95.94 356 GLY A O 1
ATOM 2731 N N . CYS A 1 357 ? -17.730 5.790 17.400 1.00 98.31 357 CYS A N 1
ATOM 2732 C CA . CYS A 1 357 ? -16.349 5.569 16.984 1.00 98.31 357 CYS A CA 1
ATOM 2733 C C . CYS A 1 357 ? -15.881 6.681 16.033 1.00 98.31 357 CYS A C 1
ATOM 2735 O O . CYS A 1 357 ? -16.498 6.916 14.987 1.00 98.31 357 CYS A O 1
ATOM 2737 N N . VAL A 1 358 ? -14.796 7.366 16.405 1.00 98.69 358 VAL A N 1
ATOM 2738 C CA . VAL A 1 358 ? -14.186 8.435 15.605 1.00 98.69 358 VAL A CA 1
ATOM 2739 C C . VAL A 1 358 ? -13.395 7.827 14.451 1.00 98.69 358 VAL A C 1
ATOM 2741 O O . VAL A 1 358 ? -12.621 6.899 14.655 1.00 98.69 358 VAL A O 1
ATOM 2744 N N . VAL A 1 359 ? -13.543 8.380 13.252 1.00 98.75 359 VAL A N 1
ATOM 2745 C CA . VAL A 1 359 ? -12.720 8.040 12.087 1.00 98.75 359 VAL A CA 1
ATOM 2746 C C . VAL A 1 359 ? -11.642 9.095 11.922 1.00 98.75 359 VAL A C 1
ATOM 2748 O O . VAL A 1 359 ? -11.939 10.284 11.804 1.00 98.75 359 VAL A O 1
ATOM 2751 N N . LEU A 1 360 ? -10.394 8.655 11.890 1.00 98.62 360 LEU A N 1
ATOM 2752 C CA . LEU A 1 360 ? -9.212 9.490 11.785 1.00 98.62 360 LEU A CA 1
ATOM 2753 C C . LEU A 1 360 ? -8.471 9.149 10.493 1.00 98.62 360 LEU A C 1
ATOM 2755 O O . LEU A 1 360 ? -7.994 8.032 10.330 1.00 98.62 360 LEU A O 1
ATOM 2759 N N . CYS A 1 361 ? -8.397 10.096 9.566 1.00 98.69 361 CYS A N 1
ATOM 2760 C CA . CYS A 1 361 ? -7.673 9.936 8.303 1.00 98.69 361 CYS A CA 1
ATOM 2761 C C . CYS A 1 361 ? -7.341 11.306 7.705 1.00 98.69 361 CYS A C 1
ATOM 2763 O O . CYS A 1 361 ? -7.747 12.339 8.254 1.00 98.69 361 CYS A O 1
ATOM 2765 N N . SER A 1 362 ? -6.602 11.312 6.598 1.00 98.50 362 SER A N 1
ATOM 2766 C CA . SER A 1 362 ? -6.306 12.542 5.867 1.00 98.50 362 SER A CA 1
ATOM 2767 C C . SER A 1 362 ? -7.541 13.137 5.200 1.00 98.50 362 SER A C 1
ATOM 2769 O O . SER A 1 362 ? -8.527 12.439 4.936 1.00 98.50 362 SER A O 1
ATOM 2771 N N . GLU A 1 363 ? -7.486 14.429 4.870 1.00 98.06 363 GLU A N 1
ATOM 2772 C CA . GLU A 1 363 ? -8.581 15.075 4.141 1.00 98.06 363 GLU A CA 1
ATOM 2773 C C . GLU A 1 363 ? -8.808 14.426 2.769 1.00 98.06 363 GLU A C 1
ATOM 2775 O O . GLU A 1 363 ? -9.950 14.230 2.344 1.00 98.06 363 GLU A O 1
ATOM 2780 N N . ASP A 1 364 ? -7.722 14.063 2.086 1.00 97.88 364 ASP A N 1
ATOM 2781 C CA . ASP A 1 364 ? -7.780 13.428 0.772 1.00 97.88 364 ASP A CA 1
ATOM 2782 C C . ASP A 1 364 ? -8.405 12.024 0.847 1.00 97.88 364 ASP A C 1
ATOM 2784 O O . ASP A 1 364 ? -9.259 11.701 0.018 1.00 97.88 364 ASP A O 1
ATOM 2788 N N . SER A 1 365 ? -8.071 11.228 1.869 1.00 98.19 365 SER A N 1
ATOM 2789 C CA . SER A 1 365 ? -8.698 9.918 2.100 1.00 98.19 365 SER A CA 1
ATOM 2790 C C . SER A 1 365 ? -10.177 10.064 2.479 1.00 98.19 365 SER A C 1
ATOM 2792 O O . SER A 1 365 ? -11.032 9.359 1.931 1.00 98.19 365 SER A O 1
ATOM 2794 N N . TRP A 1 366 ? -10.514 11.034 3.342 1.00 98.38 366 TRP A N 1
ATOM 2795 C CA . TRP A 1 366 ? -11.888 11.304 3.783 1.00 98.38 366 TRP A CA 1
ATOM 2796 C C . TRP A 1 366 ? -12.861 11.554 2.627 1.00 98.38 366 TRP A C 1
ATOM 2798 O O . TRP A 1 366 ? -14.001 11.078 2.647 1.00 98.38 366 TRP A O 1
ATOM 2808 N N . ARG A 1 367 ? -12.412 12.267 1.585 1.00 97.25 367 ARG A N 1
ATOM 2809 C CA . ARG A 1 367 ? -13.222 12.569 0.390 1.00 97.25 367 ARG A CA 1
ATOM 2810 C C . ARG A 1 367 ? -13.790 11.319 -0.281 1.00 97.25 367 ARG A C 1
ATOM 2812 O O . ARG A 1 367 ? -14.822 11.436 -0.942 1.00 97.25 367 ARG A O 1
ATOM 2819 N N . LEU A 1 368 ? -13.144 10.167 -0.100 1.00 97.69 368 LEU A N 1
ATOM 2820 C CA . LEU A 1 368 ? -13.524 8.890 -0.695 1.00 97.69 368 LEU A CA 1
ATOM 2821 C C . LEU A 1 368 ? -14.175 7.957 0.334 1.00 97.69 368 LEU A C 1
ATOM 2823 O O . LEU A 1 368 ? -15.292 7.496 0.101 1.00 97.69 368 LEU A O 1
ATOM 2827 N N . VAL A 1 369 ? -13.566 7.750 1.508 1.00 97.75 369 VAL A N 1
ATOM 2828 C CA . VAL A 1 369 ? -14.096 6.787 2.498 1.00 97.75 369 VAL A CA 1
ATOM 2829 C C . VAL A 1 369 ? -15.458 7.178 3.068 1.00 97.75 369 VAL A C 1
ATOM 2831 O O . VAL A 1 369 ? -16.220 6.312 3.495 1.00 97.75 369 VAL A O 1
ATOM 2834 N N . LYS A 1 370 ? -15.836 8.464 3.030 1.00 96.69 370 LYS A N 1
ATOM 2835 C CA . LYS A 1 370 ? -17.177 8.894 3.457 1.00 96.69 370 LYS A CA 1
ATOM 2836 C C . LYS A 1 370 ? -18.309 8.202 2.684 1.00 96.69 370 LYS A C 1
ATOM 2838 O O . LYS A 1 370 ? -19.396 8.010 3.227 1.00 96.69 370 LYS A O 1
ATOM 2843 N N . PHE A 1 371 ? -18.052 7.771 1.443 1.00 97.38 371 PHE A N 1
ATOM 2844 C CA . PHE A 1 371 ? -19.022 7.035 0.627 1.00 97.38 371 PHE A CA 1
ATOM 2845 C C . PHE A 1 371 ? -19.291 5.608 1.132 1.00 97.38 371 PHE A C 1
ATOM 2847 O O . PHE A 1 371 ? -20.273 5.003 0.712 1.00 97.38 371 PHE A O 1
ATOM 2854 N N . TYR A 1 372 ? -18.521 5.102 2.102 1.00 96.44 372 TYR A N 1
ATOM 2855 C CA . TYR A 1 372 ? -18.823 3.855 2.820 1.00 96.44 372 TYR A CA 1
ATOM 2856 C C . TYR A 1 372 ? -19.935 4.010 3.876 1.00 96.44 372 TYR A C 1
ATOM 2858 O O . TYR A 1 372 ? -20.248 3.072 4.611 1.00 96.44 372 TYR A O 1
ATOM 2866 N N . GLY A 1 373 ? -20.572 5.186 3.943 1.00 95.31 373 GLY A N 1
ATOM 2867 C CA . GLY A 1 373 ? -21.647 5.488 4.888 1.00 95.31 373 GLY A CA 1
ATOM 2868 C C . GLY A 1 373 ? -21.137 5.959 6.249 1.00 95.31 373 GLY A C 1
ATOM 2869 O O . GLY A 1 373 ? -21.833 5.783 7.249 1.00 95.31 373 GLY A O 1
ATOM 2870 N N . LEU A 1 374 ? -19.930 6.532 6.287 1.00 97.62 374 LEU A N 1
ATOM 2871 C CA . LEU A 1 374 ? -19.343 7.093 7.500 1.00 97.62 374 LEU A CA 1
ATOM 2872 C C . LEU A 1 374 ? -20.013 8.422 7.873 1.00 97.62 374 LEU A C 1
ATOM 2874 O O . LEU A 1 374 ? -20.333 9.253 7.024 1.00 97.62 374 LEU A O 1
ATOM 2878 N N . ASN A 1 375 ? -20.201 8.639 9.169 1.00 96.31 375 ASN A N 1
ATOM 2879 C CA . ASN A 1 375 ? -20.790 9.845 9.727 1.00 96.31 375 ASN A CA 1
ATOM 2880 C C . ASN A 1 375 ? -19.760 10.980 9.773 1.00 96.31 375 ASN A C 1
ATOM 2882 O O . ASN A 1 375 ? -18.808 10.932 10.553 1.00 96.31 375 ASN A O 1
ATOM 2886 N N . GLU A 1 376 ? -20.000 12.047 9.007 1.00 95.88 376 GLU A N 1
ATOM 2887 C CA . GLU A 1 376 ? -19.096 13.202 8.926 1.00 95.88 376 GLU A CA 1
ATOM 2888 C C . GLU A 1 376 ? -18.873 13.906 10.274 1.00 95.88 376 GLU A C 1
ATOM 2890 O O . GLU A 1 376 ? -17.822 14.500 10.494 1.00 95.88 376 GLU A O 1
ATOM 2895 N N . LYS A 1 377 ? -19.817 13.803 11.220 1.00 97.31 377 LYS A N 1
ATOM 2896 C CA . LYS A 1 377 ? -19.653 14.373 12.571 1.00 97.31 377 LYS A CA 1
ATOM 2897 C C . LYS A 1 377 ? -18.624 13.627 13.418 1.00 97.31 377 LYS A C 1
ATOM 2899 O O . LYS A 1 377 ? -18.144 14.172 14.406 1.00 97.31 377 LYS A O 1
ATOM 2904 N N . MET A 1 378 ? -18.323 12.386 13.047 1.00 98.12 378 MET A N 1
ATOM 2905 C CA . MET A 1 378 ? -17.370 11.520 13.735 1.00 98.12 378 MET A CA 1
ATOM 2906 C C . MET A 1 378 ? -16.019 11.475 13.020 1.00 98.12 378 MET A C 1
ATOM 2908 O O . MET A 1 378 ? -15.174 10.661 13.371 1.00 98.12 378 MET A O 1
ATOM 2912 N N . TYR A 1 379 ? -15.804 12.331 12.024 1.00 98.31 379 TYR A N 1
ATOM 2913 C CA . TYR A 1 379 ? -14.543 12.431 11.311 1.00 98.31 379 TYR A CA 1
ATOM 2914 C C . TYR A 1 379 ? -13.596 13.432 11.975 1.00 98.31 379 TYR A C 1
ATOM 2916 O O . TYR A 1 379 ? -13.985 14.535 12.370 1.00 98.31 379 TYR A O 1
ATOM 2924 N N . LYS A 1 380 ? -12.318 13.062 12.045 1.00 98.12 380 LYS A N 1
ATOM 2925 C CA . LYS A 1 380 ? -11.220 13.943 12.419 1.00 98.12 380 LYS A CA 1
ATOM 2926 C C . LYS A 1 380 ? -10.115 13.881 11.363 1.00 98.12 380 LYS A C 1
ATOM 2928 O O . LYS A 1 380 ? -9.606 12.815 11.044 1.00 98.12 380 LYS A O 1
ATOM 2933 N N . CYS A 1 381 ? -9.735 15.055 10.867 1.00 97.75 381 CYS A N 1
ATOM 2934 C CA . CYS A 1 381 ? -8.670 15.237 9.883 1.00 97.75 381 CYS A CA 1
ATOM 2935 C C . CYS A 1 381 ? -7.287 15.171 10.550 1.00 97.75 381 CYS A C 1
ATOM 2937 O O . CYS A 1 381 ? -7.050 15.905 11.520 1.00 97.75 381 CYS A O 1
ATOM 2939 N N . THR A 1 382 ? -6.372 14.346 10.042 1.00 98.00 382 THR A N 1
ATOM 2940 C CA . THR A 1 382 ? -4.994 14.228 10.567 1.00 98.00 382 THR A CA 1
ATOM 2941 C C . THR A 1 382 ? -4.190 15.528 10.455 1.00 98.00 382 THR A C 1
ATOM 2943 O O . THR A 1 382 ? -3.389 15.858 11.324 1.00 98.00 382 THR A O 1
ATOM 2946 N N . GLU A 1 383 ? -4.478 16.342 9.449 1.00 97.00 383 GLU A N 1
ATOM 2947 C CA . GLU A 1 383 ? -3.830 17.620 9.164 1.00 97.00 383 GLU A CA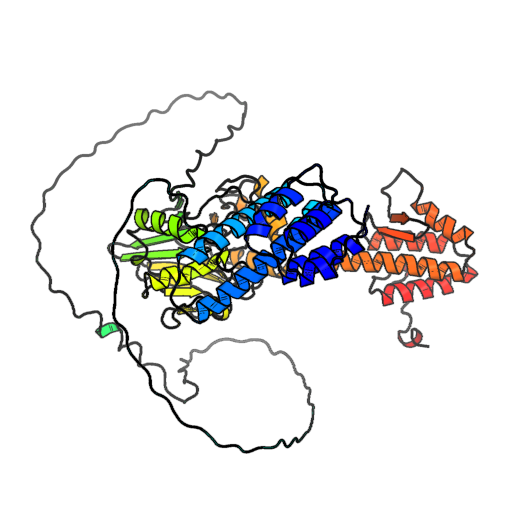 1
ATOM 2948 C C . GLU A 1 383 ? -4.286 18.713 10.140 1.00 97.00 383 GLU A C 1
ATOM 2950 O O . GLU A 1 383 ? -3.659 19.766 10.243 1.00 97.00 383 GLU A O 1
ATOM 2955 N N . SER A 1 384 ? -5.363 18.469 10.899 1.00 96.56 384 SER A N 1
ATOM 2956 C CA . SER A 1 384 ? -5.832 19.397 11.934 1.00 96.56 384 SER A CA 1
ATOM 2957 C C . SER A 1 384 ? -4.985 19.378 13.213 1.00 96.56 384 SER A C 1
ATOM 2959 O O . SER A 1 384 ? -5.201 20.209 14.096 1.00 96.56 384 SER A O 1
ATOM 2961 N N . PHE A 1 385 ? -4.034 18.446 13.332 1.00 96.31 385 PHE A N 1
ATOM 2962 C CA . PHE A 1 385 ? -3.138 18.338 14.479 1.00 96.31 385 PHE A CA 1
ATOM 2963 C C . PHE A 1 385 ? -1.847 19.123 14.230 1.00 96.31 385 PHE A C 1
ATOM 2965 O O . PHE A 1 385 ? -1.098 18.849 13.293 1.00 96.31 385 PHE A O 1
ATOM 2972 N N . THR A 1 386 ? -1.565 20.107 15.086 1.00 89.69 386 THR A N 1
ATOM 2973 C CA . THR A 1 386 ? -0.352 20.931 14.994 1.00 89.69 386 THR A CA 1
ATOM 2974 C C . THR A 1 386 ? 0.901 20.059 15.048 1.00 89.69 386 THR A C 1
ATOM 2976 O O . THR A 1 386 ? 1.098 19.308 16.001 1.00 89.69 386 THR A O 1
ATOM 2979 N N . GLY A 1 387 ? 1.756 20.168 14.029 1.00 89.12 387 GLY A N 1
ATOM 2980 C CA . GLY A 1 387 ? 2.968 19.350 13.916 1.00 89.12 387 GLY A CA 1
ATOM 2981 C C . GLY A 1 387 ? 2.702 17.865 13.649 1.00 89.12 387 GLY A C 1
ATOM 2982 O O . GLY A 1 387 ? 3.610 17.064 13.817 1.00 89.12 387 GLY A O 1
ATOM 2983 N N . GLY A 1 388 ? 1.472 17.492 13.274 1.00 93.62 388 GLY A N 1
ATOM 2984 C CA . GLY A 1 388 ? 1.089 16.105 13.009 1.00 93.62 388 GLY A CA 1
ATOM 2985 C C . GLY A 1 388 ? 0.937 15.241 14.262 1.00 93.62 388 GLY A C 1
ATOM 2986 O O . GLY A 1 388 ? 0.737 14.043 14.131 1.00 93.62 388 GLY A O 1
ATOM 2987 N N . THR A 1 389 ? 1.000 15.807 15.470 1.00 96.94 389 THR A N 1
ATOM 2988 C CA . THR A 1 389 ? 1.005 15.022 16.716 1.00 96.94 389 THR A CA 1
ATOM 2989 C C . THR A 1 389 ? -0.315 15.144 17.469 1.00 96.94 389 THR A C 1
ATOM 2991 O O . THR A 1 389 ? -0.779 16.245 17.776 1.00 96.94 389 THR A O 1
ATOM 2994 N N . ALA A 1 390 ? -0.895 14.005 17.842 1.00 96.94 390 ALA A N 1
ATOM 2995 C CA . ALA A 1 390 ? -2.026 13.925 18.758 1.00 96.94 390 ALA A CA 1
ATOM 2996 C C . ALA A 1 390 ? -1.562 13.456 20.141 1.00 96.94 390 ALA A C 1
ATOM 2998 O O . ALA A 1 390 ? -0.711 12.581 20.267 1.00 96.94 390 ALA A O 1
ATOM 2999 N N . THR A 1 391 ? -2.142 14.033 21.195 1.00 97.12 391 THR A N 1
ATOM 3000 C CA . THR A 1 391 ? -2.014 13.530 22.570 1.00 97.12 391 THR A CA 1
ATOM 3001 C C . THR A 1 391 ? -3.387 13.083 23.042 1.00 97.12 391 THR A C 1
ATOM 3003 O O . THR A 1 391 ? -4.331 13.875 23.047 1.00 97.12 391 THR A O 1
ATOM 3006 N N . PHE A 1 392 ? -3.510 11.815 23.418 1.00 96.44 392 PHE A N 1
ATOM 3007 C CA . PHE A 1 392 ? -4.764 11.258 23.911 1.00 96.44 392 PHE A CA 1
ATOM 3008 C C . PHE A 1 392 ? -5.009 11.638 25.375 1.00 96.44 392 PHE A C 1
ATOM 3010 O O . PHE A 1 392 ? -4.098 12.026 26.105 1.00 96.44 392 PHE A O 1
ATOM 3017 N N . ASN A 1 393 ? -6.248 11.484 25.847 1.00 93.06 393 ASN A N 1
ATOM 3018 C CA . ASN A 1 393 ? -6.612 11.737 27.250 1.00 93.06 393 ASN A CA 1
ATOM 3019 C C . ASN A 1 393 ? -5.895 10.803 28.250 1.00 93.06 393 ASN A C 1
ATOM 3021 O O . ASN A 1 393 ? -5.843 11.112 29.444 1.00 93.06 393 ASN A O 1
ATOM 3025 N N . THR A 1 394 ? -5.326 9.699 27.757 1.00 96.62 394 THR A N 1
ATOM 3026 C CA . THR A 1 394 ? -4.423 8.783 28.467 1.00 96.62 394 THR A CA 1
ATOM 3027 C C . THR A 1 394 ? -2.997 9.331 28.629 1.00 96.62 394 THR A C 1
ATOM 3029 O O . THR A 1 394 ? -2.197 8.722 29.323 1.00 96.62 394 THR A O 1
ATOM 3032 N N . GLY A 1 395 ? -2.634 10.440 27.977 1.00 96.94 395 GLY A N 1
ATOM 3033 C CA . GLY A 1 395 ? -1.283 11.022 27.994 1.00 96.94 395 GLY A CA 1
ATOM 3034 C C . GLY A 1 395 ? -0.344 10.521 26.888 1.00 96.94 395 GLY A C 1
ATOM 3035 O O . GLY A 1 395 ? 0.576 11.245 26.515 1.00 96.94 395 GLY A O 1
ATOM 3036 N N . HIS A 1 396 ? -0.607 9.340 26.321 1.00 98.19 396 HIS A N 1
ATOM 3037 C CA . HIS A 1 396 ? 0.115 8.812 25.157 1.00 98.19 396 HIS A CA 1
ATOM 3038 C C . HIS A 1 396 ? 0.036 9.732 23.938 1.00 98.19 396 HIS A C 1
ATOM 3040 O O . HIS A 1 396 ? -0.953 10.449 23.736 1.00 98.19 396 HIS A O 1
ATOM 3046 N N . LYS A 1 397 ? 1.081 9.671 23.110 1.00 98.06 397 LYS A N 1
ATOM 3047 C CA . LYS A 1 397 ? 1.240 10.491 21.912 1.00 98.06 397 LYS A CA 1
ATOM 3048 C C . LYS A 1 397 ? 1.381 9.618 20.678 1.00 98.06 397 LYS A C 1
ATOM 3050 O O . LYS A 1 397 ? 2.082 8.614 20.710 1.00 98.06 397 LYS A O 1
ATOM 3055 N N . VAL A 1 398 ? 0.782 10.066 19.583 1.00 98.44 398 VAL A N 1
ATOM 3056 C CA . VAL A 1 398 ? 0.983 9.494 18.247 1.00 98.44 398 VAL A CA 1
ATOM 3057 C C . VAL A 1 398 ? 1.295 10.608 17.259 1.00 98.44 398 VAL A C 1
ATOM 3059 O O . VAL A 1 398 ? 0.847 11.742 17.449 1.00 98.44 398 VAL A O 1
ATOM 3062 N N . GLN A 1 399 ? 2.043 10.292 16.209 1.00 98.50 399 GLN A N 1
ATOM 3063 C CA . GLN A 1 399 ? 2.344 11.213 15.118 1.00 98.50 399 GLN A CA 1
ATOM 3064 C C . GLN A 1 399 ? 1.820 10.670 13.795 1.00 98.50 399 GLN A C 1
ATOM 3066 O O . GLN A 1 399 ? 2.069 9.523 13.440 1.00 98.50 399 GLN A O 1
ATOM 3071 N N . PHE A 1 400 ? 1.114 11.516 13.057 1.00 98.56 400 PHE A N 1
ATOM 3072 C CA . PHE A 1 400 ? 0.695 11.260 11.689 1.00 98.56 400 PHE A CA 1
ATOM 3073 C C . PHE A 1 400 ? 1.797 11.721 10.744 1.00 98.56 400 PHE A C 1
ATOM 3075 O O . PHE A 1 400 ? 2.266 12.858 10.836 1.00 98.56 400 PHE A O 1
ATOM 3082 N N . ILE A 1 401 ? 2.203 10.840 9.837 1.00 98.38 401 ILE A N 1
ATOM 3083 C CA . ILE A 1 401 ? 3.277 11.098 8.881 1.00 98.38 401 ILE A CA 1
ATOM 3084 C C . ILE A 1 401 ? 2.676 11.011 7.480 1.00 98.38 401 ILE A C 1
ATOM 3086 O O . ILE A 1 401 ? 2.429 9.906 6.993 1.00 98.38 401 ILE A O 1
ATOM 3090 N N . PRO A 1 402 ? 2.399 12.148 6.821 1.00 97.81 402 PRO A N 1
ATOM 3091 C CA . PRO A 1 402 ? 1.917 12.139 5.449 1.00 97.81 402 PRO A CA 1
ATOM 3092 C C . PRO A 1 402 ? 2.948 11.491 4.523 1.00 97.81 402 PRO A C 1
ATOM 3094 O O . PRO A 1 402 ? 4.117 11.884 4.500 1.00 97.81 402 PRO A O 1
ATOM 3097 N N . THR A 1 403 ? 2.501 10.531 3.723 1.00 97.56 403 THR A N 1
ATOM 3098 C CA . THR A 1 403 ? 3.314 9.843 2.714 1.00 97.56 403 THR A CA 1
ATOM 3099 C C . THR A 1 403 ? 2.594 9.884 1.375 1.00 97.56 403 THR A C 1
ATOM 3101 O O . THR A 1 403 ? 2.180 8.849 0.847 1.00 97.56 403 THR A O 1
ATOM 3104 N N . PRO A 1 404 ? 2.387 11.096 0.822 1.00 96.69 404 PRO A N 1
ATOM 3105 C CA . PRO A 1 404 ? 1.630 11.261 -0.403 1.00 96.69 404 PRO A CA 1
ATOM 3106 C C . PRO A 1 404 ? 2.259 10.446 -1.524 1.00 96.69 404 PRO A C 1
ATOM 3108 O O . PRO A 1 404 ? 3.472 10.471 -1.734 1.00 96.69 404 PRO A O 1
ATOM 3111 N N . TYR A 1 405 ? 1.394 9.770 -2.267 1.00 96.31 405 TYR A N 1
ATOM 3112 C CA . TYR A 1 405 ? 1.762 8.871 -3.349 1.00 96.31 405 TYR A CA 1
ATOM 3113 C C . TYR A 1 405 ? 2.500 7.608 -2.886 1.00 96.31 405 TYR A C 1
ATOM 3115 O O . TYR A 1 405 ? 3.257 7.039 -3.663 1.00 96.31 405 TYR A O 1
ATOM 3123 N N . CYS A 1 406 ? 2.250 7.143 -1.655 1.00 96.75 406 CYS A N 1
ATOM 3124 C CA . CYS A 1 406 ? 2.626 5.802 -1.192 1.00 96.75 406 CYS A CA 1
ATOM 3125 C C . CYS A 1 406 ? 1.390 4.944 -0.834 1.00 96.75 406 CYS A C 1
ATOM 3127 O O . CYS A 1 406 ? 1.147 4.689 0.337 1.00 96.75 406 CYS A O 1
ATOM 3129 N N . HIS A 1 407 ? 0.545 4.529 -1.787 1.00 95.12 407 HIS A N 1
ATOM 3130 C CA . HIS A 1 407 ? 0.533 4.912 -3.215 1.00 95.12 407 HIS A CA 1
ATOM 3131 C C . HIS A 1 407 ? -0.474 6.029 -3.542 1.00 95.12 407 HIS A C 1
ATOM 3133 O O . HIS A 1 407 ? -0.378 6.663 -4.595 1.00 95.12 407 HIS A O 1
ATOM 3139 N N . PHE A 1 408 ? -1.372 6.378 -2.615 1.00 95.94 408 PHE A N 1
ATOM 3140 C CA . PHE A 1 408 ? -2.332 7.468 -2.811 1.00 95.94 408 PHE A CA 1
ATOM 3141 C C . PHE A 1 408 ? -1.869 8.817 -2.301 1.00 95.94 408 PHE A C 1
ATOM 3143 O O . PHE A 1 408 ? -1.107 8.938 -1.346 1.00 95.94 408 PHE A O 1
ATOM 3150 N N . ARG A 1 409 ? -2.442 9.871 -2.890 1.00 95.25 409 ARG A N 1
ATOM 3151 C CA . ARG A 1 409 ? -2.231 11.261 -2.471 1.00 95.25 409 ARG A CA 1
ATOM 3152 C C . ARG A 1 409 ? -2.478 11.487 -0.973 1.00 95.25 409 ARG A C 1
ATOM 3154 O O . ARG A 1 409 ? -1.762 12.302 -0.392 1.00 95.25 409 ARG A O 1
ATOM 3161 N N . GLY A 1 410 ? -3.474 10.807 -0.401 1.00 95.75 410 GLY A N 1
ATOM 3162 C CA . GLY A 1 410 ? -3.888 10.924 0.999 1.00 95.75 410 GLY A CA 1
ATOM 3163 C C . GLY A 1 410 ? -3.254 9.917 1.962 1.00 95.75 410 GLY A C 1
ATOM 3164 O O . GLY A 1 410 ? -3.594 9.954 3.144 1.00 95.75 410 GLY A O 1
ATOM 3165 N N . ALA A 1 411 ? -2.361 9.037 1.494 1.00 98.19 411 ALA A N 1
ATOM 3166 C CA . ALA A 1 411 ? -1.730 8.029 2.346 1.00 98.19 411 ALA A CA 1
ATOM 3167 C C . ALA A 1 411 ? -0.982 8.685 3.519 1.00 98.19 411 ALA A C 1
ATOM 3169 O O . ALA A 1 411 ? -0.247 9.663 3.340 1.00 98.19 411 ALA A O 1
ATOM 3170 N N . THR A 1 412 ? -1.222 8.174 4.725 1.00 98.62 412 THR A N 1
ATOM 3171 C CA . THR A 1 412 ? -0.704 8.731 5.981 1.00 98.62 412 THR A CA 1
ATOM 3172 C C . THR A 1 412 ? -0.379 7.602 6.944 1.00 98.62 412 THR A C 1
ATOM 3174 O O . THR A 1 412 ? -1.253 6.807 7.267 1.00 98.62 412 THR A O 1
ATOM 3177 N N . MET A 1 413 ? 0.850 7.560 7.451 1.00 98.75 413 MET A N 1
ATOM 3178 C CA . MET A 1 413 ? 1.272 6.594 8.466 1.00 98.75 413 MET A CA 1
ATOM 3179 C C . MET A 1 413 ? 0.962 7.097 9.878 1.00 98.75 413 MET A C 1
ATOM 3181 O O . MET A 1 413 ? 0.818 8.303 10.099 1.00 98.75 413 MET A O 1
ATOM 3185 N N . LEU A 1 414 ? 0.942 6.183 10.848 1.00 98.81 414 LEU A N 1
ATOM 3186 C CA . LEU A 1 414 ? 0.804 6.500 12.269 1.00 98.81 414 LEU A CA 1
ATOM 3187 C C . LEU A 1 414 ? 1.992 5.935 13.047 1.00 98.81 414 LEU A C 1
ATOM 3189 O O . LEU A 1 414 ? 2.212 4.728 13.061 1.00 98.81 414 LEU A O 1
ATOM 3193 N N . TYR A 1 415 ? 2.743 6.805 13.716 1.00 98.75 415 TYR A N 1
ATOM 3194 C CA . TYR A 1 415 ? 3.825 6.434 14.622 1.00 98.75 415 TYR A CA 1
ATOM 3195 C C . TYR A 1 415 ? 3.362 6.527 16.076 1.00 98.75 415 TYR A C 1
ATOM 3197 O O . TYR A 1 415 ? 2.891 7.581 16.512 1.00 98.75 415 TYR A O 1
ATOM 3205 N N . ASP A 1 416 ? 3.491 5.435 16.825 1.00 98.56 416 ASP A N 1
ATOM 3206 C CA . ASP A 1 416 ? 3.221 5.392 18.263 1.00 98.56 416 ASP A CA 1
ATOM 3207 C C . ASP A 1 416 ? 4.517 5.607 19.052 1.00 98.56 416 ASP A C 1
ATOM 3209 O O . ASP A 1 416 ? 5.421 4.772 19.027 1.00 98.56 416 ASP A O 1
ATOM 3213 N N . TYR A 1 417 ? 4.590 6.720 19.787 1.00 98.06 417 TYR A N 1
ATOM 3214 C CA . TYR A 1 417 ? 5.773 7.081 20.568 1.00 98.06 417 TYR A CA 1
ATOM 3215 C C . TYR A 1 417 ? 6.071 6.110 21.711 1.00 98.06 417 TYR A C 1
ATOM 3217 O O . TYR A 1 417 ? 7.224 6.003 22.117 1.00 98.06 417 TYR A O 1
ATOM 3225 N N . GLU A 1 418 ? 5.053 5.439 22.250 1.00 97.56 418 GLU A N 1
ATOM 3226 C CA . GLU A 1 418 ? 5.231 4.551 23.401 1.00 97.56 418 GLU A CA 1
ATOM 3227 C C . GLU A 1 418 ? 5.903 3.241 22.980 1.00 97.56 418 GLU A C 1
ATOM 3229 O O . GLU A 1 418 ? 6.878 2.789 23.579 1.00 97.56 418 GLU A O 1
ATOM 3234 N N . THR A 1 419 ? 5.391 2.632 21.912 1.00 97.75 419 THR A N 1
ATOM 3235 C CA . THR A 1 419 ? 5.872 1.334 21.426 1.00 97.75 419 THR A CA 1
ATOM 3236 C C . THR A 1 419 ? 7.030 1.468 20.438 1.00 97.75 419 THR A C 1
ATOM 3238 O O . THR A 1 419 ? 7.827 0.541 20.292 1.00 97.75 419 THR A O 1
ATOM 3241 N N . GLY A 1 420 ? 7.163 2.620 19.774 1.00 98.00 420 GLY A N 1
ATOM 3242 C CA . GLY A 1 420 ? 8.099 2.820 18.669 1.00 98.00 420 GLY A CA 1
ATOM 3243 C C . GLY A 1 420 ? 7.685 2.087 17.389 1.00 98.00 420 GLY A C 1
ATOM 3244 O O . GLY A 1 420 ? 8.537 1.839 16.533 1.00 98.00 420 GLY A O 1
ATOM 3245 N N . ILE A 1 421 ? 6.408 1.702 17.269 1.00 98.69 421 ILE A N 1
ATOM 3246 C CA . ILE A 1 421 ? 5.846 1.067 16.073 1.00 98.69 421 ILE A CA 1
ATOM 3247 C C . ILE A 1 421 ? 5.390 2.144 15.088 1.00 98.69 421 ILE A C 1
ATOM 3249 O O . ILE A 1 421 ? 4.677 3.084 15.449 1.00 98.69 421 ILE A O 1
ATOM 3253 N N . LEU A 1 422 ? 5.758 1.962 13.822 1.00 98.88 422 LEU A N 1
ATOM 3254 C CA . LEU A 1 422 ? 5.199 2.698 12.695 1.00 98.88 422 LEU A CA 1
ATOM 3255 C C . LEU A 1 422 ? 4.173 1.828 11.961 1.00 98.88 422 LEU A C 1
ATOM 3257 O O . LEU A 1 422 ? 4.547 0.865 11.295 1.00 98.88 422 LEU A O 1
ATOM 3261 N N . PHE A 1 423 ? 2.896 2.191 12.032 1.00 98.88 423 PHE A N 1
ATOM 3262 C CA . PHE A 1 423 ? 1.847 1.615 11.191 1.00 98.88 423 PHE A CA 1
ATOM 3263 C C . PHE A 1 423 ? 1.889 2.295 9.823 1.00 98.88 423 PHE A C 1
ATOM 3265 O O . PHE A 1 423 ? 1.472 3.450 9.677 1.00 98.88 423 PHE A O 1
ATOM 3272 N N . SER A 1 424 ? 2.468 1.613 8.837 1.00 98.69 424 SER A N 1
ATOM 3273 C CA . SER A 1 424 ? 2.914 2.242 7.590 1.00 98.69 424 SER A CA 1
ATOM 3274 C C . SER A 1 424 ? 1.907 2.181 6.440 1.00 98.69 424 SER A C 1
ATOM 3276 O O . SER A 1 424 ? 2.136 2.822 5.413 1.00 98.69 424 SER A O 1
ATOM 3278 N N . GLY A 1 425 ? 0.793 1.459 6.601 1.00 98.19 425 GLY A N 1
ATOM 3279 C CA . GLY A 1 425 ? -0.112 1.151 5.489 1.00 98.19 425 GLY A CA 1
ATOM 3280 C C . GLY A 1 425 ? 0.613 0.345 4.415 1.00 98.19 425 GLY A C 1
ATOM 3281 O O . GLY A 1 425 ? 1.385 -0.557 4.734 1.00 98.19 425 GLY A O 1
ATOM 3282 N N . ASP A 1 426 ? 0.432 0.719 3.154 1.00 97.50 426 ASP A N 1
ATOM 3283 C CA . ASP A 1 426 ? 1.056 0.033 2.016 1.00 97.50 426 ASP A CA 1
ATOM 3284 C C . ASP A 1 426 ? 2.568 0.246 1.895 1.00 97.50 426 ASP A C 1
ATOM 3286 O O . ASP A 1 426 ? 3.263 -0.524 1.229 1.00 97.50 426 ASP A O 1
ATOM 3290 N N . PHE A 1 427 ? 3.123 1.282 2.525 1.00 98.31 427 PHE A N 1
ATOM 3291 C CA . PHE A 1 427 ? 4.570 1.471 2.519 1.00 98.31 427 PHE A CA 1
ATOM 3292 C C . PHE A 1 427 ? 5.255 0.369 3.333 1.00 98.31 427 PHE A C 1
ATOM 3294 O O . PHE A 1 427 ? 4.837 0.062 4.448 1.00 98.31 427 PHE A O 1
ATOM 3301 N N . MET A 1 428 ? 6.326 -0.211 2.782 1.00 97.44 428 MET A N 1
ATOM 3302 C CA . MET A 1 428 ? 6.949 -1.457 3.268 1.00 97.44 428 MET A CA 1
ATOM 3303 C C . MET A 1 428 ? 6.010 -2.675 3.274 1.00 97.44 428 MET A C 1
ATOM 3305 O O . MET A 1 428 ? 6.390 -3.723 3.788 1.00 97.44 428 MET A O 1
ATOM 3309 N N . GLY A 1 429 ? 4.832 -2.569 2.650 1.00 93.94 429 GLY A N 1
ATOM 3310 C CA . GLY A 1 429 ? 4.012 -3.718 2.299 1.00 93.94 429 GLY A CA 1
ATOM 3311 C C . GLY A 1 429 ? 4.692 -4.601 1.254 1.00 93.94 429 GLY A C 1
ATOM 3312 O O . GLY A 1 429 ? 5.555 -4.160 0.487 1.00 93.94 429 GLY A O 1
ATOM 3313 N N . GLY A 1 430 ? 4.322 -5.874 1.226 1.00 85.12 430 GLY A N 1
ATOM 3314 C CA . GLY A 1 430 ? 4.947 -6.841 0.335 1.00 85.12 430 GLY A CA 1
ATOM 3315 C C . GLY A 1 430 ? 4.046 -8.014 0.016 1.00 85.12 430 GLY A C 1
ATOM 3316 O O . GLY A 1 430 ? 3.096 -8.301 0.741 1.00 85.12 430 GLY A O 1
ATOM 3317 N N . LEU A 1 431 ? 4.382 -8.705 -1.072 1.00 75.00 431 LEU A N 1
ATOM 3318 C CA . LEU A 1 431 ? 3.792 -10.002 -1.365 1.00 75.00 431 LEU A CA 1
ATOM 3319 C C . LEU A 1 431 ? 4.346 -11.061 -0.403 1.00 75.00 431 LEU A C 1
ATOM 3321 O O . LEU A 1 431 ? 5.557 -11.131 -0.178 1.00 75.00 431 LEU A O 1
ATOM 3325 N N . SER A 1 432 ? 3.465 -11.902 0.125 1.00 72.25 432 SER A N 1
ATOM 3326 C CA . SER A 1 432 ? 3.812 -13.026 0.991 1.00 72.25 432 SER A CA 1
ATOM 3327 C C . SER A 1 432 ? 3.988 -14.292 0.158 1.00 72.25 432 SER A C 1
ATOM 3329 O O . SER A 1 432 ? 3.023 -14.877 -0.322 1.00 72.25 432 SER A O 1
ATOM 3331 N N . PHE A 1 433 ? 5.236 -14.732 -0.017 1.00 64.19 433 PHE A N 1
ATOM 3332 C CA . PHE A 1 433 ? 5.547 -16.050 -0.597 1.00 64.19 433 PHE A CA 1
ATOM 3333 C C . PHE A 1 433 ? 5.592 -17.159 0.461 1.00 64.19 433 PHE A C 1
ATOM 3335 O O . PHE A 1 433 ? 5.497 -18.339 0.134 1.00 64.19 433 PHE A O 1
ATOM 3342 N N . LEU A 1 434 ? 5.734 -16.757 1.725 1.00 63.22 434 LEU A N 1
ATOM 3343 C CA . LEU A 1 434 ? 5.590 -17.574 2.921 1.00 63.22 434 LEU A CA 1
ATOM 3344 C C . LEU A 1 434 ? 4.601 -16.849 3.850 1.00 63.22 434 LEU A C 1
ATOM 3346 O O . LEU A 1 434 ? 4.653 -15.615 3.918 1.00 63.22 434 LEU A O 1
ATOM 3350 N N . PRO A 1 435 ? 3.713 -17.561 4.565 1.00 67.50 435 PRO A N 1
ATOM 3351 C CA . PRO A 1 435 ? 2.671 -16.955 5.401 1.00 67.50 435 PRO A CA 1
ATOM 3352 C C . PRO A 1 435 ? 3.204 -16.413 6.745 1.00 67.50 435 PRO A C 1
ATOM 3354 O O . PRO A 1 435 ? 2.488 -16.376 7.747 1.00 67.50 435 PRO A O 1
ATOM 3357 N N . ASP A 1 436 ? 4.464 -15.977 6.792 1.00 84.06 436 ASP A N 1
ATOM 3358 C CA . ASP A 1 436 ? 5.114 -15.530 8.020 1.00 84.06 436 ASP A CA 1
ATOM 3359 C C . ASP A 1 436 ? 4.623 -14.139 8.437 1.00 84.06 436 ASP A C 1
ATOM 3361 O O . ASP A 1 436 ? 4.614 -13.180 7.657 1.00 84.06 436 ASP A O 1
ATOM 3365 N N . LEU A 1 437 ? 4.235 -14.007 9.709 1.00 92.06 437 LEU A N 1
ATOM 3366 C CA . LEU A 1 437 ? 3.820 -12.720 10.270 1.00 92.06 437 LEU A CA 1
ATOM 3367 C C . LEU A 1 437 ? 4.992 -11.738 10.383 1.00 92.06 437 LEU A C 1
ATOM 3369 O O . LEU A 1 437 ? 4.782 -10.543 10.212 1.00 92.06 437 LEU A O 1
ATOM 3373 N N . TYR A 1 438 ? 6.205 -12.225 10.649 1.00 94.62 438 TYR A N 1
ATOM 3374 C CA . TYR A 1 438 ? 7.406 -11.404 10.806 1.00 94.62 438 TYR A CA 1
ATOM 3375 C C . TYR A 1 438 ? 8.326 -11.544 9.597 1.00 94.62 438 TYR A C 1
ATOM 3377 O O . TYR A 1 438 ? 8.514 -12.637 9.069 1.00 94.62 438 TYR A O 1
ATOM 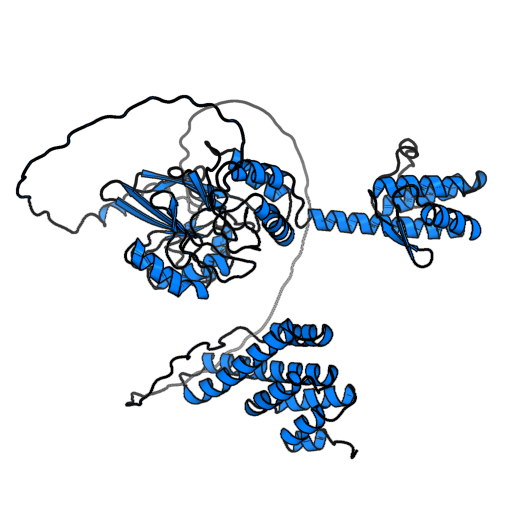3385 N N . ALA A 1 439 ? 8.876 -10.420 9.148 1.00 93.50 439 ALA A N 1
ATOM 3386 C CA . ALA A 1 439 ? 9.740 -10.373 7.984 1.00 93.50 439 ALA A CA 1
ATOM 3387 C C . ALA A 1 439 ? 11.105 -11.002 8.284 1.00 93.50 439 ALA A C 1
ATOM 3389 O O . ALA A 1 439 ? 11.645 -10.874 9.382 1.00 93.50 439 ALA A O 1
ATOM 3390 N N . SER A 1 440 ? 11.692 -11.616 7.262 1.00 91.75 440 SER A N 1
ATOM 3391 C CA . SER A 1 440 ? 13.101 -12.007 7.234 1.00 91.75 440 SER A CA 1
ATOM 3392 C C . SER A 1 440 ? 13.828 -11.222 6.140 1.00 91.75 440 SER A C 1
ATOM 3394 O O . SER A 1 440 ? 13.216 -10.457 5.391 1.00 91.75 440 SER A O 1
ATOM 3396 N N . GLU A 1 441 ? 15.138 -11.426 5.985 1.00 89.44 441 GLU A N 1
ATOM 3397 C CA . GLU A 1 441 ? 15.870 -10.855 4.847 1.00 89.44 441 GLU A CA 1
ATOM 3398 C C . GLU A 1 441 ? 15.259 -11.257 3.492 1.00 89.44 441 GLU A C 1
ATOM 3400 O O . GLU A 1 441 ? 15.237 -10.446 2.564 1.00 89.44 441 GLU A O 1
ATOM 3405 N N . GLY A 1 442 ? 14.700 -12.472 3.399 1.00 83.69 442 GLY A N 1
ATOM 3406 C CA . GLY A 1 442 ? 14.044 -12.993 2.196 1.00 83.69 442 GLY A CA 1
ATOM 3407 C C . GLY A 1 442 ? 12.724 -12.298 1.845 1.00 83.69 442 GLY A C 1
ATOM 3408 O O . GLY A 1 442 ? 12.259 -12.407 0.715 1.00 83.69 442 GLY A O 1
ATOM 3409 N N . SER A 1 443 ? 12.134 -11.530 2.767 1.00 88.81 443 SER A N 1
ATOM 3410 C CA . SER A 1 443 ? 10.907 -10.766 2.507 1.00 88.81 443 SER A CA 1
ATOM 3411 C C . SER A 1 443 ? 11.129 -9.590 1.545 1.00 88.81 443 SER A C 1
ATOM 3413 O O . SER A 1 443 ? 10.164 -9.058 0.993 1.00 88.81 443 SER A O 1
ATOM 3415 N N . TRP A 1 444 ? 12.384 -9.181 1.315 1.00 90.56 444 TRP A N 1
ATOM 3416 C CA . TRP A 1 444 ? 12.714 -8.028 0.473 1.00 90.56 444 TRP A CA 1
ATOM 3417 C C . TRP A 1 444 ? 12.180 -8.151 -0.961 1.00 90.56 444 TRP A C 1
ATOM 3419 O O . TRP A 1 444 ? 11.654 -7.178 -1.493 1.00 90.56 444 TRP A O 1
ATOM 3429 N N . ASP A 1 445 ? 12.247 -9.333 -1.576 1.00 81.38 445 ASP A N 1
ATOM 3430 C CA . ASP A 1 445 ? 11.814 -9.519 -2.969 1.00 81.38 445 ASP A CA 1
ATOM 3431 C C . ASP A 1 445 ? 10.299 -9.318 -3.136 1.00 81.38 445 ASP A C 1
ATOM 3433 O O . ASP A 1 445 ? 9.840 -8.728 -4.121 1.00 81.38 445 ASP A O 1
ATOM 3437 N N . GLY A 1 446 ? 9.514 -9.744 -2.141 1.00 79.94 446 GLY A N 1
ATOM 3438 C CA . GLY A 1 446 ? 8.069 -9.512 -2.092 1.00 79.94 446 GLY A CA 1
ATOM 3439 C C . GLY A 1 446 ? 7.728 -8.033 -1.922 1.00 79.94 446 GLY A C 1
ATOM 3440 O O . GLY A 1 446 ? 6.823 -7.528 -2.590 1.00 79.94 446 GLY A O 1
ATOM 3441 N N . ILE A 1 447 ? 8.495 -7.321 -1.090 1.00 89.81 447 ILE A N 1
ATOM 3442 C CA . ILE A 1 447 ? 8.377 -5.870 -0.891 1.00 89.81 447 ILE A CA 1
ATOM 3443 C C . ILE A 1 447 ? 8.723 -5.121 -2.181 1.00 89.81 447 ILE A C 1
ATOM 3445 O O . ILE A 1 447 ? 7.944 -4.276 -2.618 1.00 89.81 447 ILE A O 1
ATOM 3449 N N . VAL A 1 448 ? 9.842 -5.455 -2.832 1.00 88.38 448 VAL A N 1
ATOM 3450 C CA . VAL A 1 448 ? 10.249 -4.862 -4.116 1.00 88.38 448 VAL A CA 1
ATOM 3451 C C . VAL A 1 448 ? 9.165 -5.052 -5.163 1.00 88.38 448 VAL A C 1
ATOM 3453 O O . VAL A 1 448 ? 8.759 -4.081 -5.798 1.00 88.38 448 VAL A O 1
ATOM 3456 N N . THR A 1 449 ? 8.669 -6.280 -5.314 1.00 76.25 449 THR A N 1
ATOM 3457 C CA . THR A 1 449 ? 7.645 -6.602 -6.313 1.00 76.25 449 THR A CA 1
ATOM 3458 C C . THR A 1 449 ? 6.378 -5.786 -6.073 1.00 76.25 449 THR A C 1
ATOM 3460 O O . THR A 1 449 ? 5.881 -5.138 -6.992 1.00 76.25 449 THR A O 1
ATOM 3463 N N . PHE A 1 450 ? 5.891 -5.747 -4.829 1.00 84.06 450 PHE A N 1
ATOM 3464 C CA . PHE A 1 450 ? 4.727 -4.944 -4.456 1.00 84.06 450 PHE A CA 1
ATOM 3465 C C . PHE A 1 450 ? 4.944 -3.453 -4.756 1.00 84.06 450 PHE A C 1
ATOM 3467 O O . PHE A 1 450 ? 4.127 -2.820 -5.425 1.00 84.06 450 PHE A O 1
ATOM 3474 N N . HIS A 1 451 ? 6.084 -2.894 -4.346 1.00 91.62 451 HIS A N 1
ATOM 3475 C CA . HIS A 1 451 ? 6.375 -1.476 -4.544 1.00 91.62 451 HIS A CA 1
ATOM 3476 C C . HIS A 1 451 ? 6.520 -1.119 -6.027 1.00 91.62 451 HIS A C 1
ATOM 3478 O O . HIS A 1 451 ? 6.045 -0.070 -6.445 1.00 91.62 451 HIS A O 1
ATOM 3484 N N . GLN A 1 452 ? 7.108 -1.984 -6.851 1.00 84.19 452 GLN A N 1
ATOM 3485 C CA . GLN A 1 452 ? 7.217 -1.743 -8.292 1.00 84.19 452 GLN A CA 1
ATOM 3486 C C . GLN A 1 452 ? 5.864 -1.759 -9.012 1.00 84.19 452 GLN A C 1
ATOM 3488 O O . GLN A 1 452 ? 5.719 -1.064 -10.019 1.00 84.19 452 GLN A O 1
ATOM 3493 N N . ILE A 1 453 ? 4.889 -2.513 -8.493 1.00 78.00 453 ILE A N 1
ATOM 3494 C CA . ILE A 1 453 ? 3.523 -2.578 -9.026 1.00 78.00 453 ILE A CA 1
ATOM 3495 C C . ILE A 1 453 ? 2.715 -1.339 -8.626 1.00 78.00 453 ILE A C 1
ATOM 3497 O O . ILE A 1 453 ? 2.080 -0.725 -9.483 1.00 78.00 453 ILE A O 1
ATOM 3501 N N . TYR A 1 454 ? 2.729 -0.980 -7.340 1.00 84.81 454 TYR A N 1
ATOM 3502 C CA . TYR A 1 454 ? 1.795 0.007 -6.789 1.00 84.81 454 TYR A CA 1
ATOM 3503 C C . TYR A 1 454 ? 2.388 1.406 -6.630 1.00 84.81 454 TYR A C 1
ATOM 3505 O O . TYR A 1 454 ? 1.678 2.397 -6.797 1.00 84.81 454 TYR A O 1
ATOM 3513 N N . MET A 1 455 ? 3.680 1.526 -6.314 1.00 93.19 455 MET A N 1
ATOM 3514 C CA . MET A 1 455 ? 4.255 2.822 -5.964 1.00 93.19 455 MET A CA 1
ATOM 3515 C C . MET A 1 455 ? 4.537 3.640 -7.230 1.00 93.19 455 MET A C 1
ATOM 3517 O O . MET A 1 455 ? 5.255 3.192 -8.123 1.00 93.19 455 MET A O 1
ATOM 3521 N N . PRO A 1 456 ? 4.003 4.866 -7.332 1.00 92.06 456 PRO A N 1
ATOM 3522 C CA . PRO A 1 456 ? 4.018 5.632 -8.570 1.00 92.06 456 PRO A CA 1
ATOM 3523 C C . PRO A 1 456 ? 5.383 6.237 -8.907 1.00 92.06 456 PRO A C 1
ATOM 3525 O O . PRO A 1 456 ? 5.635 6.499 -10.081 1.00 92.06 456 PRO A O 1
ATOM 3528 N N . SER A 1 457 ? 6.250 6.505 -7.921 1.00 95.69 457 SER A N 1
ATOM 3529 C CA . SER A 1 457 ? 7.602 7.027 -8.173 1.00 95.69 457 SER A CA 1
ATOM 3530 C C . SER A 1 457 ? 8.555 6.839 -6.991 1.00 95.69 457 SER A C 1
ATOM 3532 O O . SER A 1 457 ? 8.155 6.928 -5.830 1.00 95.69 457 SER A O 1
ATOM 3534 N N . LYS A 1 458 ? 9.843 6.703 -7.296 1.00 96.56 458 LYS A N 1
ATOM 3535 C CA . LYS A 1 458 ? 10.965 6.703 -6.359 1.00 96.56 458 LYS A CA 1
ATOM 3536 C C . LYS A 1 458 ? 11.012 7.983 -5.538 1.00 96.56 458 LYS A C 1
ATOM 3538 O O . LYS A 1 458 ? 11.272 7.927 -4.346 1.00 96.56 458 LYS A O 1
ATOM 3543 N N . ALA A 1 459 ? 10.696 9.133 -6.136 1.00 97.75 459 ALA A N 1
ATOM 3544 C CA . ALA A 1 459 ? 10.653 10.402 -5.411 1.00 97.75 459 ALA A CA 1
ATOM 3545 C C . ALA A 1 459 ? 9.645 10.381 -4.242 1.00 97.75 459 ALA A C 1
ATOM 3547 O O . ALA A 1 459 ? 9.923 10.950 -3.187 1.00 97.75 459 ALA A O 1
ATOM 3548 N N . ALA A 1 460 ? 8.504 9.697 -4.402 1.00 97.75 460 ALA A N 1
ATOM 3549 C CA . ALA A 1 460 ? 7.542 9.507 -3.315 1.00 97.75 460 ALA A CA 1
ATOM 3550 C C . ALA A 1 460 ? 8.112 8.609 -2.203 1.00 97.75 460 ALA A C 1
ATOM 3552 O O . ALA A 1 460 ? 7.998 8.951 -1.027 1.00 97.75 460 ALA A O 1
ATOM 3553 N N . LEU A 1 461 ? 8.803 7.522 -2.570 1.00 98.31 461 LEU A N 1
ATOM 3554 C CA . LEU A 1 461 ? 9.478 6.639 -1.611 1.00 98.31 461 LEU A CA 1
ATOM 3555 C C . LEU A 1 461 ? 10.569 7.369 -0.824 1.00 98.31 461 LEU A C 1
ATOM 3557 O O . LEU A 1 461 ? 10.607 7.275 0.398 1.00 98.31 461 LEU A O 1
ATOM 3561 N N . GLN A 1 462 ? 11.414 8.145 -1.503 1.00 98.44 462 GLN A N 1
ATOM 3562 C CA . GLN A 1 462 ? 12.465 8.950 -0.873 1.00 98.44 462 GLN A CA 1
ATOM 3563 C C . GLN A 1 462 ? 11.882 9.978 0.099 1.00 98.44 462 GLN A C 1
ATOM 3565 O O . GLN A 1 462 ? 12.424 10.192 1.181 1.00 98.44 462 GLN A O 1
ATOM 3570 N N . HIS A 1 463 ? 10.749 10.591 -0.256 1.00 98.25 463 HIS A N 1
ATOM 3571 C CA . HIS A 1 463 ? 10.047 11.497 0.645 1.00 98.25 463 HIS A CA 1
ATOM 3572 C C . HIS A 1 463 ? 9.523 10.770 1.893 1.00 98.25 463 HIS A C 1
ATOM 3574 O O . HIS A 1 463 ? 9.742 11.249 3.003 1.00 98.25 463 HIS A O 1
ATOM 3580 N N . ALA A 1 464 ? 8.899 9.598 1.735 1.00 98.25 464 ALA A N 1
ATOM 3581 C CA . ALA A 1 464 ? 8.434 8.788 2.862 1.00 98.25 464 ALA A CA 1
ATOM 3582 C C . ALA A 1 464 ? 9.592 8.345 3.776 1.00 98.25 464 ALA A C 1
ATOM 3584 O O . ALA A 1 464 ? 9.523 8.539 4.989 1.00 98.25 464 ALA A O 1
ATOM 3585 N N . VAL A 1 465 ? 10.688 7.829 3.206 1.00 98.50 465 VAL A N 1
ATOM 3586 C CA . VAL A 1 465 ? 11.901 7.449 3.954 1.00 98.50 465 VAL A CA 1
ATOM 3587 C C . VAL A 1 465 ? 12.500 8.656 4.681 1.00 98.50 465 VAL A C 1
ATOM 3589 O O . VAL A 1 465 ? 12.884 8.536 5.844 1.00 98.50 465 VAL A O 1
ATOM 3592 N N . GLY A 1 466 ? 12.555 9.821 4.029 1.00 98.12 466 GLY A N 1
ATOM 3593 C CA . GLY A 1 466 ? 13.000 11.074 4.639 1.00 98.12 466 GLY A CA 1
ATOM 3594 C C . GLY A 1 466 ? 12.169 11.445 5.866 1.00 98.12 466 GLY A C 1
ATOM 3595 O O . GLY A 1 466 ? 12.732 11.641 6.938 1.00 98.12 466 GLY A O 1
ATOM 3596 N N . ASN A 1 467 ? 10.839 11.434 5.742 1.00 97.44 467 ASN A N 1
ATOM 3597 C CA . ASN A 1 467 ? 9.932 11.752 6.848 1.00 97.44 467 ASN A CA 1
ATOM 3598 C C . ASN A 1 467 ? 10.072 10.762 8.023 1.00 97.44 467 ASN A C 1
ATOM 3600 O O . ASN A 1 467 ? 9.997 11.166 9.180 1.00 97.44 467 ASN A O 1
ATOM 3604 N N . ILE A 1 468 ? 10.309 9.472 7.746 1.00 98.06 468 ILE A N 1
ATOM 3605 C CA . ILE A 1 468 ? 10.570 8.462 8.788 1.00 98.06 468 ILE A CA 1
ATOM 3606 C C . ILE A 1 468 ? 11.899 8.746 9.500 1.00 98.06 468 ILE A C 1
ATOM 3608 O O . ILE A 1 468 ? 11.976 8.642 10.721 1.00 98.06 468 ILE A O 1
ATOM 3612 N N . ARG A 1 469 ? 12.945 9.131 8.759 1.00 96.94 469 ARG A N 1
ATOM 3613 C CA . ARG A 1 469 ? 14.264 9.476 9.321 1.00 96.94 469 ARG A CA 1
ATOM 3614 C C . ARG A 1 469 ? 14.264 10.785 10.121 1.00 96.94 469 ARG A C 1
ATOM 3616 O O . ARG A 1 469 ? 15.187 11.007 10.896 1.00 96.94 469 ARG A O 1
ATOM 3623 N N . GLU A 1 470 ? 13.259 11.640 9.942 1.00 96.00 470 GLU A N 1
ATOM 3624 C CA . GLU A 1 470 ? 13.063 12.862 10.735 1.00 96.00 470 GLU A CA 1
ATOM 3625 C C . GLU A 1 470 ? 12.382 12.609 12.091 1.00 96.00 470 GLU A C 1
ATOM 3627 O O . GLU A 1 470 ? 12.305 13.523 12.918 1.00 96.00 470 GLU A O 1
ATOM 3632 N N . LEU A 1 471 ? 11.899 11.387 12.349 1.00 96.06 471 LEU A N 1
ATOM 3633 C CA . LEU A 1 471 ? 11.388 11.021 13.666 1.00 96.06 471 LEU A CA 1
ATOM 3634 C C . LEU A 1 471 ? 12.490 11.133 14.734 1.00 96.06 471 LEU A C 1
ATOM 3636 O O . LEU A 1 471 ? 13.665 10.916 14.435 1.00 96.06 471 LEU A O 1
ATOM 3640 N N . PRO A 1 472 ? 12.135 11.428 16.002 1.00 92.75 472 PRO A N 1
ATOM 3641 C CA . PRO A 1 472 ? 13.124 11.526 17.078 1.00 92.75 472 PRO A CA 1
ATOM 3642 C C . PRO A 1 472 ? 13.934 10.242 17.285 1.00 92.75 472 PRO A C 1
ATOM 3644 O O . PRO A 1 472 ? 15.097 10.303 17.674 1.00 92.75 472 PRO A O 1
ATOM 3647 N N . GLU A 1 473 ? 13.312 9.095 17.015 1.00 94.00 473 GLU A N 1
ATOM 3648 C CA . GLU A 1 473 ? 13.934 7.777 17.016 1.00 94.00 473 GLU A CA 1
ATOM 3649 C C . GLU A 1 473 ? 13.456 7.006 15.784 1.00 94.00 473 GLU A C 1
ATOM 3651 O O . GLU A 1 473 ? 12.301 7.140 15.369 1.00 94.00 473 GLU A O 1
ATOM 3656 N N . LEU A 1 474 ? 14.343 6.189 15.208 1.00 96.62 474 LEU A N 1
ATOM 3657 C CA . LEU A 1 474 ? 13.966 5.282 14.130 1.00 96.62 474 LEU A CA 1
ATOM 3658 C C . LEU A 1 474 ? 12.949 4.255 14.664 1.00 96.62 474 LEU A C 1
ATOM 3660 O O . LEU A 1 474 ? 13.146 3.749 15.775 1.00 96.62 474 LEU A O 1
ATOM 3664 N N . PRO A 1 475 ? 11.894 3.902 13.903 1.00 98.00 475 PRO A N 1
ATOM 3665 C CA . PRO A 1 475 ? 10.937 2.897 14.344 1.00 98.00 475 PRO A CA 1
ATOM 3666 C C . PRO A 1 475 ? 11.619 1.578 14.714 1.00 98.00 475 PRO A C 1
ATOM 3668 O O . PRO A 1 475 ? 12.450 1.060 13.971 1.00 98.00 475 PRO A O 1
ATOM 3671 N N . LYS A 1 476 ? 11.230 1.002 15.852 1.00 97.44 476 LYS A N 1
ATOM 3672 C CA . LYS A 1 476 ? 11.704 -0.324 16.293 1.00 97.44 476 LYS A CA 1
ATOM 3673 C C . LYS A 1 476 ? 11.083 -1.444 15.459 1.00 97.44 476 LYS A C 1
ATOM 3675 O O . LYS A 1 476 ? 11.633 -2.543 15.357 1.00 97.44 476 LYS A O 1
ATOM 3680 N N . MET A 1 477 ? 9.915 -1.152 14.896 1.00 98.56 477 MET A N 1
ATOM 3681 C CA . MET A 1 477 ? 9.114 -2.051 14.089 1.00 98.56 477 MET A CA 1
ATOM 3682 C C . MET A 1 477 ? 8.300 -1.238 13.080 1.00 98.56 477 MET A C 1
ATOM 3684 O O . MET A 1 477 ? 7.785 -0.165 13.405 1.00 98.56 477 MET A O 1
ATOM 3688 N N . ILE A 1 478 ? 8.173 -1.763 11.864 1.00 98.75 478 ILE A N 1
ATOM 3689 C CA . ILE A 1 478 ? 7.260 -1.254 10.841 1.00 98.75 478 ILE A CA 1
ATOM 3690 C C . ILE A 1 478 ? 6.179 -2.311 10.627 1.00 98.75 478 ILE A C 1
ATOM 3692 O O . ILE A 1 478 ? 6.476 -3.460 10.302 1.00 98.75 478 ILE A O 1
ATOM 3696 N N . ALA A 1 479 ? 4.932 -1.905 10.836 1.00 98.62 479 ALA A N 1
ATOM 3697 C CA . ALA A 1 479 ? 3.736 -2.726 10.758 1.00 98.62 479 ALA A CA 1
ATOM 3698 C C . ALA A 1 479 ? 2.929 -2.319 9.506 1.00 98.62 479 ALA A C 1
ATOM 3700 O O . ALA A 1 479 ? 2.085 -1.419 9.591 1.00 98.62 479 ALA A O 1
ATOM 3701 N N . PRO A 1 480 ? 3.210 -2.918 8.331 1.00 98.31 480 PRO A N 1
ATOM 3702 C CA . PRO A 1 480 ? 2.515 -2.587 7.089 1.00 98.31 480 PRO A CA 1
ATOM 3703 C C . PRO A 1 480 ? 1.099 -3.166 7.069 1.00 98.31 480 PRO A C 1
ATOM 3705 O O . PRO A 1 480 ? 0.806 -4.123 7.788 1.00 98.31 480 PRO A O 1
ATOM 3708 N N . GLN A 1 481 ? 0.224 -2.625 6.225 1.00 96.75 481 GLN A N 1
ATOM 3709 C CA . GLN A 1 481 ? -1.112 -3.180 5.995 1.00 96.75 481 GLN A CA 1
ATOM 3710 C C . GLN A 1 481 ? -1.026 -4.488 5.191 1.00 96.75 481 GLN A C 1
ATOM 3712 O O . GLN A 1 481 ? -1.816 -5.387 5.451 1.00 96.75 481 GLN A O 1
ATOM 3717 N N . HIS A 1 482 ? -0.007 -4.673 4.343 1.00 93.25 482 HIS A N 1
ATOM 3718 C CA . HIS A 1 482 ? 0.219 -5.929 3.622 1.00 93.25 482 HIS A CA 1
ATOM 3719 C C . HIS A 1 482 ? 1.507 -6.651 4.020 1.00 93.25 482 HIS A C 1
ATOM 3721 O O . HIS A 1 482 ? 2.538 -6.024 4.259 1.00 93.25 482 HIS A O 1
ATOM 3727 N N . GLY A 1 483 ? 1.478 -7.983 4.001 1.00 91.25 483 GLY A N 1
ATOM 3728 C CA . GLY A 1 483 ? 2.663 -8.824 4.165 1.00 91.25 483 GLY A CA 1
ATOM 3729 C C . GLY A 1 483 ? 3.165 -8.930 5.608 1.00 91.25 483 GLY A C 1
ATOM 3730 O O . GLY A 1 483 ? 2.381 -8.955 6.563 1.00 91.25 483 GLY A O 1
ATOM 3731 N N . SER A 1 484 ? 4.483 -9.048 5.773 1.00 94.19 484 SER A N 1
ATOM 3732 C CA . SER A 1 484 ? 5.125 -9.336 7.061 1.00 94.19 484 SER A CA 1
ATOM 3733 C C . SER A 1 484 ? 5.587 -8.072 7.800 1.00 94.19 484 SER A C 1
ATOM 3735 O O . SER A 1 484 ? 6.012 -7.094 7.195 1.00 94.19 484 SER A O 1
ATOM 3737 N N . ILE A 1 485 ? 5.559 -8.118 9.131 1.00 97.19 485 ILE A N 1
ATOM 3738 C CA . ILE A 1 485 ? 5.992 -7.055 10.044 1.00 97.19 485 ILE A CA 1
ATOM 3739 C C . ILE A 1 485 ? 7.522 -6.998 10.098 1.00 97.19 485 ILE A C 1
ATOM 3741 O O . ILE A 1 485 ? 8.177 -7.994 10.408 1.00 97.19 485 ILE A O 1
ATOM 3745 N N . LEU A 1 486 ? 8.102 -5.823 9.850 1.00 97.44 486 LEU A N 1
ATOM 3746 C CA . LEU A 1 486 ? 9.548 -5.610 9.901 1.00 97.44 486 LEU A CA 1
ATOM 3747 C C . LEU A 1 486 ? 9.967 -5.228 11.318 1.00 97.44 486 LEU A C 1
ATOM 3749 O O . LEU A 1 486 ? 9.326 -4.389 11.946 1.00 97.44 486 LEU A O 1
ATOM 3753 N N . HIS A 1 487 ? 11.078 -5.776 11.803 1.00 94.88 487 HIS A N 1
ATOM 3754 C CA . HIS A 1 487 ? 11.598 -5.464 13.132 1.00 94.88 487 HIS A CA 1
ATOM 3755 C C . HIS A 1 487 ? 13.126 -5.568 13.188 1.00 94.88 487 HIS A C 1
ATOM 3757 O O . HIS A 1 487 ? 13.756 -6.196 12.335 1.00 94.88 487 HIS A O 1
ATOM 3763 N N . GLY A 1 488 ? 13.721 -4.954 14.213 1.00 92.25 488 GLY A N 1
ATOM 3764 C CA . GLY A 1 488 ? 15.166 -5.011 14.443 1.00 92.25 488 GLY A CA 1
ATOM 3765 C C . GLY A 1 488 ? 15.971 -4.390 13.299 1.00 92.25 488 GLY A C 1
ATOM 3766 O O . GLY A 1 488 ? 15.580 -3.373 12.729 1.00 92.25 488 GLY A O 1
ATOM 3767 N N . GLU A 1 489 ? 17.094 -5.016 12.946 1.00 92.50 489 GLU A N 1
ATOM 3768 C CA . GLU A 1 489 ? 18.034 -4.504 11.934 1.00 92.50 489 GLU A CA 1
ATOM 3769 C C . GLU A 1 489 ? 17.431 -4.426 10.518 1.00 92.50 489 GLU A C 1
ATOM 3771 O O . GLU A 1 489 ? 17.890 -3.640 9.684 1.00 92.50 489 GLU A O 1
ATOM 3776 N N . LEU A 1 490 ? 16.361 -5.186 10.244 1.00 96.19 490 LEU A N 1
ATOM 3777 C CA . LEU A 1 490 ? 15.676 -5.152 8.949 1.00 96.19 490 LEU A CA 1
ATOM 3778 C C . LEU A 1 490 ? 15.050 -3.787 8.657 1.00 96.19 490 LEU A C 1
ATOM 3780 O O . LEU A 1 490 ? 14.976 -3.405 7.491 1.00 96.19 490 LEU A O 1
ATOM 3784 N N . VAL A 1 491 ? 14.637 -3.039 9.686 1.00 97.19 491 VAL A N 1
ATOM 3785 C CA . VAL A 1 491 ? 14.010 -1.722 9.506 1.00 97.19 491 VAL A CA 1
ATOM 3786 C C . VAL A 1 491 ? 14.973 -0.759 8.812 1.00 97.19 491 VAL A C 1
ATOM 3788 O O . VAL A 1 491 ? 14.653 -0.206 7.760 1.00 97.19 491 VAL A O 1
ATOM 3791 N N . GLU A 1 492 ? 16.178 -0.588 9.356 1.00 96.19 492 GLU A N 1
ATOM 3792 C CA . GLU A 1 492 ? 17.176 0.328 8.793 1.00 96.19 492 GLU A CA 1
ATOM 3793 C C . GLU A 1 492 ? 17.693 -0.150 7.428 1.00 96.19 492 GLU A C 1
ATOM 3795 O O . GLU A 1 492 ? 17.818 0.643 6.484 1.00 96.19 492 GLU A O 1
ATOM 3800 N N . ASN A 1 493 ? 17.939 -1.458 7.301 1.00 96.56 493 ASN A N 1
ATOM 3801 C CA . ASN A 1 493 ? 18.387 -2.077 6.057 1.00 96.56 493 ASN A CA 1
ATOM 3802 C C . ASN A 1 493 ? 17.378 -1.826 4.925 1.00 96.56 493 ASN A C 1
ATOM 3804 O O . ASN A 1 493 ? 17.734 -1.302 3.864 1.00 96.56 493 ASN A O 1
ATOM 3808 N N . PHE A 1 494 ? 16.099 -2.133 5.154 1.00 97.88 494 PHE A N 1
ATOM 3809 C CA . PHE A 1 494 ? 15.084 -2.027 4.109 1.00 97.88 494 PHE A CA 1
ATOM 3810 C C . PHE A 1 494 ? 14.734 -0.572 3.804 1.00 97.88 494 PHE A C 1
ATOM 3812 O O . PHE A 1 494 ? 14.566 -0.249 2.630 1.00 97.88 494 PHE A O 1
ATOM 3819 N N . LEU A 1 495 ? 14.728 0.339 4.788 1.00 98.00 495 LEU A N 1
ATOM 3820 C CA . LEU A 1 495 ? 14.597 1.781 4.523 1.00 98.00 495 LEU A CA 1
ATOM 3821 C C . LEU A 1 495 ? 15.705 2.290 3.590 1.00 98.00 495 LEU A C 1
ATOM 3823 O O . LEU A 1 495 ? 15.434 3.051 2.662 1.00 98.00 495 LEU A O 1
ATOM 3827 N N . THR A 1 496 ? 16.942 1.832 3.790 1.00 96.50 496 THR A N 1
ATOM 3828 C CA . THR A 1 496 ? 18.084 2.209 2.943 1.00 96.50 496 THR A CA 1
ATOM 3829 C C . THR A 1 496 ? 17.959 1.668 1.518 1.00 96.50 496 THR A C 1
ATOM 3831 O O . THR A 1 496 ? 18.259 2.378 0.553 1.00 96.50 496 THR A O 1
ATOM 3834 N N . LYS A 1 497 ? 17.483 0.429 1.359 1.00 96.94 497 LYS A N 1
ATOM 3835 C CA . LYS A 1 497 ? 17.217 -0.146 0.034 1.00 96.94 497 LYS A CA 1
ATOM 3836 C C . LYS A 1 497 ? 16.042 0.551 -0.667 1.00 96.94 497 LYS A C 1
ATOM 3838 O O . LYS A 1 497 ? 16.136 0.841 -1.859 1.00 96.94 497 LYS A O 1
ATOM 3843 N N . MET A 1 498 ? 14.979 0.872 0.072 1.00 97.50 498 MET A N 1
ATOM 3844 C CA . MET A 1 498 ? 13.772 1.532 -0.439 1.00 97.50 498 MET A CA 1
ATOM 3845 C C . MET A 1 498 ? 14.063 2.916 -1.027 1.00 97.50 498 MET A C 1
ATOM 3847 O O . MET A 1 498 ? 13.554 3.253 -2.091 1.00 97.50 498 MET A O 1
ATOM 3851 N N . ASP A 1 499 ? 14.959 3.677 -0.394 1.00 93.75 499 ASP A N 1
ATOM 3852 C CA . ASP A 1 499 ? 15.430 5.001 -0.842 1.00 93.75 499 ASP A CA 1
ATOM 3853 C C . ASP A 1 499 ? 16.010 4.987 -2.277 1.00 93.75 499 ASP A C 1
ATOM 3855 O O . ASP A 1 499 ? 16.067 6.004 -2.977 1.00 93.75 499 ASP A O 1
ATOM 3859 N N . ASN A 1 500 ? 16.442 3.809 -2.740 1.00 92.44 500 ASN A N 1
ATOM 3860 C CA . ASN A 1 500 ? 17.077 3.611 -4.036 1.00 92.44 500 ASN A CA 1
ATOM 3861 C C . ASN A 1 500 ? 16.222 2.842 -5.050 1.00 92.44 500 ASN A C 1
ATOM 3863 O O . ASN A 1 500 ? 16.640 2.742 -6.207 1.00 92.44 500 ASN A O 1
ATOM 3867 N N . LEU A 1 501 ? 15.041 2.359 -4.664 1.00 92.31 501 LEU A N 1
ATOM 3868 C CA . LEU A 1 501 ? 14.213 1.498 -5.500 1.00 92.31 501 LEU A CA 1
ATOM 3869 C C . LEU A 1 501 ? 13.499 2.290 -6.606 1.00 92.31 501 LEU A C 1
ATOM 3871 O O . LEU A 1 501 ? 12.766 3.238 -6.334 1.00 92.31 501 LEU A O 1
ATOM 3875 N N . ASP A 1 502 ? 13.692 1.885 -7.862 1.00 90.56 502 ASP A N 1
ATOM 3876 C CA . ASP A 1 502 ? 12.902 2.408 -8.978 1.00 90.56 502 ASP A CA 1
ATOM 3877 C C . ASP A 1 502 ? 11.547 1.697 -9.040 1.00 90.56 502 ASP A C 1
ATOM 3879 O O . ASP A 1 502 ? 11.489 0.463 -9.017 1.00 90.56 502 ASP A O 1
ATOM 3883 N N . VAL A 1 503 ? 10.474 2.477 -9.160 1.00 90.00 503 VAL A N 1
ATOM 3884 C CA . VAL A 1 503 ? 9.080 2.008 -9.141 1.00 90.00 503 VAL A CA 1
ATOM 3885 C C . VAL A 1 503 ? 8.231 2.792 -10.143 1.00 90.00 503 VAL A C 1
ATOM 3887 O O . VAL A 1 503 ? 8.652 3.851 -10.612 1.00 90.00 503 VAL A O 1
ATOM 3890 N N . GLY A 1 504 ? 7.045 2.284 -10.486 1.00 87.56 504 GLY A N 1
ATOM 3891 C CA . GLY A 1 504 ? 6.024 3.020 -11.238 1.00 87.56 504 GLY A CA 1
ATOM 3892 C C . GLY A 1 504 ? 6.553 3.783 -12.458 1.00 87.56 504 GLY A C 1
ATOM 3893 O O . GLY A 1 504 ? 7.057 3.196 -13.421 1.00 87.56 504 GLY A O 1
ATOM 3894 N N . LEU A 1 505 ? 6.441 5.114 -12.421 1.00 87.81 505 LEU A N 1
ATOM 3895 C CA . LEU A 1 505 ? 6.840 6.000 -13.512 1.00 87.81 505 LEU A CA 1
ATOM 3896 C C . LEU A 1 505 ? 8.333 5.895 -13.849 1.00 87.81 505 LEU A C 1
ATOM 3898 O O . LEU A 1 505 ? 8.689 6.014 -15.020 1.00 87.81 505 LEU A O 1
ATOM 3902 N N . ASP A 1 506 ? 9.207 5.634 -12.876 1.00 88.38 506 ASP A N 1
ATOM 3903 C CA . ASP A 1 506 ? 10.645 5.502 -13.130 1.00 88.38 506 ASP A CA 1
ATOM 3904 C C . ASP A 1 506 ? 10.940 4.290 -14.020 1.00 88.38 506 ASP A C 1
ATOM 3906 O O . ASP A 1 506 ? 11.733 4.379 -14.962 1.00 88.38 506 ASP A O 1
ATOM 3910 N N . LEU A 1 507 ? 10.251 3.170 -13.779 1.00 79.00 507 LEU A N 1
ATOM 3911 C CA . LEU A 1 507 ? 10.357 1.967 -14.608 1.00 79.00 507 LEU A CA 1
ATOM 3912 C C . LEU A 1 507 ? 9.799 2.215 -16.014 1.00 79.00 507 LEU A C 1
ATOM 3914 O O . LEU A 1 507 ? 10.447 1.876 -17.008 1.00 79.00 507 LEU A O 1
ATOM 3918 N N . PHE A 1 508 ? 8.641 2.875 -16.105 1.00 74.25 508 PHE A N 1
ATOM 3919 C CA . PHE A 1 508 ? 8.011 3.210 -17.383 1.00 74.25 508 PHE A CA 1
ATOM 3920 C C . PHE A 1 508 ? 8.898 4.119 -18.245 1.00 74.25 508 PHE A C 1
ATOM 3922 O O . PHE A 1 508 ? 9.080 3.878 -19.442 1.00 74.25 508 PHE A O 1
ATOM 3929 N N . LEU A 1 509 ? 9.494 5.151 -17.642 1.00 77.00 509 LEU A N 1
ATOM 3930 C CA . LEU A 1 509 ? 10.391 6.068 -18.342 1.00 77.00 509 LEU A CA 1
ATOM 3931 C C . LEU A 1 509 ? 11.671 5.365 -18.805 1.00 77.00 509 LEU A C 1
ATOM 3933 O O . LEU A 1 509 ? 12.120 5.621 -19.923 1.00 77.00 509 LEU A O 1
ATOM 3937 N N . LYS A 1 510 ? 12.228 4.440 -18.012 1.00 76.81 510 LYS A N 1
ATOM 3938 C CA . LYS A 1 510 ? 13.383 3.623 -18.425 1.00 76.81 510 LYS A CA 1
ATOM 3939 C C . LYS A 1 510 ? 13.058 2.721 -19.615 1.00 76.81 510 LYS A C 1
ATOM 3941 O O . LYS A 1 510 ? 13.846 2.643 -20.559 1.00 76.81 510 LYS A O 1
ATOM 3946 N N . GLU A 1 511 ? 11.896 2.072 -19.612 1.00 71.69 511 GLU A N 1
ATOM 3947 C CA . GLU A 1 511 ? 11.467 1.224 -20.728 1.00 71.69 511 GLU A CA 1
ATOM 3948 C C . GLU A 1 511 ? 11.197 2.048 -21.997 1.00 71.69 511 GLU A C 1
ATOM 3950 O O . GLU A 1 511 ? 11.668 1.697 -23.084 1.00 71.69 511 GLU A O 1
ATOM 3955 N N . SER A 1 512 ? 10.495 3.179 -21.863 1.00 71.31 512 SER A N 1
ATOM 3956 C CA . SER A 1 512 ? 10.250 4.105 -22.972 1.00 71.31 512 SER A CA 1
ATOM 3957 C C . SER A 1 512 ? 11.554 4.658 -23.541 1.00 71.31 512 SER A C 1
ATOM 3959 O O . SER A 1 512 ? 11.693 4.731 -24.761 1.00 71.31 512 SER A O 1
ATOM 3961 N N . ALA A 1 513 ? 12.521 5.017 -22.692 1.00 74.00 513 ALA A N 1
ATOM 3962 C CA . ALA A 1 513 ? 13.834 5.454 -23.145 1.00 74.00 513 ALA A CA 1
ATOM 3963 C C . ALA A 1 513 ? 14.503 4.349 -23.971 1.00 74.00 513 ALA A C 1
ATOM 3965 O O . ALA A 1 513 ? 14.892 4.598 -25.110 1.00 74.00 513 ALA A O 1
ATOM 3966 N N . ARG A 1 514 ? 14.548 3.105 -23.470 1.00 77.75 514 ARG A N 1
ATOM 3967 C CA . ARG A 1 514 ? 15.132 1.960 -24.195 1.00 77.75 514 ARG A CA 1
ATOM 3968 C C . ARG A 1 514 ? 14.475 1.731 -25.561 1.00 77.75 514 ARG A C 1
ATOM 3970 O O . ARG A 1 514 ? 15.177 1.428 -26.524 1.00 77.75 514 ARG A O 1
ATOM 3977 N N . LYS A 1 515 ? 13.154 1.911 -25.666 1.00 83.00 515 LYS A N 1
ATOM 3978 C CA . LYS A 1 515 ? 12.427 1.867 -26.947 1.00 83.00 515 LYS A CA 1
ATOM 3979 C C . LYS A 1 515 ? 12.862 2.992 -27.889 1.00 83.00 515 LYS A C 1
ATOM 3981 O O . LYS A 1 515 ? 13.140 2.702 -29.048 1.00 83.00 515 LYS A O 1
ATOM 3986 N N . ASN A 1 516 ? 13.003 4.228 -27.401 1.00 87.69 516 ASN A N 1
ATOM 3987 C CA . ASN A 1 516 ? 13.508 5.346 -28.211 1.00 87.69 516 ASN A CA 1
ATOM 3988 C C . ASN A 1 516 ? 14.901 5.045 -28.777 1.00 87.69 516 ASN A C 1
ATOM 3990 O O . ASN A 1 516 ? 15.138 5.282 -29.957 1.00 87.69 516 ASN A O 1
ATOM 3994 N N . TYR A 1 517 ? 15.793 4.468 -27.965 1.00 89.75 517 TYR A N 1
ATOM 3995 C CA . TYR A 1 517 ? 17.120 4.041 -28.412 1.00 89.75 517 TYR A CA 1
ATOM 3996 C C . TYR A 1 517 ? 17.045 3.010 -29.548 1.00 89.75 517 TYR A C 1
ATOM 3998 O O . TYR A 1 517 ? 17.689 3.188 -30.578 1.00 89.75 517 TYR A O 1
ATOM 4006 N N . VAL A 1 518 ? 16.228 1.962 -29.407 1.00 90.44 518 VAL A N 1
ATOM 4007 C CA . VAL A 1 518 ? 16.044 0.951 -30.465 1.00 90.44 518 VAL A CA 1
ATOM 4008 C C . VAL A 1 518 ? 15.488 1.574 -31.750 1.00 90.44 518 VAL A C 1
ATOM 4010 O O . VAL A 1 518 ? 15.983 1.275 -32.837 1.00 90.44 518 VAL A O 1
ATOM 4013 N N . THR A 1 519 ? 14.485 2.449 -31.653 1.00 92.38 519 THR A N 1
ATOM 4014 C CA . THR A 1 519 ? 13.902 3.116 -32.826 1.00 92.38 519 THR A CA 1
ATOM 4015 C C . THR A 1 519 ? 14.923 4.011 -33.523 1.00 92.38 519 THR A C 1
ATOM 4017 O O . THR A 1 519 ? 15.109 3.880 -34.730 1.00 92.38 519 THR A O 1
ATOM 4020 N N . ALA A 1 520 ? 15.649 4.841 -32.769 1.00 93.00 520 ALA A N 1
ATOM 4021 C CA . ALA A 1 520 ? 16.680 5.720 -33.312 1.00 93.00 520 ALA A CA 1
ATOM 4022 C C . ALA A 1 520 ? 17.786 4.939 -34.036 1.00 93.00 520 ALA A C 1
ATOM 4024 O O . ALA A 1 520 ? 18.192 5.319 -35.128 1.00 93.00 520 ALA A O 1
ATOM 4025 N N . LEU A 1 521 ? 18.245 3.818 -33.469 1.00 92.75 521 LEU A N 1
ATOM 4026 C CA . LEU A 1 521 ? 19.260 2.975 -34.105 1.00 92.75 521 LEU A CA 1
ATOM 4027 C C . LEU A 1 521 ? 18.777 2.387 -35.440 1.00 92.75 521 LEU A C 1
ATOM 4029 O O . LEU A 1 521 ? 19.527 2.379 -36.413 1.00 92.75 521 LEU A O 1
ATOM 4033 N N . ASN A 1 522 ? 17.521 1.936 -35.517 1.00 93.44 522 ASN A N 1
ATOM 4034 C CA . ASN A 1 522 ? 16.960 1.442 -36.776 1.00 93.44 522 ASN A CA 1
ATOM 4035 C C . ASN A 1 522 ? 16.741 2.564 -37.802 1.00 93.44 522 ASN A C 1
ATOM 4037 O O . ASN A 1 522 ? 16.986 2.349 -38.985 1.00 93.44 522 ASN A O 1
ATOM 4041 N N . GLU A 1 523 ? 16.326 3.761 -37.382 1.00 93.56 523 GLU A N 1
ATOM 4042 C CA . GLU A 1 523 ? 16.254 4.917 -38.285 1.00 93.56 523 GLU A CA 1
ATOM 4043 C C . GLU A 1 523 ? 17.632 5.287 -38.837 1.00 93.56 523 GLU A C 1
ATOM 4045 O O . GLU A 1 523 ? 17.762 5.532 -40.034 1.00 93.56 523 GLU A O 1
ATOM 4050 N N . LEU A 1 524 ? 18.681 5.225 -38.012 1.00 92.75 524 LEU A N 1
ATOM 4051 C CA . LEU A 1 524 ? 20.053 5.428 -38.474 1.00 92.75 524 LEU A CA 1
ATOM 4052 C C . LEU A 1 524 ? 20.498 4.372 -39.489 1.00 92.75 524 LEU A C 1
ATOM 4054 O O . LEU A 1 524 ? 21.181 4.729 -40.444 1.00 92.75 524 LEU A O 1
ATOM 4058 N N . LEU A 1 525 ? 20.092 3.105 -39.344 1.00 91.19 525 LEU A N 1
ATOM 4059 C CA . LEU A 1 525 ? 20.332 2.080 -40.374 1.00 91.19 525 LEU A CA 1
ATOM 4060 C C . LEU A 1 525 ? 19.635 2.430 -41.693 1.00 91.19 525 LEU A C 1
ATOM 4062 O O . LEU A 1 525 ? 20.215 2.257 -42.765 1.00 91.19 525 LEU A O 1
ATOM 4066 N N . VAL A 1 526 ? 18.403 2.943 -41.625 1.00 91.00 526 VAL A N 1
ATOM 4067 C CA . VAL A 1 526 ? 17.657 3.380 -42.812 1.00 91.00 526 VAL A CA 1
ATOM 4068 C C . VAL A 1 526 ? 18.338 4.578 -43.470 1.00 91.00 526 VAL A C 1
ATOM 4070 O O . VAL A 1 526 ? 18.519 4.567 -44.686 1.00 91.00 526 VAL A O 1
ATOM 4073 N N . GLU A 1 527 ? 18.764 5.587 -42.710 1.00 89.38 527 GLU A N 1
ATOM 4074 C CA . GLU A 1 527 ? 19.508 6.723 -43.270 1.00 89.38 527 GLU A CA 1
ATOM 4075 C C . GLU A 1 527 ? 20.854 6.285 -43.856 1.00 89.38 527 GLU A C 1
ATOM 4077 O O . GLU A 1 527 ? 21.205 6.688 -44.965 1.00 89.38 527 GLU A O 1
ATOM 4082 N N . LEU A 1 528 ? 21.572 5.389 -43.175 1.00 88.44 528 LEU A N 1
ATOM 4083 C CA . LEU A 1 528 ? 22.816 4.810 -43.673 1.00 88.44 528 LEU A CA 1
ATOM 4084 C C . LEU A 1 528 ? 22.603 4.098 -45.017 1.00 88.44 528 LEU A C 1
ATOM 4086 O O . LEU A 1 528 ? 23.401 4.283 -45.934 1.00 88.44 528 LEU A O 1
ATOM 4090 N N . SER A 1 529 ? 21.491 3.374 -45.180 1.00 88.69 529 SER A N 1
ATOM 4091 C CA . SER A 1 529 ? 21.150 2.685 -46.434 1.00 88.69 529 SER A CA 1
ATOM 4092 C C . SER A 1 529 ? 20.947 3.601 -47.642 1.00 88.69 529 SER A C 1
ATOM 4094 O O . SER A 1 529 ? 21.026 3.150 -48.782 1.00 88.69 529 SER A O 1
ATOM 4096 N N . ARG A 1 530 ? 20.704 4.896 -47.410 1.00 88.44 530 ARG A N 1
ATOM 4097 C CA . ARG A 1 530 ? 20.608 5.906 -48.475 1.00 88.44 530 ARG A CA 1
ATOM 4098 C C . ARG A 1 530 ? 21.974 6.458 -48.881 1.00 88.44 530 ARG A C 1
ATOM 4100 O O . ARG A 1 530 ? 22.082 7.104 -49.919 1.00 88.44 530 ARG A O 1
ATOM 4107 N N . ILE A 1 531 ? 22.998 6.241 -48.055 1.00 87.06 531 ILE A N 1
ATOM 4108 C CA . ILE A 1 531 ? 24.328 6.846 -48.182 1.00 87.06 531 ILE A CA 1
ATOM 4109 C C . ILE A 1 531 ? 25.355 5.820 -48.680 1.00 87.06 531 ILE A C 1
ATOM 4111 O O . ILE A 1 531 ? 26.213 6.165 -49.502 1.00 87.06 531 ILE A O 1
ATOM 4115 N N . VAL A 1 532 ? 25.287 4.574 -48.204 1.00 86.81 532 VAL A N 1
ATOM 4116 C CA . VAL A 1 532 ? 26.235 3.493 -48.525 1.00 86.81 532 VAL A CA 1
ATOM 4117 C C . VAL A 1 532 ? 25.526 2.249 -49.064 1.00 86.81 532 VAL A C 1
ATOM 4119 O O . VAL A 1 532 ? 24.333 2.060 -48.842 1.00 86.81 532 VAL A O 1
ATOM 4122 N N . ASP A 1 533 ? 26.276 1.393 -49.759 1.00 86.81 533 ASP A N 1
ATOM 4123 C CA . ASP A 1 533 ? 25.761 0.135 -50.304 1.00 86.81 533 ASP A CA 1
ATOM 4124 C C . ASP A 1 533 ? 25.362 -0.851 -49.198 1.00 86.81 533 ASP A C 1
ATOM 4126 O O . ASP A 1 533 ? 25.910 -0.840 -48.090 1.00 86.81 533 ASP A O 1
ATOM 4130 N N . SER A 1 534 ? 24.445 -1.767 -49.522 1.00 84.44 534 SER A N 1
ATOM 4131 C CA . SER A 1 534 ? 23.893 -2.731 -48.561 1.00 84.44 534 SER A CA 1
ATOM 4132 C C . SER A 1 534 ? 24.959 -3.597 -47.884 1.00 84.44 534 SER A C 1
ATOM 4134 O O . SER A 1 534 ? 24.811 -3.925 -46.712 1.00 84.44 534 SER A O 1
ATOM 4136 N N . SER A 1 535 ? 26.076 -3.887 -48.564 1.00 86.19 535 SER A N 1
ATOM 4137 C CA . SER A 1 535 ? 27.187 -4.652 -47.985 1.00 86.19 535 SER A CA 1
ATOM 4138 C C . SER A 1 535 ? 27.811 -3.969 -46.765 1.00 86.19 535 SER A C 1
ATOM 4140 O O . SER A 1 535 ? 28.252 -4.652 -45.849 1.00 86.19 535 SER A O 1
ATOM 4142 N N . LYS A 1 536 ? 27.827 -2.628 -46.715 1.00 84.94 536 LYS A N 1
ATOM 4143 C CA . LYS A 1 536 ? 28.342 -1.873 -45.561 1.00 84.94 536 LYS A CA 1
ATOM 4144 C C . LYS A 1 536 ? 27.392 -1.892 -44.376 1.00 84.94 536 LYS A C 1
ATOM 4146 O O . LYS A 1 536 ? 27.841 -1.911 -43.235 1.00 84.94 536 LYS A O 1
ATOM 4151 N N . ILE A 1 537 ? 26.091 -1.943 -44.637 1.00 85.06 537 ILE A N 1
ATOM 4152 C CA . ILE A 1 537 ? 25.081 -2.133 -43.592 1.00 85.06 537 ILE A CA 1
ATOM 4153 C C . ILE A 1 537 ? 25.226 -3.531 -42.998 1.00 85.06 537 ILE A C 1
ATOM 4155 O O . ILE A 1 537 ? 25.226 -3.680 -41.780 1.00 85.06 537 ILE A O 1
ATOM 4159 N N . ASP A 1 538 ? 25.412 -4.541 -43.849 1.00 85.38 538 ASP A N 1
ATOM 4160 C CA . ASP A 1 538 ? 25.628 -5.913 -43.402 1.00 85.38 538 ASP A CA 1
ATOM 4161 C C . ASP A 1 538 ? 26.932 -6.038 -42.599 1.00 85.38 538 ASP A C 1
ATOM 4163 O O . ASP A 1 538 ? 26.940 -6.716 -41.580 1.00 85.38 538 ASP A O 1
ATOM 4167 N N . GLU A 1 539 ? 28.014 -5.344 -42.977 1.00 84.56 539 GLU A N 1
ATOM 4168 C CA . GLU A 1 539 ? 29.250 -5.263 -42.175 1.00 84.56 539 GLU A CA 1
ATOM 4169 C C . GLU A 1 539 ? 28.994 -4.676 -40.771 1.00 84.56 539 GLU A C 1
ATOM 4171 O O . GLU A 1 539 ? 29.413 -5.277 -39.779 1.00 84.56 539 GLU A O 1
ATOM 4176 N N . VAL A 1 540 ? 28.249 -3.565 -40.670 1.00 85.31 540 VAL A N 1
ATOM 4177 C CA . VAL A 1 540 ? 27.856 -2.955 -39.382 1.00 85.31 540 VAL A CA 1
ATOM 4178 C C . VAL A 1 540 ? 26.966 -3.893 -38.568 1.00 85.31 540 VAL A C 1
ATOM 4180 O O . VAL A 1 540 ? 27.134 -4.014 -37.362 1.00 85.31 540 VAL A O 1
ATOM 4183 N N . MET A 1 541 ? 26.003 -4.573 -39.187 1.00 85.69 541 MET A N 1
ATOM 4184 C CA . MET A 1 541 ? 25.111 -5.482 -38.463 1.00 85.69 541 MET A CA 1
ATOM 4185 C C . MET A 1 541 ? 25.839 -6.756 -38.019 1.00 85.69 541 MET A C 1
ATOM 4187 O O . MET A 1 541 ? 25.617 -7.238 -36.906 1.00 85.69 541 MET A O 1
ATOM 4191 N N . ASN A 1 542 ? 26.752 -7.270 -38.846 1.00 83.44 542 ASN A N 1
ATOM 4192 C CA . ASN A 1 542 ? 27.545 -8.459 -38.548 1.00 83.44 542 ASN A CA 1
ATOM 4193 C C . ASN A 1 542 ? 28.566 -8.215 -37.434 1.00 83.44 542 ASN A C 1
ATOM 4195 O O . ASN A 1 542 ? 28.781 -9.112 -36.622 1.00 83.44 542 ASN A O 1
ATOM 4199 N N . SER A 1 543 ? 29.131 -7.008 -37.312 1.00 81.38 543 SER A N 1
ATOM 4200 C CA . SER A 1 543 ? 30.054 -6.688 -36.211 1.00 81.38 543 SER A CA 1
ATOM 4201 C C . SER A 1 543 ? 29.413 -6.830 -34.825 1.00 81.38 543 SER A C 1
ATOM 4203 O O . SER A 1 543 ? 30.121 -6.992 -33.837 1.00 81.38 543 SER A O 1
ATOM 4205 N N . PHE A 1 544 ? 28.081 -6.761 -34.742 1.00 78.56 544 PHE A N 1
ATOM 4206 C CA . PHE A 1 544 ? 27.318 -6.980 -33.511 1.00 78.56 544 PHE A CA 1
ATOM 4207 C C . PHE A 1 544 ? 26.650 -8.359 -33.444 1.00 78.56 544 PHE A C 1
ATOM 4209 O O . PHE A 1 544 ? 26.064 -8.696 -32.416 1.00 78.56 544 PHE A O 1
ATOM 4216 N N . ALA A 1 545 ? 26.716 -9.144 -34.524 1.00 67.62 545 ALA A N 1
ATOM 4217 C CA . ALA A 1 545 ? 26.176 -10.499 -34.605 1.00 67.62 545 ALA A CA 1
ATOM 4218 C C . ALA A 1 545 ? 27.237 -11.584 -34.346 1.00 67.62 545 ALA A C 1
ATOM 4220 O O . ALA A 1 545 ? 26.878 -12.729 -34.076 1.00 67.62 545 ALA A O 1
ATOM 4221 N N . SER A 1 546 ? 28.528 -11.243 -34.420 1.00 54.34 546 SER A N 1
ATOM 4222 C CA . SER A 1 546 ? 29.628 -12.192 -34.248 1.00 54.34 546 SER A CA 1
ATOM 4223 C C . SER A 1 546 ? 30.796 -11.590 -33.469 1.00 54.34 546 SER A C 1
ATOM 4225 O O . SER A 1 546 ? 31.643 -10.929 -34.061 1.00 54.34 546 SER A O 1
ATOM 4227 N N . ASP A 1 547 ? 30.864 -11.857 -32.166 1.00 46.44 547 ASP A N 1
ATOM 4228 C CA . ASP A 1 547 ? 32.019 -12.533 -31.566 1.00 46.44 547 ASP A CA 1
ATOM 4229 C C . ASP A 1 547 ? 31.673 -12.931 -30.123 1.00 46.44 547 ASP A C 1
ATOM 4231 O O . ASP A 1 547 ? 31.251 -12.109 -29.312 1.00 46.44 547 ASP A O 1
ATOM 4235 N N . SER A 1 548 ? 31.847 -14.205 -29.787 1.00 42.94 548 SER A N 1
ATOM 4236 C CA . SER A 1 548 ? 31.593 -14.811 -28.468 1.00 42.94 548 SER A CA 1
ATOM 4237 C C . SER A 1 548 ? 32.573 -14.344 -27.371 1.00 42.94 548 SER A C 1
ATOM 4239 O O . SER A 1 548 ? 32.840 -15.069 -26.414 1.00 42.94 548 SER A O 1
ATOM 4241 N N . SER A 1 549 ? 33.140 -13.146 -27.513 1.00 43.00 549 SER A N 1
ATOM 4242 C CA . SER A 1 549 ? 34.218 -12.620 -26.683 1.00 43.00 549 SER A CA 1
ATOM 4243 C C . SER A 1 549 ? 33.805 -11.457 -25.764 1.00 43.00 549 SER A C 1
ATOM 4245 O O . SER A 1 549 ? 34.507 -11.231 -24.787 1.00 43.00 549 SER A O 1
ATOM 4247 N N . PHE A 1 550 ? 32.656 -10.791 -25.945 1.00 42.88 550 PHE A N 1
ATOM 4248 C CA . PHE A 1 550 ? 32.099 -9.777 -25.016 1.00 42.88 550 PHE A CA 1
ATOM 4249 C C . PHE A 1 550 ? 30.555 -9.744 -25.137 1.00 42.88 550 PHE A C 1
ATOM 4251 O O . PHE A 1 550 ? 30.034 -10.237 -26.134 1.00 42.88 550 PHE A O 1
ATOM 4258 N N . PRO A 1 551 ? 29.781 -9.249 -24.143 1.00 51.41 551 PRO A N 1
ATOM 4259 C CA . PRO A 1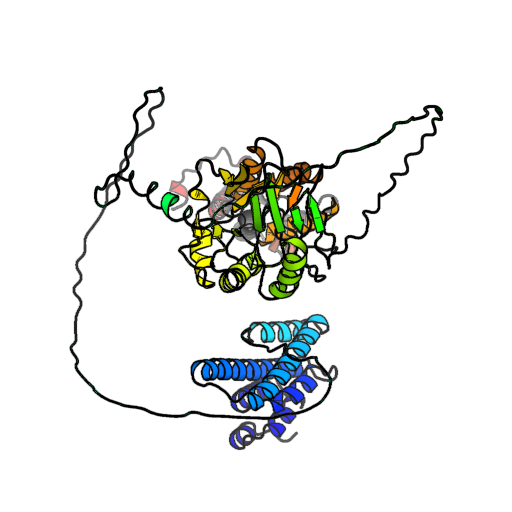 551 ? 28.336 -9.467 -24.099 1.00 51.41 551 PRO A CA 1
ATOM 4260 C C . PRO A 1 551 ? 27.647 -8.881 -25.336 1.00 51.41 551 PRO A C 1
ATOM 4262 O O . PRO A 1 551 ? 27.836 -7.704 -25.651 1.00 51.41 551 PRO A O 1
ATOM 4265 N N . ASP A 1 552 ? 26.835 -9.708 -26.008 1.00 71.00 552 ASP A N 1
ATOM 4266 C CA . ASP A 1 552 ? 25.980 -9.319 -27.133 1.00 71.00 552 ASP A CA 1
ATOM 4267 C C . ASP A 1 552 ? 25.360 -7.942 -26.866 1.00 71.00 552 ASP A C 1
ATOM 4269 O O . ASP A 1 552 ? 24.553 -7.800 -25.952 1.00 71.00 552 ASP A O 1
ATOM 4273 N N . THR A 1 553 ? 25.721 -6.914 -27.632 1.00 76.81 553 THR A N 1
ATOM 4274 C CA . THR A 1 553 ? 25.253 -5.539 -27.368 1.00 76.81 553 THR A CA 1
ATOM 4275 C C . THR A 1 553 ? 23.779 -5.367 -27.757 1.00 76.81 553 THR A C 1
ATOM 4277 O O . THR A 1 553 ? 23.006 -4.707 -27.051 1.00 76.81 553 THR A O 1
ATOM 4280 N N . PHE A 1 554 ? 23.360 -6.024 -28.843 1.00 84.94 554 PHE A N 1
ATOM 4281 C CA . PHE A 1 554 ? 22.025 -5.920 -29.431 1.00 84.94 554 PHE A CA 1
ATOM 4282 C C . PHE A 1 554 ? 21.331 -7.281 -29.546 1.00 84.94 554 PHE A C 1
ATOM 4284 O O . PHE A 1 554 ? 21.954 -8.339 -29.583 1.00 84.94 554 PHE A O 1
ATOM 4291 N N . THR A 1 555 ? 20.002 -7.254 -29.630 1.00 85.31 555 THR A N 1
ATOM 4292 C CA . THR A 1 555 ? 19.213 -8.362 -30.184 1.00 85.31 555 THR A CA 1
ATOM 4293 C C . THR A 1 555 ? 18.844 -7.987 -31.609 1.00 85.31 555 THR A C 1
ATOM 4295 O O . THR A 1 555 ? 18.163 -6.983 -31.806 1.00 85.31 555 THR A O 1
ATOM 4298 N N . ILE A 1 556 ? 19.286 -8.772 -32.591 1.00 85.19 556 ILE A N 1
ATOM 4299 C CA . ILE A 1 556 ? 19.064 -8.502 -34.015 1.00 85.19 556 ILE A CA 1
ATOM 4300 C C . ILE A 1 556 ? 18.133 -9.573 -34.590 1.00 85.19 556 ILE A C 1
ATOM 4302 O O . ILE A 1 556 ? 18.332 -10.767 -34.368 1.00 85.19 556 ILE A O 1
ATOM 4306 N N . ARG A 1 557 ? 17.106 -9.162 -35.340 1.00 82.69 557 ARG A N 1
ATOM 4307 C CA . ARG A 1 557 ? 16.226 -10.060 -36.104 1.00 82.69 557 ARG A CA 1
ATOM 4308 C C . ARG A 1 557 ? 15.978 -9.473 -37.488 1.00 82.69 557 ARG A C 1
ATOM 4310 O O . ARG A 1 557 ? 15.574 -8.323 -37.588 1.00 82.69 557 ARG A O 1
ATOM 4317 N N . LYS A 1 558 ? 16.177 -10.271 -38.545 1.00 79.94 558 LYS A N 1
ATOM 4318 C CA . LYS A 1 558 ? 15.925 -9.873 -39.948 1.00 79.94 558 LYS A CA 1
ATOM 4319 C C . LYS A 1 558 ? 16.562 -8.515 -40.327 1.00 79.94 558 LYS A C 1
ATOM 4321 O O . LYS A 1 558 ? 15.899 -7.684 -40.933 1.00 79.94 558 LYS A O 1
ATOM 4326 N N . ASN A 1 559 ? 17.828 -8.292 -39.956 1.00 79.12 559 ASN A N 1
ATOM 4327 C CA . ASN A 1 559 ? 18.553 -7.030 -40.187 1.00 79.12 559 ASN A CA 1
ATOM 4328 C C . ASN A 1 559 ? 17.959 -5.790 -39.485 1.00 79.12 559 ASN A C 1
ATOM 4330 O O . ASN A 1 559 ? 18.157 -4.661 -39.921 1.00 79.12 559 ASN A O 1
ATOM 4334 N N . SER A 1 560 ? 17.246 -5.980 -38.373 1.00 86.12 560 SER A N 1
ATOM 4335 C CA . SER A 1 560 ? 16.771 -4.890 -37.516 1.00 86.12 560 SER A CA 1
ATOM 4336 C C . SER A 1 560 ? 17.123 -5.145 -36.059 1.00 86.12 560 SER A C 1
ATOM 4338 O O . SER A 1 560 ? 17.111 -6.286 -35.587 1.00 86.12 560 SER A O 1
ATOM 4340 N N . ILE A 1 561 ? 17.416 -4.071 -35.335 1.00 89.56 561 ILE A N 1
ATOM 4341 C CA . ILE A 1 561 ? 17.683 -4.109 -33.899 1.00 89.56 561 ILE A CA 1
ATOM 4342 C C . ILE A 1 561 ? 16.329 -4.184 -33.187 1.00 89.56 561 ILE A C 1
ATOM 4344 O O . ILE A 1 561 ? 15.493 -3.303 -33.345 1.00 89.56 561 ILE A O 1
ATOM 4348 N N . THR A 1 562 ? 16.084 -5.236 -32.408 1.00 88.00 562 THR A N 1
ATOM 4349 C CA . THR A 1 562 ? 14.831 -5.426 -31.650 1.00 88.00 562 THR A CA 1
ATOM 4350 C C . THR A 1 562 ? 15.006 -5.227 -30.148 1.00 88.00 562 THR A C 1
ATOM 4352 O O . THR A 1 562 ? 14.030 -5.267 -29.404 1.00 88.00 562 THR A O 1
ATOM 4355 N N . GLY A 1 563 ? 16.239 -5.044 -29.677 1.00 84.56 563 GLY A N 1
ATOM 4356 C CA . GLY A 1 563 ? 16.534 -4.813 -28.268 1.00 84.56 563 GLY A CA 1
ATOM 4357 C C . GLY A 1 563 ? 18.001 -4.473 -28.032 1.00 84.56 563 GLY A C 1
ATOM 4358 O O . GLY A 1 563 ? 18.857 -4.784 -28.857 1.00 84.56 563 GLY A O 1
ATOM 4359 N N . ILE A 1 564 ? 18.282 -3.862 -26.885 1.00 85.19 564 ILE A N 1
ATOM 4360 C CA . ILE A 1 564 ? 19.632 -3.524 -26.417 1.00 85.19 564 ILE A CA 1
ATOM 4361 C C . ILE A 1 564 ? 19.864 -4.301 -25.129 1.00 85.19 564 ILE A C 1
ATOM 4363 O O . ILE A 1 564 ? 19.014 -4.239 -24.245 1.00 85.19 564 ILE A O 1
ATOM 4367 N N . LYS A 1 565 ? 20.969 -5.033 -25.012 1.00 79.88 565 LYS A N 1
ATOM 4368 C CA . LYS A 1 565 ? 21.259 -5.911 -23.861 1.00 79.88 565 LYS A CA 1
ATOM 4369 C C . LYS A 1 565 ? 22.183 -5.264 -22.821 1.00 79.88 565 LYS A C 1
ATOM 4371 O O . LYS A 1 565 ? 22.205 -5.711 -21.681 1.00 79.88 565 LYS A O 1
ATOM 4376 N N . VAL A 1 566 ? 22.887 -4.200 -23.197 1.00 79.94 566 VAL A N 1
ATOM 4377 C CA . VAL A 1 566 ? 23.758 -3.402 -22.319 1.00 79.94 566 VAL A CA 1
ATOM 4378 C C . VAL A 1 566 ? 23.129 -2.036 -22.016 1.00 79.94 566 VAL A C 1
ATOM 4380 O O . VAL A 1 566 ? 21.975 -1.790 -22.384 1.00 79.94 566 VAL A O 1
ATOM 4383 N N . ASP A 1 567 ? 23.862 -1.153 -21.333 1.00 83.44 567 ASP A N 1
ATOM 4384 C CA . ASP A 1 567 ? 23.456 0.245 -21.178 1.00 83.44 567 ASP A CA 1
ATOM 4385 C C . ASP A 1 567 ? 23.151 0.884 -22.544 1.00 83.44 567 ASP A C 1
ATOM 4387 O O . ASP A 1 567 ? 23.894 0.718 -23.514 1.00 83.44 567 ASP A O 1
ATOM 4391 N N . ALA A 1 568 ? 22.024 1.591 -22.630 1.00 85.31 568 ALA A N 1
ATOM 4392 C CA . ALA A 1 568 ? 21.504 2.061 -23.906 1.00 85.31 568 ALA A CA 1
ATOM 4393 C C . ALA A 1 568 ? 22.380 3.155 -24.529 1.00 85.31 568 ALA A C 1
ATOM 4395 O O . ALA A 1 568 ? 22.573 3.155 -25.745 1.00 85.31 568 ALA A O 1
ATOM 4396 N N . GLN A 1 569 ? 22.955 4.043 -23.710 1.00 83.88 569 GLN A N 1
ATOM 4397 C CA . GLN A 1 569 ? 23.846 5.090 -24.202 1.00 83.88 569 GLN A CA 1
ATOM 4398 C C . GLN A 1 569 ? 25.165 4.494 -24.694 1.00 83.88 569 GLN A C 1
ATOM 4400 O O . GLN A 1 569 ? 25.613 4.813 -25.794 1.00 83.88 569 GLN A O 1
ATOM 4405 N N . TYR A 1 570 ? 25.742 3.573 -23.924 1.00 82.88 570 TYR A N 1
ATOM 4406 C CA . TYR A 1 570 ? 26.942 2.851 -24.330 1.00 82.88 570 TYR A CA 1
ATOM 4407 C C . TYR A 1 570 ? 26.745 2.083 -25.648 1.00 82.88 570 TYR A C 1
ATOM 4409 O O . TYR A 1 570 ? 27.610 2.109 -26.524 1.00 82.88 570 TYR A O 1
ATOM 4417 N N . ALA A 1 571 ? 25.585 1.444 -25.825 1.00 86.12 571 ALA A N 1
ATOM 4418 C CA . ALA A 1 571 ? 25.253 0.743 -27.061 1.00 86.12 571 ALA A CA 1
ATOM 4419 C C . ALA A 1 571 ? 25.193 1.689 -28.272 1.00 86.12 571 ALA A C 1
ATOM 4421 O O . ALA A 1 571 ? 25.735 1.357 -29.326 1.00 86.12 571 ALA A O 1
ATOM 4422 N N . VAL A 1 572 ? 24.588 2.877 -28.127 1.00 89.06 572 VAL A N 1
ATOM 4423 C CA . VAL A 1 572 ? 24.604 3.902 -29.186 1.00 89.06 572 VAL A CA 1
ATOM 4424 C C . VAL A 1 572 ? 26.030 4.313 -29.517 1.00 89.06 572 VAL A C 1
ATOM 4426 O O . VAL A 1 572 ? 26.393 4.334 -30.688 1.00 89.06 572 VAL A O 1
ATOM 4429 N N . ASP A 1 573 ? 26.862 4.586 -28.515 1.00 87.06 573 ASP A N 1
ATOM 4430 C CA . ASP A 1 573 ? 28.240 5.021 -28.748 1.00 87.06 573 ASP A CA 1
ATOM 4431 C C . ASP A 1 573 ? 29.053 3.974 -29.529 1.00 87.06 573 ASP A C 1
ATOM 4433 O O . ASP A 1 573 ? 29.819 4.330 -30.430 1.00 87.06 573 ASP A O 1
ATOM 4437 N N . LEU A 1 574 ? 28.879 2.683 -29.222 1.00 86.31 574 LEU A N 1
ATOM 4438 C CA . LEU A 1 574 ? 29.489 1.586 -29.982 1.00 86.31 574 LEU A CA 1
ATOM 4439 C C . LEU A 1 574 ? 28.958 1.515 -31.416 1.00 86.31 574 LEU A C 1
ATOM 4441 O O . LEU A 1 574 ? 29.737 1.410 -32.362 1.00 86.31 574 LEU A O 1
ATOM 4445 N N . PHE A 1 575 ? 27.641 1.608 -31.580 1.00 89.69 575 PHE A N 1
ATOM 4446 C CA . PHE A 1 575 ? 26.993 1.543 -32.882 1.00 89.69 575 PHE A CA 1
ATOM 4447 C C . PHE A 1 575 ? 27.444 2.667 -33.817 1.00 89.69 575 PHE A C 1
ATOM 4449 O O . PHE A 1 575 ? 27.794 2.425 -34.969 1.00 89.69 575 PHE A O 1
ATOM 4456 N N . LEU A 1 576 ? 27.520 3.896 -33.306 1.00 90.31 576 LEU A N 1
ATOM 4457 C CA . LEU A 1 576 ? 27.969 5.051 -34.081 1.00 90.31 576 LEU A CA 1
ATOM 4458 C C . LEU A 1 576 ? 29.443 4.954 -34.478 1.00 90.31 576 LEU A C 1
ATOM 4460 O O . LEU A 1 576 ? 29.803 5.364 -35.582 1.00 90.31 576 LEU A O 1
ATOM 4464 N N . LYS A 1 577 ? 30.298 4.398 -33.609 1.00 86.75 577 LYS A N 1
ATOM 4465 C CA . LYS A 1 577 ? 31.700 4.122 -33.957 1.00 86.75 577 LYS A CA 1
ATOM 4466 C C . LYS A 1 577 ? 31.792 3.159 -35.136 1.00 86.75 577 LYS A C 1
ATOM 4468 O O . LYS A 1 577 ? 32.577 3.403 -36.050 1.00 86.75 577 LYS A O 1
ATOM 4473 N N . GLU A 1 578 ? 30.974 2.111 -35.142 1.00 87.50 578 GLU A N 1
ATOM 4474 C CA . GLU A 1 578 ? 30.994 1.141 -36.232 1.00 87.50 578 GLU A CA 1
ATOM 4475 C C . GLU A 1 578 ? 30.397 1.706 -37.527 1.00 87.50 578 GLU A C 1
ATOM 4477 O O . GLU A 1 578 ? 30.975 1.503 -38.593 1.00 87.50 578 GLU A O 1
ATOM 4482 N N . ILE A 1 579 ? 29.315 2.493 -37.459 1.00 87.69 579 ILE A N 1
ATOM 4483 C CA . ILE A 1 579 ? 28.801 3.220 -38.631 1.00 87.69 579 ILE A CA 1
ATOM 4484 C C . ILE A 1 579 ? 29.912 4.069 -39.257 1.00 87.69 579 ILE A C 1
ATOM 4486 O O . ILE A 1 579 ? 30.188 3.939 -40.447 1.00 87.69 579 ILE A O 1
ATOM 4490 N N . ARG A 1 580 ? 30.594 4.906 -38.465 1.00 86.69 580 ARG A N 1
ATOM 4491 C CA . ARG A 1 580 ? 31.627 5.819 -38.986 1.00 86.69 580 ARG A CA 1
ATOM 4492 C C . ARG A 1 580 ? 32.837 5.083 -39.564 1.00 86.69 580 ARG A C 1
ATOM 4494 O O . ARG A 1 580 ? 33.449 5.584 -40.498 1.00 86.69 580 ARG A O 1
ATOM 4501 N N . LYS A 1 581 ? 33.161 3.886 -39.065 1.00 85.62 581 LYS A N 1
ATOM 4502 C CA . LYS A 1 581 ? 34.219 3.024 -39.620 1.00 85.62 581 LYS A CA 1
ATOM 4503 C C . LYS A 1 581 ? 33.863 2.452 -40.998 1.00 85.62 581 LYS A C 1
ATOM 4505 O O . LYS A 1 581 ? 34.758 2.218 -41.805 1.00 85.62 581 LYS A O 1
ATOM 4510 N N . ASN A 1 582 ? 32.576 2.230 -41.265 1.00 83.62 582 ASN A N 1
ATOM 4511 C CA . ASN A 1 582 ? 32.088 1.605 -42.498 1.00 83.62 582 ASN A CA 1
ATOM 4512 C C . ASN A 1 582 ? 31.603 2.618 -43.555 1.00 83.62 582 ASN A C 1
ATOM 4514 O O . ASN A 1 582 ? 31.251 2.223 -44.669 1.00 83.62 582 ASN A O 1
ATOM 4518 N N . VAL A 1 583 ? 31.615 3.918 -43.240 1.00 85.88 583 VAL A N 1
ATOM 4519 C CA . VAL A 1 583 ? 31.252 5.011 -44.156 1.00 85.88 583 VAL A CA 1
ATOM 4520 C C . VAL A 1 583 ? 32.514 5.635 -44.782 1.00 85.88 583 VAL A C 1
ATOM 4522 O O . VAL A 1 583 ? 33.454 5.952 -44.052 1.00 85.88 583 VAL A O 1
ATOM 4525 N N . PRO A 1 584 ? 32.563 5.850 -46.116 1.00 86.38 584 PRO A N 1
ATOM 4526 C CA . PRO A 1 584 ? 33.671 6.550 -46.773 1.00 86.38 584 PRO A CA 1
ATOM 4527 C C . PRO A 1 584 ? 33.873 7.972 -46.240 1.00 86.38 584 PRO A C 1
ATOM 4529 O O . PRO A 1 584 ? 32.899 8.663 -45.938 1.00 86.38 584 PRO A O 1
ATOM 4532 N N . ALA A 1 585 ? 35.126 8.436 -46.192 1.00 85.44 585 ALA A N 1
ATOM 4533 C CA . ALA A 1 585 ? 35.481 9.736 -45.620 1.00 85.44 585 ALA A CA 1
ATOM 4534 C C . ALA A 1 585 ? 34.705 10.904 -46.257 1.00 85.44 585 ALA A C 1
ATOM 4536 O O . ALA A 1 585 ? 34.234 11.782 -45.540 1.00 85.44 585 ALA A O 1
ATOM 4537 N N . GLU A 1 586 ? 34.488 10.881 -47.578 1.00 87.62 586 GLU A N 1
ATOM 4538 C CA . GLU A 1 586 ? 33.728 11.917 -48.291 1.00 87.62 586 GLU A CA 1
ATOM 4539 C C . GLU A 1 586 ? 32.223 11.966 -47.957 1.00 87.62 586 GLU A C 1
ATOM 4541 O O . GLU A 1 586 ? 31.539 12.906 -48.355 1.00 87.62 586 GLU A O 1
ATOM 4546 N N . LYS A 1 587 ? 31.688 10.968 -47.239 1.00 86.75 587 LYS A N 1
ATOM 4547 C CA . LYS A 1 587 ? 30.271 10.877 -46.843 1.00 86.75 587 LYS A CA 1
ATOM 4548 C C . LYS A 1 587 ? 30.052 11.038 -45.333 1.00 86.75 587 LYS A C 1
ATOM 4550 O O . LYS A 1 587 ? 28.910 10.934 -44.881 1.00 86.75 587 LYS A O 1
ATOM 4555 N N . LEU A 1 588 ? 31.107 11.299 -44.553 1.00 84.25 588 LEU A N 1
ATOM 4556 C CA . LEU A 1 588 ? 31.017 11.398 -43.092 1.00 84.25 588 LEU A CA 1
ATOM 4557 C C . LEU A 1 588 ? 30.138 12.567 -42.621 1.00 84.25 588 LEU A C 1
ATOM 4559 O O . LEU A 1 588 ? 29.329 12.385 -41.717 1.00 84.25 588 LEU A O 1
ATOM 4563 N N . ASP A 1 589 ? 30.200 13.722 -43.283 1.00 84.44 589 ASP A N 1
ATOM 4564 C CA . ASP A 1 589 ? 29.381 14.886 -42.908 1.00 84.44 589 ASP A CA 1
ATOM 4565 C C . ASP A 1 589 ? 27.871 14.619 -43.076 1.00 84.44 589 ASP A C 1
ATOM 4567 O O . ASP A 1 589 ? 27.044 15.069 -42.276 1.00 84.44 589 ASP A O 1
ATOM 4571 N N . LEU A 1 590 ? 27.500 13.833 -44.096 1.00 86.19 590 LEU A N 1
ATOM 4572 C CA . LEU A 1 590 ? 26.109 13.447 -44.353 1.00 86.19 590 LEU A CA 1
ATOM 4573 C C . LEU A 1 590 ? 25.580 12.517 -43.259 1.00 86.19 590 LEU A C 1
ATOM 4575 O O . LEU A 1 590 ? 24.467 12.717 -42.770 1.00 86.19 590 LEU A O 1
ATOM 4579 N N . ILE A 1 591 ? 26.369 11.515 -42.854 1.00 87.25 591 ILE A N 1
ATOM 4580 C CA . ILE A 1 591 ? 25.947 10.595 -41.794 1.00 87.25 591 ILE A CA 1
ATOM 4581 C C . ILE A 1 591 ? 25.962 11.277 -40.423 1.00 87.25 591 ILE A C 1
ATOM 4583 O O . ILE A 1 591 ? 25.038 11.061 -39.646 1.00 87.25 591 ILE A O 1
ATOM 4587 N N . ASP A 1 592 ? 26.929 12.153 -40.143 1.00 88.06 592 ASP A N 1
ATOM 4588 C CA . ASP A 1 592 ? 27.003 12.913 -38.890 1.00 88.06 592 ASP A CA 1
ATOM 4589 C C . ASP A 1 592 ? 25.782 13.838 -38.730 1.00 88.06 592 ASP A C 1
ATOM 4591 O O . ASP A 1 592 ? 25.174 13.886 -37.658 1.00 88.06 592 ASP A O 1
ATOM 4595 N N . THR A 1 593 ? 25.330 14.474 -39.818 1.00 85.56 593 THR A N 1
ATOM 4596 C CA . THR A 1 593 ? 24.078 15.252 -39.836 1.00 85.56 593 THR A CA 1
ATOM 4597 C C . THR A 1 593 ? 22.864 14.373 -39.511 1.00 85.56 593 THR A C 1
ATOM 4599 O O . THR A 1 593 ? 22.035 14.735 -38.668 1.00 85.56 593 THR A O 1
ATOM 4602 N N . SER A 1 594 ? 22.767 13.191 -40.130 1.00 87.06 594 SER A N 1
ATOM 4603 C CA . SER A 1 594 ? 21.700 12.222 -39.847 1.00 87.06 594 SER A CA 1
ATOM 4604 C C . SER A 1 594 ? 21.738 11.720 -38.402 1.00 87.06 594 SER A C 1
ATOM 4606 O O . SER A 1 594 ? 20.684 11.586 -37.777 1.00 87.06 594 SER A O 1
ATOM 4608 N N . ILE A 1 595 ? 22.929 11.504 -37.837 1.00 90.25 595 ILE A N 1
ATOM 4609 C CA . ILE A 1 595 ? 23.127 11.114 -36.437 1.00 90.25 595 ILE A CA 1
ATOM 4610 C C . ILE A 1 595 ? 22.610 12.204 -35.501 1.00 90.25 595 ILE A C 1
ATOM 4612 O O . ILE A 1 595 ? 21.754 11.927 -34.659 1.00 90.25 595 ILE A O 1
ATOM 4616 N N . ILE A 1 596 ? 23.060 13.449 -35.676 1.00 87.31 596 ILE A N 1
ATOM 4617 C CA . ILE A 1 596 ? 22.649 14.571 -34.823 1.00 87.31 596 ILE A CA 1
ATOM 4618 C C . ILE A 1 596 ? 21.132 14.761 -34.876 1.00 87.31 596 ILE A C 1
ATOM 4620 O O . ILE A 1 596 ? 20.485 14.860 -33.828 1.00 87.31 596 ILE A O 1
ATOM 4624 N N . LYS A 1 597 ? 20.548 14.763 -36.081 1.00 86.50 597 LYS A N 1
ATOM 4625 C CA . LYS A 1 597 ? 19.104 14.923 -36.283 1.00 86.50 597 LYS A CA 1
ATOM 4626 C C . LYS A 1 597 ? 18.308 13.809 -35.604 1.00 86.50 597 LYS A C 1
ATOM 4628 O O . LYS A 1 597 ? 17.382 14.103 -34.849 1.00 86.50 597 LYS A O 1
ATOM 4633 N N . THR A 1 598 ? 18.681 12.552 -35.837 1.00 90.38 598 THR A N 1
ATOM 4634 C CA . THR A 1 598 ? 17.954 11.385 -35.313 1.00 90.38 598 THR A CA 1
ATOM 4635 C C . THR A 1 598 ? 18.038 11.324 -33.791 1.00 90.38 598 THR A C 1
ATOM 4637 O O . THR A 1 598 ? 17.012 11.226 -33.120 1.00 90.38 598 THR A O 1
ATOM 4640 N N . LEU A 1 599 ? 19.236 11.464 -33.214 1.00 90.19 599 LEU A N 1
ATOM 4641 C CA . LEU A 1 599 ? 19.397 11.418 -31.760 1.00 90.19 599 LEU A CA 1
ATOM 4642 C C . LEU A 1 599 ? 18.679 12.583 -31.069 1.00 90.19 599 LEU A C 1
ATOM 4644 O O . LEU A 1 599 ? 17.998 12.371 -30.067 1.00 90.19 599 LEU A O 1
ATOM 4648 N N . THR A 1 600 ? 18.734 13.790 -31.639 1.00 86.38 600 THR A N 1
ATOM 4649 C CA . THR A 1 600 ? 18.007 14.953 -31.105 1.00 86.38 600 THR A CA 1
ATOM 4650 C C . THR A 1 600 ? 16.492 14.745 -31.164 1.00 86.38 600 THR A C 1
ATOM 4652 O O . THR A 1 600 ? 15.800 15.007 -30.178 1.00 86.38 600 THR A O 1
ATOM 4655 N N . MET A 1 601 ? 15.970 14.231 -32.285 1.00 88.25 601 MET A N 1
ATOM 4656 C CA . MET A 1 601 ? 14.541 13.946 -32.473 1.00 88.25 601 MET A CA 1
ATOM 4657 C C . MET A 1 601 ? 14.011 12.962 -31.423 1.00 88.25 601 MET A C 1
ATOM 4659 O O . MET A 1 601 ? 12.948 13.188 -30.842 1.00 88.25 601 MET A O 1
ATOM 4663 N N . TRP A 1 602 ? 14.786 11.920 -31.115 1.00 88.31 602 TRP A N 1
ATOM 4664 C CA . TRP A 1 602 ? 14.440 10.905 -30.115 1.00 88.31 602 TRP A CA 1
ATOM 4665 C C . TRP A 1 602 ? 14.859 11.258 -28.680 1.00 88.31 602 TRP A C 1
ATOM 4667 O O . TRP A 1 602 ? 14.682 10.442 -27.773 1.00 88.31 602 TRP A O 1
ATOM 4677 N N . LYS A 1 603 ? 15.360 12.483 -28.451 1.00 85.88 603 LYS A N 1
ATOM 4678 C CA . LYS A 1 603 ? 15.851 12.986 -27.152 1.00 85.88 603 LYS A CA 1
ATOM 4679 C C . LYS A 1 603 ? 16.956 12.115 -26.538 1.00 85.88 603 LYS A C 1
ATOM 4681 O O . LYS A 1 603 ? 17.036 11.975 -25.319 1.00 85.88 603 LYS A O 1
ATOM 4686 N N . ILE A 1 604 ? 17.804 11.539 -27.382 1.00 87.75 604 ILE A N 1
ATOM 4687 C CA . ILE A 1 604 ? 18.966 10.750 -26.983 1.00 87.75 604 ILE A CA 1
ATOM 4688 C C . ILE A 1 604 ? 20.176 11.688 -26.850 1.00 87.75 604 ILE A C 1
ATOM 4690 O O . ILE A 1 604 ? 20.442 12.464 -27.772 1.00 87.75 604 ILE A O 1
ATOM 4694 N N . PRO A 1 605 ? 20.920 11.647 -25.729 1.00 85.81 605 PRO A N 1
ATOM 4695 C CA . PRO A 1 605 ? 22.141 12.428 -25.569 1.00 85.81 605 PRO A CA 1
ATOM 4696 C C . PRO A 1 605 ? 23.157 12.165 -26.686 1.00 85.81 605 PRO A C 1
ATOM 4698 O O . PRO A 1 605 ? 23.464 11.014 -27.007 1.00 85.81 605 PRO A O 1
ATOM 4701 N N . LEU A 1 606 ? 23.720 13.242 -27.243 1.00 84.81 606 LEU A N 1
ATOM 4702 C CA . LEU A 1 606 ? 24.799 13.129 -28.220 1.00 84.81 606 LEU A CA 1
ATOM 4703 C C . LEU A 1 606 ? 26.080 12.590 -27.552 1.00 84.81 606 LEU A C 1
ATOM 4705 O O . LEU A 1 606 ? 26.430 13.050 -26.454 1.00 84.81 606 LEU A O 1
ATOM 4709 N N . PRO A 1 607 ? 26.804 11.671 -28.217 1.00 81.38 607 PRO A N 1
ATOM 4710 C CA . PRO A 1 607 ? 28.118 11.213 -27.777 1.00 81.38 607 PRO A CA 1
ATOM 4711 C C . PRO A 1 607 ? 29.111 12.362 -27.577 1.00 81.38 607 PRO A C 1
ATOM 4713 O O . PRO A 1 607 ? 29.030 13.397 -28.241 1.00 81.38 607 PRO A O 1
ATOM 4716 N N . GLU A 1 608 ? 30.115 12.164 -26.718 1.00 72.88 608 GLU A N 1
ATOM 4717 C CA . GLU A 1 608 ? 31.122 13.198 -26.430 1.00 72.88 608 GLU A CA 1
ATOM 4718 C C . GLU A 1 608 ? 31.883 13.685 -27.664 1.00 72.88 608 GLU A C 1
ATOM 4720 O O . GLU A 1 608 ? 32.205 14.864 -27.744 1.00 72.88 608 GLU A O 1
ATOM 4725 N N . PHE A 1 609 ? 32.106 12.833 -28.666 1.00 73.25 609 PHE A N 1
ATOM 4726 C CA . PHE A 1 609 ? 32.802 13.244 -29.889 1.00 73.25 609 PHE A CA 1
ATOM 4727 C C . PHE A 1 609 ? 31.998 14.223 -30.768 1.00 73.25 609 PHE A C 1
ATOM 4729 O O . PHE A 1 609 ? 32.573 14.814 -31.678 1.00 73.25 609 PHE A O 1
ATOM 4736 N N . PHE A 1 610 ? 30.703 14.425 -30.490 1.00 70.50 610 PHE A N 1
ATOM 4737 C CA . PHE A 1 610 ? 29.879 15.495 -31.069 1.00 70.50 610 PHE A CA 1
ATOM 4738 C C . PHE A 1 610 ? 29.736 16.713 -30.140 1.00 70.50 610 PHE A C 1
ATOM 4740 O O . PHE A 1 610 ? 29.313 17.783 -30.581 1.00 70.50 610 PHE A O 1
ATOM 4747 N N . LYS A 1 611 ? 30.099 16.593 -28.853 1.00 57.16 611 LYS A N 1
ATOM 4748 C CA . LYS A 1 611 ? 30.060 17.703 -27.889 1.00 57.16 611 LYS A CA 1
ATOM 4749 C C . LYS A 1 611 ? 31.231 18.655 -28.163 1.00 57.16 611 LYS A C 1
ATOM 4751 O O . LYS A 1 611 ? 32.314 18.518 -27.609 1.00 57.16 611 LYS A O 1
ATOM 4756 N N . GLY A 1 612 ? 30.999 19.609 -29.058 1.00 51.81 612 GLY A N 1
ATOM 4757 C CA . GLY A 1 612 ? 31.978 20.602 -29.519 1.00 51.81 612 GLY A CA 1
ATOM 4758 C C . GLY A 1 612 ? 31.638 21.189 -30.892 1.00 51.81 612 GLY A C 1
ATOM 4759 O O . GLY A 1 612 ? 32.119 22.264 -31.236 1.00 51.81 612 GLY A O 1
ATOM 4760 N N . GLN A 1 613 ? 30.762 20.522 -31.648 1.00 49.16 613 GLN A N 1
ATOM 4761 C CA . GLN A 1 613 ? 30.111 21.066 -32.835 1.00 49.16 613 GLN A CA 1
ATOM 4762 C C . GLN A 1 613 ? 28.749 21.640 -32.415 1.00 49.16 613 GLN A C 1
ATOM 4764 O O . GLN A 1 613 ? 27.727 20.964 -32.508 1.00 49.16 613 GLN A O 1
ATOM 4769 N N . GLU A 1 614 ? 28.709 22.866 -31.884 1.00 39.88 614 GLU A N 1
ATOM 4770 C CA . GLU A 1 614 ? 27.430 23.584 -31.783 1.00 39.88 614 GLU A CA 1
ATOM 4771 C C . GLU A 1 614 ? 26.955 23.907 -33.203 1.00 39.88 614 GLU A C 1
ATOM 4773 O O . GLU A 1 614 ? 27.352 24.898 -33.810 1.00 39.88 614 GLU A O 1
ATOM 4778 N N . MET A 1 615 ? 26.130 23.022 -33.757 1.00 45.72 615 MET A N 1
ATOM 4779 C CA . MET A 1 615 ? 25.360 23.306 -34.957 1.00 45.72 615 MET A CA 1
ATOM 4780 C C . MET A 1 615 ? 24.269 24.313 -34.587 1.00 45.72 615 MET A C 1
ATOM 4782 O O . MET A 1 615 ? 23.480 24.077 -33.666 1.00 45.72 615 MET A O 1
ATOM 4786 N N . ASP A 1 616 ? 24.242 25.438 -35.296 1.00 43.81 616 ASP A N 1
ATOM 4787 C CA . ASP A 1 616 ? 23.229 26.472 -35.129 1.00 43.81 616 ASP A CA 1
ATOM 4788 C C . ASP A 1 616 ? 21.826 25.857 -35.267 1.00 43.81 616 ASP A C 1
ATOM 4790 O O . ASP A 1 616 ? 21.515 25.186 -36.259 1.00 43.81 616 ASP A O 1
ATOM 4794 N N . LYS A 1 617 ? 20.983 26.059 -34.248 1.00 42.44 617 LYS A N 1
ATOM 4795 C CA . LYS A 1 617 ? 19.644 25.457 -34.142 1.00 42.44 617 LYS A CA 1
ATOM 4796 C C . LYS A 1 617 ? 18.729 25.868 -35.297 1.00 42.44 617 LYS A C 1
ATOM 4798 O O . LYS A 1 617 ? 17.753 25.167 -35.556 1.00 42.44 617 LYS A O 1
ATOM 4803 N N . GLU A 1 618 ? 19.044 26.958 -35.997 1.00 43.97 618 GLU A N 1
ATOM 4804 C CA . GLU A 1 618 ? 18.306 27.400 -37.185 1.00 43.97 618 GLU A CA 1
ATOM 4805 C C . GLU A 1 618 ? 18.524 26.496 -38.414 1.00 43.97 618 GLU A C 1
ATOM 4807 O O . GLU A 1 618 ? 17.635 26.396 -39.257 1.00 43.97 618 GLU A O 1
ATOM 4812 N N . SER A 1 619 ? 19.634 25.750 -38.491 1.00 43.69 619 SER A N 1
ATOM 4813 C CA . SER A 1 619 ? 19.930 24.848 -39.623 1.00 43.69 619 SER A CA 1
ATOM 4814 C C . SER A 1 619 ? 19.106 23.548 -39.646 1.00 43.69 619 SER A C 1
ATOM 4816 O O . SER A 1 619 ? 19.107 22.830 -40.641 1.00 43.69 619 SER A O 1
ATOM 4818 N N . LEU A 1 6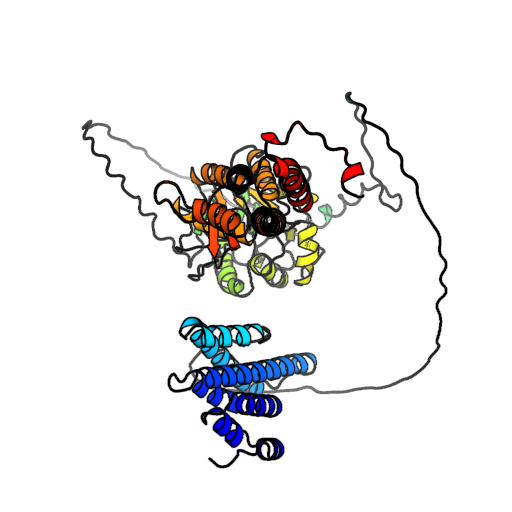20 ? 18.374 23.236 -38.570 1.00 38.84 620 LEU A N 1
ATOM 4819 C CA . LEU A 1 620 ? 17.559 22.015 -38.452 1.00 38.84 620 LEU A CA 1
ATOM 4820 C C . LEU A 1 620 ? 16.187 22.104 -39.149 1.00 38.84 620 LEU A C 1
ATOM 4822 O O . LEU A 1 620 ? 15.500 21.086 -39.253 1.00 38.84 620 LEU A O 1
ATOM 4826 N N . PHE A 1 621 ? 15.782 23.293 -39.610 1.00 38.53 621 PHE A N 1
ATOM 4827 C CA . PHE A 1 621 ? 14.447 23.557 -40.165 1.00 38.53 621 PHE A CA 1
ATOM 4828 C C . PHE A 1 621 ? 14.447 24.120 -41.599 1.00 38.53 621 PHE A C 1
ATOM 4830 O O . PHE A 1 621 ? 13.411 24.623 -42.035 1.00 38.53 621 PHE A O 1
ATOM 4837 N N . SER A 1 622 ? 15.565 24.043 -42.333 1.00 32.03 622 SER A N 1
ATOM 4838 C CA . SER A 1 622 ? 15.624 24.420 -43.758 1.00 32.03 622 SER A CA 1
ATOM 4839 C C . SER A 1 622 ? 15.222 23.288 -44.695 1.00 32.03 622 SER A C 1
ATOM 4841 O O . SER A 1 622 ? 15.805 22.188 -44.533 1.00 32.03 622 SER A O 1
#

Solvent-accessible surface area (backbone atoms only — not comparable to full-atom values): 37233 Å² total; per-residue (Å²): 129,82,84,79,59,60,69,60,32,53,76,67,65,37,61,66,62,41,53,52,53,48,73,50,90,53,56,74,66,58,42,50,54,41,37,56,46,42,57,75,71,55,52,72,76,49,39,64,56,31,48,52,48,42,68,38,85,89,50,54,63,70,44,24,37,42,31,43,50,31,42,34,48,45,45,33,50,51,47,52,49,48,60,55,46,68,75,72,56,92,75,71,72,69,71,55,49,60,53,43,53,54,43,51,52,46,52,52,49,35,52,50,38,38,76,72,46,60,71,72,45,12,52,40,29,48,59,30,56,76,64,41,74,94,65,82,80,73,93,75,79,93,74,91,78,88,83,88,84,91,81,89,88,88,87,88,88,83,90,88,87,88,91,84,88,89,89,85,85,90,81,91,84,87,86,89,84,91,80,91,85,91,82,92,86,85,89,88,81,90,86,85,89,82,95,73,91,81,82,62,60,53,102,85,69,50,76,80,82,74,72,80,72,65,68,70,66,73,78,76,79,84,84,83,90,82,88,88,85,85,88,86,83,86,84,81,83,83,88,84,86,85,86,88,88,80,94,73,94,76,94,74,89,72,82,75,76,75,75,72,76,84,76,63,57,91,46,66,39,77,79,48,92,59,24,29,42,42,40,58,79,80,89,45,52,75,29,50,42,21,38,39,38,51,47,73,39,90,92,38,73,48,31,35,39,36,24,59,18,28,73,87,47,45,65,62,34,47,52,43,36,32,75,75,62,73,21,68,74,56,42,44,33,37,39,34,31,40,52,49,54,69,30,32,42,27,50,25,59,50,30,72,76,20,73,80,34,28,40,36,28,28,66,64,18,46,75,54,44,44,77,53,67,46,60,75,90,36,55,43,52,48,80,77,30,75,92,25,43,48,70,49,99,50,69,55,45,37,35,53,43,80,24,48,30,44,56,42,74,25,14,36,24,44,34,34,70,85,79,30,38,27,39,37,30,61,44,80,12,18,39,29,93,57,93,49,65,58,49,56,84,79,43,50,63,24,23,51,52,40,39,39,72,58,24,51,32,35,70,34,43,34,50,36,47,49,58,50,68,68,42,98,59,73,56,53,25,41,42,22,32,23,32,33,32,33,45,61,74,52,40,62,52,49,49,60,52,48,56,69,43,72,12,32,50,51,49,51,50,52,54,52,49,52,50,38,52,36,51,43,55,44,50,49,52,56,56,45,59,77,76,47,61,69,68,44,54,49,51,50,54,43,66,58,72,59,63,102,83,60,81,62,48,49,40,73,56,95,93,37,60,78,40,67,68,52,60,65,68,62,46,49,55,55,50,52,52,44,49,59,72,60,47,58,79,95,50,44,70,62,51,51,51,51,49,53,51,43,33,55,74,57,71,43,84,79,53,70,95,54,70,82,66,83,72,64,79,73,72,80,77,116

Sequence (622 aa):
MAEVNIQKLLSGRDEKGLIQALSCKADKNTLYEVSKALESIGTIDTLAVLVSLFSSEDEEADTRIAAMSVAGKICAGFINEQNKTDADQLSPKEKQLEGSAEIDKTILALKHQMNNSSGEVSIGAARVLMKIPMGKVSVFNMDGFESEPESDPAIIVQNKEGGEKNKKSLSLKKSNINAEKTKSIRKAKVSDKTDQKKVYYDSAGHSVNTELERFTKSAAALEKPVEPVAEVESGNSPEGILPVDGMHQNSQGESEVRMMPLVNVEKPVEIAPDTWWVGRREDTLLERNIYLRVFRNGDKTLNLLIDPGPPEDLTPLVGKLTELIGGVRKLNIMFLNHQDPDVSYNAGHIQKLNPGCVVLCSEDSWRLVKFYGLNEKMYKCTESFTGGTATFNTGHKVQFIPTPYCHFRGATMLYDYETGILFSGDFMGGLSFLPDLYASEGSWDGIVTFHQIYMPSKAALQHAVGNIRELPELPKMIAPQHGSILHGELVENFLTKMDNLDVGLDLFLKESARKNYVTALNELLVELSRIVDSSKIDEVMNSFASDSSFPDTFTIRKNSITGIKVDAQYAVDLFLKEIRKNVPAEKLDLIDTSIIKTLTMWKIPLPEFFKGQEMDKESLFS

Mean predicted aligned error: 20.74 Å

Secondary structure (DSSP, 8-state):
-----HHHHHHTT-HHHHHHHHHS---HHHHHHHHHHHHHH--HHHHHHHHHHHH-TTS-HHHHHHHHHHHHHHHHHHHHHHHHHTTT----HHHHHHHHHHHHHHHHHHHHHHHHS-HHHHHHHHHHHTTS--S-----------------------------------------------------------------B-TT--B--SSTTTSTTSSS-S------------------------------------------TTS-EEEETTEEE-----S-SS-B--EEEEEEETTEEEEEEE----GGGHHHHHHHHHHHHSSGGG--EEE-SS--HHHHHHHHHHHHH-TTPEEEE-HHHHHHHGGGT--GGGEEEGGGSGGGEEE-TTS-EEEEEE-TTSSSTT-EEEEETTTTEEEEETTT----SS--SB--GGGHHHHHHHHHHH---HHHHHHHHHHHHTSSS--SEEEESBSPBEETHHHHHHHHHHTT---HHHHHHHHHHHHHHHHHHHHHHHHHHHHS-HHHHHHHHHTTT--TTS---EEEETTEEEEESS-HHHHHHHHHHHHHHHS-GGGHHHHHHHHHHHHHHTTPPPPGGGTT----GGGGG-

Nearest PDB structures (foldseek):
  6qrq-assembly1_C-3  TM=8.681E-01  e=6.605E-15  Thermotoga maritima
  6r9n-assembly1_A  TM=8.681E-01  e=3.115E-14  Treponema denticola ATCC 35404
  6r9n-assembly1_B  TM=8.660E-01  e=2.667E-14  Treponema denticola ATCC 35404
  6qrq-assembly1_A  TM=8.264E-01  e=5.371E-15  Thermotoga maritima
  6qrq-assembly1_D-4  TM=8.540E-01  e=3.638E-14  Thermotoga maritima

pLDDT: mean 74.26, std 26.25, range [21.53, 98.88]